Protein AF-A0A3D6B9F5-F1 (afdb_monomer)

pLDDT: mean 81.84, std 16.46, range [23.05, 98.62]

Solvent-accessible surface area (backbone atoms only — not comparable to full-atom values): 33502 Å² total; per-residue (Å²): 139,85,79,87,75,78,90,69,80,22,68,55,46,52,52,47,50,49,57,53,54,67,49,60,39,65,61,57,36,52,77,68,69,28,58,80,43,79,92,55,93,49,36,27,7,47,38,65,79,71,62,90,52,101,78,63,60,41,17,39,34,42,74,87,80,31,32,38,38,24,78,79,80,71,49,64,40,43,43,58,54,50,42,18,56,50,70,70,43,54,74,66,58,24,51,52,49,50,32,64,77,68,68,52,90,68,90,61,46,80,93,49,57,53,60,83,81,49,54,73,70,55,53,48,53,51,50,51,51,52,51,50,21,53,52,44,51,57,49,44,57,51,22,36,57,40,32,79,38,80,90,20,42,70,53,39,45,44,43,40,70,74,58,62,46,54,66,78,36,49,75,64,20,64,54,23,28,40,69,58,62,64,58,54,41,55,53,46,40,74,77,40,61,92,43,48,70,64,50,74,66,51,56,67,43,29,93,80,46,83,73,49,42,34,29,33,73,39,36,37,69,89,58,48,39,51,34,36,44,27,33,50,52,97,91,46,86,42,76,44,70,47,98,85,72,44,82,38,80,53,57,68,48,39,17,50,83,50,73,75,49,37,43,38,52,46,44,75,28,63,89,39,46,52,36,37,39,26,39,45,56,65,48,16,42,46,40,29,44,68,68,41,64,34,32,18,16,62,30,103,53,78,76,48,71,50,30,52,53,41,39,54,76,49,58,37,47,33,36,32,43,43,40,35,35,43,71,50,82,65,61,40,88,88,74,80,43,80,57,93,54,78,12,66,26,56,56,51,46,53,52,40,43,54,48,38,43,72,77,46,90,39,46,45,23,29,40,60,34,75,78,38,63,95,28,50,33,70,57,54,38,33,69,76,57,35,68,69,51,45,60,57,54,61,72,68,41,40,52,26,72,58,50,51,49,57,55,56,53,72,76,54,38,96,86,39,70,63,42,46,50,54,48,51,54,53,54,45,50,53,56,62,54,52,89,50,68,67,61,44,51,51,51,52,50,51,48,28,69,77,68,72,45,56,69,72,57,52,55,50,51,43,53,51,48,40,51,50,54,51,54,51,50,47,52,51,48,68,71,61,66,76,84,66,84,72,47,62,49,62,29,28,34,61,88,76,72,29,37,26,34,33,36,64,84,81,69,46,76,47,73,68,40,55,65,78,55,48,47,52,53,29,48,77,65,74,41,69,80,63,98,70,61,55,64,28,37,82,42,83,39,78,87,39,80,60,54,66,40,81,91,79,35,34,30,33,82,38,66,63,53,95,88,64,72,74,72,98,60,96,71,86,76,54,51,72,77,77,39,47,70,60,36,54,55,53,58,76,73,49,99,82,79,130

Nearest PDB structures (foldseek):
  5guj-assembly1_A  TM=7.384E-01  e=2.932E-14  Bacillus subtilis subsp. subtilis str. 168
  5vaz-assembly2_B  TM=7.118E-01  e=1.579E-12  Pseudomonas aeruginosa PAO1
  1dd9-assembly1_A  TM=7.222E-01  e=5.858E-12  Escherichia coli
  5w36-assembly1_A  TM=7.331E-01  e=1.356E-11  Mycobacterium tuberculosis H37Rv
  5w34-assembly1_A  TM=7.266E-01  e=2.544E-11  Mycobacterium tuberculosis H37Rv

Secondary structure (DSSP, 8-state):
-------PPPHHHHHHHHHHHHS-HHHHHHHTT-EEE-SSSS-EE--TT----TTS--EEEETTTTEEEETTT--EESHHHHHHHHHT--HHHHHHHHHHHTT------TTSTTGGGS-HHHHHHHHHHHHHHHHHHHHHHHHHHHTTSGGGHHHHHIIIIIS---HHHHTTS--EE---HHHHHHHHHHH-GGGHHHHHT----BTTBS---EEEEEE-TTS-EEEEEEE--TT---EEE-TTS-EEE--EEE-TT----SPBTGGG-TT-SEEEEES-HHHHHHHHHTT-TTEEE--SS---HHHHHHHHHTT--EEEEE---PBP--B-TTT--B--PBPHHHHHHHHHHHHHHHH-S-EEEE--GGGGTT-SSHHHHHHHHHHHHHHHHHTTPEEHHHHHHHHHHHT--TT-HHHHHHHHHHHHHHTTS---HHHHHHHHHHHHHHHT--HHHHHHHHHHHHHHHHHHHHHHHHHHT-----SEEEEEETTT--EEEEETTT--EEEEE-HHHHHHHHHHTT----SS--EEEEE--TT---SEETTTTEEES-PPPTT-----------HHHH-HHHHHHHHTT-S---

Radius of gyration: 30.17 Å; Cα contacts (8 Å, |Δi|>4): 891; chains: 1; bounding box: 75×77×67 Å

Foldseek 3Di:
DDDDDPDDFAPQLVVLVVVLLVPQLVVLCVVVVAFPADPDQKTFAHDLQRDDDPVRTQKIARRVNQKIARNPVRDIDHSQSSQCNNVVDDSLVSSVVSCVVVVPDGPADSLQRRPPPADPVRSVVSNLQVLLLVLVVQLQVVQLVCCPDPVVVLVVCQCCVVLVADPQLSNQFSKGFLPFLVVSLVSSCVVCVVCNVSSVVRQQAWPQGGQFTIWGFFADLCRGGQWIKTFDGPVGWDWDQDPVRDTDTDGITIRPRRDLLEWGCNNQLLVPLEAEEEQDPCCQRSLCSQPPSRRTYNYPDADDLSHQVNCVVSNHQEYEYFYWQDFDPDQPPVPSDPDRDGDPRVVSLLVNCVCPLPNHNHWYWYLPNCLQPPDGGLSRSCSVPNNVVSVVSSVPIGGSLVVVLVVLCVPADLVDPVSLVVNLVVLLLSLLSDPDPVSNVVSLVSCCVSSVDDSVVSVVSSVVSNVVVLVVLQVVLVVVVPPDDQQKQWAAAQVPRAIWIARPVVRDIGTRDDPVVVQVVQVVRSHGDDPDHQYAYEDADAPDQDQDDPVNSYGHPDRDDPVRPDDPDVDDDDCCPPVVPVVVVVVVVDPDDD

Mean predicted aligned error: 16.39 Å

Sequence (594 aa):
MYNEKKGKSSPNLDALRKKINEIPAEQIANKFGLLNTVNGKSPQGDCPTGHSSSGGKCFSINTTDNHWKCFQCEKGGNNIELIKIYKKVDYVEALKWAAKEFNIQHSVDFNNPYSNNISDEELEKIRLFNSRAELFETAYTWMHELLFTDEAKEVRDYLVNDRKYEVEILKKAEFCYFPPGRDIKDYLLKKHPVKEADINDLPLYGRTGDKYRLAIPYRNRKGKITGFIKRATPNTVIIETDKDGKPKEVRYDATKGLNKDDIFNLCKCKDQETLIIFEGYPDAGYFYAAGIENATAVGQGLLSDSHLKSLSISKVKNVIISFDNDKDKEEDKKTGKIGKQEGPGIVNTEAAVRLILNESDIIPFVLDPKLLDPHKDPDEYFRANGLDATKALYKKATKGILWLADRILINYDENDSLSKQNTKDQLLYLTTLTPDAEDIAQLTKLIMEKLKLDKSLVNKLIKEKQKESRIERYKKIKNANLAGQKRYFPFIERSTSSYSYLDTKEGEIYMSVQEGILENILLSGEETLPDILPVLKADFNVNSNERIDLEKEIINLFVPTEYMLLSKNQETFHPKKDFPHIYRLVMNLIPKYR

Structure (mmCIF, N/CA/C/O backbone):
data_AF-A0A3D6B9F5-F1
#
_entry.id   AF-A0A3D6B9F5-F1
#
loop_
_atom_site.group_PDB
_atom_site.id
_atom_site.type_symbol
_atom_site.label_atom_id
_atom_site.label_alt_id
_atom_site.label_comp_id
_atom_site.label_asym_id
_atom_site.label_entity_id
_atom_site.label_seq_id
_atom_site.pdbx_PDB_ins_code
_atom_site.Cartn_x
_atom_site.Cartn_y
_atom_site.Cartn_z
_atom_site.occupancy
_atom_site.B_iso_or_equiv
_atom_site.auth_seq_id
_atom_site.auth_comp_id
_atom_site.auth_asym_id
_atom_site.auth_atom_id
_atom_site.pdbx_PDB_model_num
ATOM 1 N N . MET A 1 1 ? 15.043 16.212 8.230 1.00 25.95 1 MET A N 1
ATOM 2 C CA . MET A 1 1 ? 14.590 17.618 8.285 1.00 25.95 1 MET A CA 1
ATOM 3 C C . MET A 1 1 ? 13.892 17.951 6.976 1.00 25.95 1 MET A C 1
ATOM 5 O O . MET A 1 1 ? 14.521 18.430 6.045 1.00 25.95 1 MET A O 1
ATOM 9 N N . TYR A 1 2 ? 12.612 17.598 6.885 1.00 23.05 2 TYR A N 1
ATOM 10 C CA . TYR A 1 2 ? 11.730 17.989 5.789 1.00 23.05 2 TYR A CA 1
ATOM 11 C C . TYR A 1 2 ? 10.963 19.216 6.279 1.00 23.05 2 TYR A C 1
ATOM 13 O O . TYR A 1 2 ? 10.108 19.087 7.148 1.00 23.05 2 TYR A O 1
ATOM 21 N N . ASN A 1 3 ? 11.320 20.401 5.789 1.00 25.02 3 ASN A N 1
ATOM 22 C CA . ASN A 1 3 ? 10.513 21.593 6.019 1.00 25.02 3 ASN A CA 1
ATOM 23 C C . ASN A 1 3 ? 9.421 21.641 4.953 1.00 25.02 3 ASN A C 1
ATOM 25 O O . ASN A 1 3 ? 9.702 21.813 3.767 1.00 25.02 3 ASN A O 1
ATOM 29 N N . GLU A 1 4 ? 8.177 21.504 5.397 1.00 31.02 4 GLU A N 1
ATOM 30 C CA . GLU A 1 4 ? 6.984 21.820 4.625 1.00 31.02 4 GLU A CA 1
ATOM 31 C C . GLU A 1 4 ? 6.997 23.305 4.242 1.00 31.02 4 GLU A C 1
ATOM 33 O O . GLU A 1 4 ? 6.655 24.185 5.033 1.00 31.02 4 GLU A O 1
ATOM 38 N N . LYS A 1 5 ? 7.375 23.614 3.001 1.00 28.52 5 LYS A N 1
ATOM 39 C CA . LYS A 1 5 ? 7.019 24.898 2.395 1.00 28.52 5 LYS A CA 1
ATOM 40 C C . LYS A 1 5 ? 5.667 24.743 1.708 1.00 28.52 5 LYS A C 1
ATOM 42 O O . LYS A 1 5 ? 5.546 24.114 0.661 1.00 28.52 5 LYS A O 1
ATOM 47 N N . LYS A 1 6 ? 4.650 25.323 2.351 1.00 35.88 6 LYS A N 1
ATOM 48 C CA . LYS A 1 6 ? 3.282 25.516 1.852 1.00 35.88 6 LYS A CA 1
ATOM 49 C C . LYS A 1 6 ? 3.289 25.973 0.387 1.00 35.88 6 LYS A C 1
ATOM 51 O O . LYS A 1 6 ? 4.005 26.908 0.028 1.00 35.88 6 LYS A O 1
ATOM 56 N N . GLY A 1 7 ? 2.472 25.316 -0.437 1.00 35.09 7 GLY A N 1
ATOM 57 C CA . GLY A 1 7 ? 2.344 25.576 -1.867 1.00 35.09 7 GLY A CA 1
ATOM 58 C C . GLY A 1 7 ? 1.890 27.003 -2.164 1.00 35.09 7 GLY A C 1
ATOM 59 O O . GLY A 1 7 ? 0.711 27.324 -2.061 1.00 35.09 7 GLY A O 1
ATOM 60 N N . LYS A 1 8 ? 2.833 27.850 -2.579 1.00 36.91 8 LYS A N 1
ATOM 61 C CA . LYS A 1 8 ? 2.543 29.038 -3.383 1.00 36.91 8 LYS A CA 1
ATOM 62 C C . LYS A 1 8 ? 2.637 28.625 -4.849 1.00 36.91 8 LYS A C 1
ATOM 64 O O . LYS A 1 8 ? 3.669 28.099 -5.269 1.00 36.91 8 LYS A O 1
ATOM 69 N N . SER A 1 9 ? 1.571 28.833 -5.615 1.00 44.97 9 SER A N 1
ATOM 70 C CA . SER A 1 9 ? 1.597 28.698 -7.072 1.00 44.97 9 SER A CA 1
ATOM 71 C C . SER A 1 9 ? 2.692 29.598 -7.663 1.00 44.97 9 SER A C 1
ATOM 73 O O . SER A 1 9 ? 2.981 30.679 -7.150 1.00 44.97 9 SER A O 1
ATOM 75 N N . SER A 1 10 ? 3.375 29.110 -8.704 1.00 55.56 10 SER A N 1
ATOM 76 C CA . SER A 1 10 ? 4.423 29.872 -9.395 1.00 55.56 10 SER A CA 1
ATOM 77 C C . SER A 1 10 ? 3.810 31.131 -10.031 1.00 55.56 10 SER A C 1
ATOM 79 O O . SER A 1 10 ? 2.807 30.993 -10.736 1.00 55.56 10 SER A O 1
ATOM 81 N N . PRO A 1 11 ? 4.401 32.333 -9.869 1.00 57.91 11 PRO A N 1
ATOM 82 C CA . PRO A 1 11 ? 3.908 33.572 -10.480 1.00 57.91 11 PRO A CA 1
ATOM 83 C C . PRO A 1 11 ? 3.668 33.462 -11.993 1.00 57.91 11 PRO A C 1
ATOM 85 O O . PRO A 1 11 ? 2.723 34.052 -12.513 1.00 57.91 11 PRO A O 1
ATOM 88 N N . ASN A 1 12 ? 4.473 32.655 -12.695 1.00 68.19 12 ASN A N 1
ATOM 89 C CA . ASN A 1 12 ? 4.322 32.421 -14.133 1.00 68.19 12 ASN A CA 1
ATOM 90 C C . ASN A 1 12 ? 3.124 31.508 -14.452 1.00 68.19 12 ASN A C 1
ATOM 92 O O . ASN A 1 12 ? 2.417 31.749 -15.431 1.00 68.19 12 ASN A O 1
ATOM 96 N N . LEU A 1 13 ? 2.854 30.496 -13.615 1.00 68.12 13 LEU A N 1
ATOM 97 C CA . LEU A 1 13 ? 1.650 29.668 -13.750 1.00 68.12 13 LEU A CA 1
ATOM 98 C C . LEU A 1 13 ? 0.395 30.453 -13.417 1.00 68.12 13 LEU A C 1
ATOM 100 O O . LEU A 1 13 ? -0.605 30.266 -14.093 1.00 68.12 13 LEU A O 1
ATOM 104 N N . ASP A 1 14 ? 0.435 31.329 -12.416 1.00 71.25 14 ASP A N 1
ATOM 105 C CA . ASP A 1 14 ? -0.709 32.173 -12.081 1.00 71.25 14 ASP A CA 1
ATOM 106 C C . ASP A 1 14 ? -0.983 33.213 -13.167 1.00 71.25 14 ASP A C 1
ATOM 108 O O . ASP A 1 14 ? -2.141 33.457 -13.502 1.00 71.25 14 ASP A O 1
ATOM 112 N N . ALA A 1 15 ? 0.064 33.777 -13.773 1.00 78.56 15 ALA A N 1
ATOM 113 C CA . ALA A 1 15 ? -0.075 34.649 -14.933 1.00 78.56 15 ALA A CA 1
ATOM 114 C C . ALA A 1 15 ? -0.695 33.905 -16.127 1.00 78.56 15 ALA A C 1
ATOM 116 O O . ALA A 1 15 ? -1.645 34.398 -16.732 1.00 78.56 15 ALA A O 1
ATOM 117 N N . LEU A 1 16 ? -0.214 32.696 -16.438 1.00 84.75 16 LEU A N 1
ATOM 118 C CA . LEU A 1 16 ? -0.786 31.874 -17.506 1.00 84.75 16 LEU A CA 1
ATOM 119 C C . LEU A 1 16 ? -2.226 31.439 -17.183 1.00 84.75 16 LEU A C 1
ATOM 121 O O . LEU A 1 16 ? -3.101 31.515 -18.040 1.00 84.75 16 LEU A O 1
ATOM 125 N N . ARG A 1 17 ? -2.496 31.040 -15.938 1.00 85.69 17 ARG A N 1
ATOM 126 C CA . ARG A 1 17 ? -3.828 30.688 -15.433 1.00 85.69 17 ARG A CA 1
ATOM 127 C C . ARG A 1 17 ? -4.815 31.836 -15.623 1.00 85.69 17 ARG A C 1
ATOM 129 O O . ARG A 1 17 ? -5.936 31.591 -16.059 1.00 85.69 17 ARG A O 1
ATOM 136 N N . LYS A 1 18 ? -4.414 33.069 -15.293 1.00 85.31 18 LYS A N 1
ATOM 137 C CA . LYS A 1 18 ? -5.236 34.270 -15.501 1.00 85.31 18 LYS A CA 1
ATOM 138 C C . LYS A 1 18 ? -5.554 34.459 -16.981 1.00 85.31 18 LYS A C 1
ATOM 140 O O . LYS A 1 18 ? -6.728 34.466 -17.321 1.00 85.31 18 LYS A O 1
ATOM 145 N N . LYS A 1 19 ? -4.537 34.442 -17.852 1.00 88.81 19 LYS A N 1
ATOM 146 C CA . LYS A 1 19 ? -4.728 34.539 -19.312 1.00 88.81 19 LYS A CA 1
ATOM 147 C C . LYS A 1 19 ? -5.663 33.459 -19.863 1.00 88.81 19 LYS A C 1
ATOM 149 O O . LYS A 1 19 ? -6.506 33.740 -20.703 1.00 88.81 19 LYS A O 1
ATOM 154 N N . ILE A 1 20 ? -5.551 32.219 -19.383 1.00 89.69 20 ILE A N 1
ATOM 155 C CA . ILE A 1 20 ? -6.439 31.125 -19.808 1.00 89.69 20 ILE A CA 1
ATOM 156 C C . ILE A 1 20 ? -7.876 31.356 -19.336 1.00 89.69 20 ILE A C 1
ATOM 158 O O . ILE A 1 20 ? -8.811 31.068 -20.076 1.00 89.69 20 ILE A O 1
ATOM 162 N N . ASN A 1 21 ? -8.073 31.881 -18.126 1.00 89.38 21 ASN A N 1
ATOM 163 C CA . ASN A 1 21 ? -9.401 32.206 -17.603 1.00 89.38 21 ASN A CA 1
ATOM 164 C C . ASN A 1 21 ? -9.975 33.525 -18.151 1.00 89.38 21 ASN A C 1
ATOM 166 O O . ASN A 1 21 ? -11.119 33.838 -17.847 1.00 89.38 21 ASN A O 1
ATOM 170 N N . GLU A 1 22 ? -9.227 34.276 -18.960 1.00 90.50 22 GLU A N 1
ATOM 171 C CA . GLU A 1 22 ? -9.730 35.422 -19.734 1.00 90.50 22 GLU A CA 1
ATOM 172 C C . GLU A 1 22 ? -10.292 34.992 -21.102 1.00 90.50 22 GLU A C 1
ATOM 174 O O . GLU A 1 22 ? -11.080 35.718 -21.703 1.00 90.50 22 GLU A O 1
ATOM 179 N N . ILE A 1 23 ? -9.933 33.800 -21.598 1.00 91.56 23 ILE A N 1
ATOM 180 C CA . ILE A 1 23 ? -10.496 33.246 -22.840 1.00 91.56 23 ILE A CA 1
ATOM 181 C C . ILE A 1 23 ? -11.983 32.958 -22.620 1.00 91.56 23 ILE A C 1
ATOM 183 O O . ILE A 1 23 ? -12.304 32.287 -21.642 1.00 91.56 23 ILE A O 1
ATOM 187 N N . PRO A 1 24 ? -12.901 33.361 -23.514 1.00 92.38 24 PRO A N 1
ATOM 188 C CA . PRO A 1 24 ? -14.304 32.991 -23.374 1.00 92.38 24 PRO A CA 1
ATOM 189 C C . PRO A 1 24 ? -14.470 31.464 -23.308 1.00 92.38 24 PRO A C 1
ATOM 191 O O . PRO A 1 24 ? -14.063 30.747 -24.223 1.00 92.38 24 PRO A O 1
ATOM 194 N N . ALA A 1 25 ? -15.081 30.958 -22.237 1.00 89.00 25 ALA A N 1
ATOM 195 C CA . ALA A 1 25 ? -15.277 29.536 -21.952 1.00 89.00 25 ALA A CA 1
ATOM 196 C C . ALA A 1 25 ? -16.005 28.819 -23.094 1.00 89.00 25 ALA A C 1
ATOM 198 O O . ALA A 1 25 ? -15.748 27.650 -23.381 1.00 89.00 25 ALA A O 1
ATOM 199 N N . GLU A 1 26 ? -16.863 29.556 -23.799 1.00 90.25 26 GLU A N 1
ATOM 200 C CA . GLU A 1 26 ? -17.529 29.130 -25.023 1.00 90.25 26 GLU A CA 1
ATOM 201 C C . GLU A 1 26 ? -16.543 28.670 -26.105 1.00 90.25 26 GLU A C 1
ATOM 203 O O . GLU A 1 26 ? -16.760 27.641 -26.738 1.00 90.25 26 GLU A O 1
ATOM 208 N N . GLN A 1 27 ? -15.420 29.369 -26.289 1.00 91.62 27 GLN A N 1
ATOM 209 C CA . GLN A 1 27 ? -14.410 28.985 -27.278 1.00 91.62 27 GLN A CA 1
ATOM 210 C C . GLN A 1 27 ? -13.741 27.658 -26.911 1.00 91.62 27 GLN A C 1
ATOM 212 O O . GLN A 1 27 ? -13.504 26.822 -27.781 1.00 91.62 27 GLN A O 1
ATOM 217 N N . ILE A 1 28 ? -13.477 27.434 -25.622 1.00 92.88 28 ILE A N 1
ATOM 218 C CA . ILE A 1 28 ? -12.898 26.178 -25.129 1.00 92.88 28 ILE A CA 1
ATOM 219 C C . ILE A 1 28 ? -13.897 25.033 -25.280 1.00 92.88 28 ILE A C 1
ATOM 221 O O . ILE A 1 28 ? -13.541 23.964 -25.770 1.00 92.88 28 ILE A O 1
ATOM 225 N N . ALA A 1 29 ? -15.159 25.256 -24.927 1.00 90.06 29 ALA A N 1
ATOM 226 C CA . ALA A 1 29 ? -16.200 24.251 -25.091 1.00 90.06 29 ALA A CA 1
ATOM 227 C C . ALA A 1 29 ? -16.479 23.918 -26.567 1.00 90.06 29 ALA A C 1
ATOM 229 O O . ALA A 1 29 ? -16.670 22.748 -26.900 1.00 90.06 29 ALA A O 1
ATOM 230 N N . ASN A 1 30 ? -16.419 24.907 -27.465 1.00 90.62 30 ASN A N 1
ATOM 231 C CA . ASN A 1 30 ? -16.513 24.697 -28.911 1.00 90.62 30 ASN A CA 1
ATOM 232 C C . ASN A 1 30 ? -15.363 23.831 -29.446 1.00 90.62 30 ASN A C 1
ATOM 234 O O . ASN A 1 30 ? -15.603 22.929 -30.245 1.00 90.62 30 ASN A O 1
ATOM 238 N N . LYS A 1 31 ? -14.125 24.021 -28.961 1.00 92.25 31 LYS A N 1
ATOM 239 C CA . LYS A 1 31 ? -12.981 23.150 -29.311 1.00 92.25 31 LYS A CA 1
ATOM 240 C C . LYS A 1 31 ? -13.191 21.690 -28.911 1.00 92.25 31 LYS A C 1
ATOM 242 O O . LYS A 1 31 ? -12.600 20.796 -29.512 1.00 92.25 31 LYS A O 1
ATOM 247 N N . PHE A 1 32 ? -14.020 21.452 -27.903 1.00 92.12 32 PHE A N 1
ATOM 248 C CA . PHE A 1 32 ? -14.380 20.123 -27.422 1.00 92.12 32 PHE A CA 1
ATOM 249 C C . PHE A 1 32 ? -15.671 19.573 -28.036 1.00 92.12 32 PHE A C 1
ATOM 251 O O . PHE A 1 32 ? -16.054 18.451 -27.712 1.00 92.12 32 PHE A O 1
ATOM 258 N N . GLY A 1 33 ? -16.335 20.333 -28.915 1.00 88.88 33 GLY A N 1
ATOM 259 C CA . GLY A 1 33 ? -17.616 19.940 -29.503 1.00 88.88 33 GLY A CA 1
ATOM 260 C C . GLY A 1 33 ? -18.726 19.788 -28.463 1.00 88.88 33 GLY A C 1
ATOM 261 O O . GLY A 1 33 ? -19.616 18.970 -28.646 1.00 88.88 33 GLY A O 1
ATOM 262 N N . LEU A 1 34 ? -18.647 20.526 -27.349 1.00 88.06 34 LEU A N 1
ATOM 263 C CA . LEU A 1 34 ? -19.591 20.401 -26.233 1.00 88.06 34 LEU A CA 1
ATOM 264 C C . LEU A 1 34 ? -20.844 21.260 -26.400 1.00 88.06 34 LEU A C 1
ATOM 266 O O . LEU A 1 34 ? -21.772 21.118 -25.612 1.00 88.06 34 LEU A O 1
ATOM 270 N N . LEU A 1 35 ? -20.870 22.192 -27.352 1.00 86.81 35 LEU A N 1
ATOM 271 C CA . LEU A 1 35 ? -21.966 23.146 -27.505 1.00 86.81 35 LEU A CA 1
ATOM 272 C C . LEU A 1 35 ? -22.856 22.777 -28.686 1.00 86.81 35 LEU A C 1
ATOM 274 O O . LEU A 1 35 ? -22.410 22.727 -29.828 1.00 86.81 35 LEU A O 1
ATOM 278 N N . ASN A 1 36 ? -24.143 22.605 -28.390 1.00 78.31 36 ASN A N 1
ATOM 279 C CA . ASN A 1 36 ? -25.181 22.260 -29.361 1.00 78.31 36 ASN A CA 1
ATOM 280 C C . ASN A 1 36 ? -26.138 23.441 -29.602 1.00 78.31 36 ASN A C 1
ATOM 282 O O . ASN A 1 36 ? -26.994 23.396 -30.481 1.00 78.31 36 ASN A O 1
ATOM 286 N N . THR A 1 37 ? -26.062 24.506 -28.794 1.00 71.38 37 THR A N 1
ATOM 287 C CA . THR A 1 37 ? -26.849 25.738 -28.962 1.00 71.38 37 THR A CA 1
ATOM 288 C C . THR A 1 37 ? -25.978 26.959 -28.664 1.00 71.38 37 THR A C 1
ATOM 290 O O . THR A 1 37 ? -25.513 27.113 -27.537 1.00 71.38 37 THR A O 1
ATOM 293 N N . VAL A 1 38 ? -25.785 27.823 -29.668 1.00 60.91 38 VAL A N 1
ATOM 294 C CA . VAL A 1 38 ? -24.827 28.952 -29.625 1.00 60.91 38 VAL A CA 1
ATOM 295 C C . VAL A 1 38 ? -25.526 30.332 -29.604 1.00 60.91 38 VAL A C 1
ATOM 297 O O . VAL A 1 38 ? -24.921 31.334 -29.256 1.00 60.91 38 VAL A O 1
ATOM 300 N N . ASN A 1 39 ? -26.834 30.404 -29.891 1.00 53.09 39 ASN A N 1
ATOM 301 C CA . ASN A 1 39 ? -27.566 31.673 -30.089 1.00 53.09 39 ASN A CA 1
ATOM 302 C C . ASN A 1 39 ? -28.423 32.123 -28.880 1.00 53.09 39 ASN A C 1
ATOM 304 O O . ASN A 1 39 ? -29.539 32.609 -29.057 1.00 53.09 39 ASN A O 1
ATOM 308 N N . GLY A 1 40 ? -27.940 31.952 -27.645 1.00 54.91 40 GLY A N 1
ATOM 309 C CA . GLY A 1 40 ? -28.656 32.352 -26.421 1.00 54.91 40 GLY A CA 1
ATOM 310 C C . GLY A 1 40 ? -27.762 33.072 -25.408 1.00 54.91 40 GLY A C 1
ATOM 311 O O . GLY A 1 40 ? -26.543 33.036 -25.526 1.00 54.91 40 GLY A O 1
ATOM 312 N N . LYS A 1 41 ? -28.356 33.696 -24.376 1.00 59.34 41 LYS A N 1
ATOM 313 C CA . LYS A 1 41 ? -27.612 34.377 -23.287 1.00 59.34 41 LYS A CA 1
ATOM 314 C C . LYS A 1 41 ? -26.651 33.450 -22.514 1.00 59.34 41 LYS A C 1
ATOM 316 O O . LYS A 1 41 ? -25.775 33.942 -21.812 1.00 59.34 41 LYS A O 1
ATOM 321 N N . SER A 1 42 ? -26.802 32.132 -22.645 1.00 74.69 42 SER A N 1
ATOM 322 C CA . SER A 1 42 ? -25.908 31.121 -22.074 1.00 74.69 42 SER A CA 1
ATOM 323 C C . SER A 1 42 ? -25.789 29.942 -23.049 1.00 74.69 42 SER A C 1
ATOM 325 O O . SER A 1 42 ? -26.790 29.252 -23.262 1.00 74.69 42 SER A O 1
ATOM 327 N N . PRO A 1 43 ? -24.621 29.711 -23.676 1.00 84.94 43 PRO A N 1
ATOM 328 C CA . PRO A 1 43 ? -24.391 28.561 -24.547 1.00 84.94 43 PRO A CA 1
ATOM 329 C C . PRO A 1 43 ? -24.602 27.238 -23.806 1.00 84.94 43 PRO A C 1
ATOM 331 O O . PRO A 1 43 ? -24.210 27.105 -22.644 1.00 84.94 43 PRO A O 1
ATOM 334 N N . GLN A 1 44 ? -25.212 26.257 -24.477 1.00 85.62 44 GLN A N 1
ATOM 335 C CA . GLN A 1 44 ? -25.583 24.966 -23.883 1.00 85.62 44 GLN A CA 1
ATOM 336 C C . GLN A 1 44 ? -25.158 23.774 -24.741 1.00 85.62 44 GLN A C 1
ATOM 338 O O . GLN A 1 44 ? -25.128 23.859 -25.972 1.00 85.62 44 GLN A O 1
ATOM 343 N N . GLY A 1 45 ? -24.938 22.631 -24.091 1.00 86.00 45 GLY A N 1
ATOM 344 C CA . GLY A 1 45 ? -24.810 21.349 -24.776 1.00 86.00 45 GLY A CA 1
ATOM 345 C C . GLY A 1 45 ? -24.472 20.175 -23.860 1.00 86.00 45 GLY A C 1
ATOM 346 O O . GLY A 1 45 ? -25.079 20.004 -22.794 1.00 86.00 45 GLY A O 1
ATOM 347 N N . ASP A 1 46 ? -23.538 19.348 -24.312 1.00 87.19 46 ASP A N 1
ATOM 348 C CA . ASP A 1 46 ? -23.237 18.044 -23.738 1.00 87.19 46 ASP A CA 1
ATOM 349 C C . ASP A 1 46 ? -22.256 18.127 -22.576 1.00 87.19 46 ASP A C 1
ATOM 351 O O . ASP A 1 46 ? -21.404 19.014 -22.484 1.00 87.19 46 ASP A O 1
ATOM 355 N N . CYS A 1 47 ? -22.375 17.182 -21.646 1.00 86.06 47 CYS A N 1
ATOM 356 C CA . CYS A 1 47 ? -21.505 17.186 -20.487 1.00 86.06 47 CYS A CA 1
ATOM 357 C C . CYS A 1 47 ? -20.055 16.865 -20.858 1.00 86.06 47 CYS A C 1
ATOM 359 O O . CYS A 1 47 ? -19.810 15.843 -21.504 1.00 86.06 47 CYS A O 1
ATOM 361 N N . PRO A 1 48 ? -19.070 17.613 -20.322 1.00 82.88 48 PRO A N 1
ATOM 362 C CA . PRO A 1 48 ? -17.659 17.311 -20.526 1.00 82.88 48 PRO A CA 1
ATOM 363 C C . PRO A 1 48 ? -17.215 15.932 -20.012 1.00 82.88 48 PRO A C 1
ATOM 365 O O . PRO A 1 48 ? -16.146 15.467 -20.387 1.00 82.88 48 PRO A O 1
ATOM 368 N N . THR A 1 49 ? -18.003 15.257 -19.167 1.00 82.31 49 THR A N 1
ATOM 369 C CA . THR A 1 49 ? -17.709 13.886 -18.708 1.00 82.31 49 THR A CA 1
ATOM 370 C C . THR A 1 49 ? -18.413 12.797 -19.515 1.00 82.31 49 THR A C 1
ATOM 372 O O . THR A 1 49 ? -18.287 11.628 -19.159 1.00 82.31 49 THR A O 1
ATOM 375 N N . GLY A 1 50 ? -19.185 13.154 -20.547 1.00 74.69 50 GLY A N 1
ATOM 376 C CA . GLY A 1 50 ? -19.870 12.200 -21.423 1.00 74.69 50 GLY A CA 1
ATOM 377 C C . GLY A 1 50 ? -21.062 11.471 -20.798 1.00 74.69 50 GLY A C 1
ATOM 378 O O . GLY A 1 50 ? -21.437 10.411 -21.287 1.00 74.69 50 GLY A O 1
ATOM 379 N N . HIS A 1 51 ? -21.656 11.989 -19.715 1.00 72.69 51 HIS A N 1
ATOM 380 C CA . HIS A 1 51 ? -22.894 11.396 -19.200 1.00 72.69 51 HIS A CA 1
ATOM 381 C C . HIS A 1 51 ? -24.094 11.810 -20.059 1.00 72.69 51 HIS A C 1
ATOM 383 O O . HIS A 1 51 ? -24.185 12.948 -20.527 1.00 72.69 51 HIS A O 1
ATOM 389 N N . SER A 1 52 ? -25.054 10.901 -20.197 1.00 59.72 52 SER A N 1
ATOM 390 C CA . SER A 1 52 ? -26.308 11.149 -20.904 1.00 59.72 52 SER A CA 1
ATOM 391 C C . SER A 1 52 ? -27.222 12.066 -20.084 1.00 59.72 52 SER A C 1
ATOM 393 O O . SER A 1 52 ? -27.248 11.994 -18.852 1.00 59.72 52 SER A O 1
ATOM 395 N N . SER A 1 53 ? -27.989 12.928 -20.749 1.00 63.28 53 SER A N 1
ATOM 396 C CA . SER A 1 53 ? -29.084 13.681 -20.130 1.00 63.28 53 SER A CA 1
ATOM 397 C C . SER A 1 53 ? -30.341 13.535 -20.978 1.00 63.28 53 SER A C 1
ATOM 399 O O . SER A 1 53 ? -30.256 13.510 -22.205 1.00 63.28 53 SER A O 1
ATOM 401 N N . SER A 1 54 ? -31.509 13.448 -20.338 1.00 56.03 54 SER A N 1
ATOM 402 C CA . SER A 1 54 ? -32.788 13.167 -21.010 1.00 56.03 54 SER A CA 1
ATOM 403 C C . SER A 1 54 ? -33.213 14.229 -22.039 1.00 56.03 54 SER A C 1
ATOM 405 O O . SER A 1 54 ? -34.139 13.985 -22.803 1.00 56.03 54 SER A O 1
ATOM 407 N N . GLY A 1 55 ? -32.548 15.392 -22.074 1.00 60.00 55 GLY A N 1
ATOM 408 C CA . GLY A 1 55 ? -32.818 16.488 -23.014 1.00 60.00 55 GLY A CA 1
ATOM 409 C C . GLY A 1 55 ? -31.612 16.977 -23.831 1.00 60.00 55 GLY A C 1
ATOM 410 O O . GLY A 1 55 ? -31.739 17.994 -24.507 1.00 60.00 55 GLY A O 1
ATOM 411 N N . GLY A 1 56 ? -30.444 16.319 -23.757 1.00 58.97 56 GLY A N 1
ATOM 412 C CA . GLY A 1 56 ? -29.249 16.675 -24.552 1.00 58.97 56 GLY A CA 1
ATOM 413 C C . GLY A 1 56 ? -28.623 18.052 -24.262 1.00 58.97 56 GLY A C 1
ATOM 414 O O . GLY A 1 56 ? -27.865 18.567 -25.080 1.00 58.97 56 GLY A O 1
ATOM 415 N N . LYS A 1 57 ? -28.976 18.688 -23.132 1.00 67.25 57 LYS A N 1
ATOM 416 C CA . LYS A 1 57 ? -28.505 20.029 -22.723 1.00 67.25 57 LYS A CA 1
ATOM 417 C C . LYS A 1 57 ? -28.330 20.120 -21.206 1.00 67.25 57 LYS A C 1
ATOM 419 O O . LYS A 1 57 ? -29.108 20.771 -20.514 1.00 67.25 57 LYS A O 1
ATOM 424 N N . CYS A 1 58 ? -27.339 19.420 -20.664 1.00 78.81 58 CYS A N 1
ATOM 425 C CA . CYS A 1 58 ? -27.034 19.444 -19.227 1.00 78.81 58 CYS A CA 1
ATOM 426 C C . CYS A 1 58 ? -25.872 20.376 -18.872 1.00 78.81 58 CYS A C 1
ATOM 428 O O . CYS A 1 58 ? -25.736 20.753 -17.710 1.00 78.81 58 CYS A O 1
ATOM 430 N N . PHE A 1 59 ? -25.046 20.736 -19.854 1.00 86.69 59 PHE A N 1
ATOM 431 C CA . PHE A 1 59 ? -23.916 21.644 -19.717 1.00 86.69 59 PHE A CA 1
ATOM 432 C C . PHE A 1 59 ? -24.305 23.048 -20.177 1.00 86.69 59 PHE A C 1
ATOM 434 O O . PHE A 1 59 ? -24.929 23.208 -21.226 1.00 86.69 59 PHE A O 1
ATOM 441 N N . SER A 1 60 ? -23.936 24.058 -19.392 1.00 86.38 60 SER A N 1
ATOM 442 C CA . SER A 1 60 ? -24.194 25.466 -19.686 1.00 86.38 60 SER A CA 1
ATOM 443 C C . SER A 1 60 ? -22.979 26.317 -19.353 1.00 86.38 60 SER A C 1
ATOM 445 O O . SER A 1 60 ? -22.273 26.056 -18.374 1.00 86.38 60 SER A O 1
ATOM 447 N N . ILE A 1 61 ? -22.785 27.373 -20.138 1.00 86.25 61 ILE A N 1
ATOM 448 C CA . ILE A 1 61 ? -21.731 28.366 -19.949 1.00 86.25 61 ILE A CA 1
ATOM 449 C C . ILE A 1 61 ? -22.360 29.708 -19.608 1.00 86.25 61 ILE A C 1
ATOM 451 O O . ILE A 1 61 ? -23.233 30.197 -20.326 1.00 86.25 61 ILE A O 1
ATOM 455 N N . ASN A 1 62 ? -21.891 30.314 -18.524 1.00 83.69 62 ASN A N 1
ATOM 456 C CA . ASN A 1 62 ? -22.151 31.709 -18.221 1.00 83.69 62 ASN A CA 1
ATOM 457 C C . ASN A 1 62 ? -21.056 32.547 -18.895 1.00 83.69 62 ASN A C 1
ATOM 459 O O . ASN A 1 62 ? -19.884 32.481 -18.523 1.00 83.69 62 ASN A O 1
ATOM 463 N N . THR A 1 63 ? -21.442 33.310 -19.916 1.00 80.00 63 THR A N 1
ATOM 464 C CA . THR A 1 63 ? -20.530 34.150 -20.705 1.00 80.00 63 THR A CA 1
ATOM 465 C C . THR A 1 63 ? -20.130 35.438 -19.989 1.00 80.00 63 THR A C 1
ATOM 467 O O . THR A 1 63 ? -19.129 36.038 -20.364 1.00 80.00 63 THR A O 1
ATOM 470 N N . THR A 1 64 ? -20.872 35.858 -18.959 1.00 77.88 64 THR A N 1
ATOM 471 C CA . THR A 1 64 ? -20.563 37.042 -18.144 1.00 77.88 64 THR A CA 1
ATOM 472 C C . THR A 1 64 ? -19.444 36.749 -17.150 1.00 77.88 64 THR A C 1
ATOM 474 O O . THR A 1 64 ? -18.457 37.475 -17.104 1.00 77.88 64 THR A O 1
ATOM 477 N N . ASP A 1 65 ? -19.559 35.646 -16.416 1.00 76.69 65 ASP A N 1
ATOM 478 C CA . ASP A 1 65 ? -18.616 35.273 -15.350 1.00 76.69 65 ASP A CA 1
ATOM 479 C C . ASP A 1 65 ? -17.558 34.259 -15.809 1.00 76.69 65 ASP A C 1
ATOM 481 O O . ASP A 1 65 ? -16.735 33.790 -15.022 1.00 76.69 65 ASP A O 1
ATOM 485 N N . ASN A 1 66 ? -17.606 33.889 -17.088 1.00 80.94 66 ASN A N 1
ATOM 486 C CA . ASN A 1 66 ? -16.677 32.985 -17.748 1.00 80.94 66 ASN A CA 1
ATOM 487 C C . ASN A 1 66 ? -16.483 31.633 -17.032 1.00 80.94 66 ASN A C 1
ATOM 489 O O . ASN A 1 66 ? -15.371 31.111 -16.904 1.00 80.94 66 ASN A O 1
ATOM 493 N N . HIS A 1 67 ? -17.589 31.063 -16.553 1.00 85.44 67 HIS A N 1
ATOM 494 C CA . HIS A 1 67 ? -17.626 29.768 -15.883 1.00 85.44 67 HIS A CA 1
ATOM 495 C C . HIS A 1 67 ? -18.621 28.828 -16.560 1.00 85.44 67 HIS A C 1
ATOM 497 O O . HIS A 1 67 ? -19.506 29.240 -17.313 1.00 85.44 67 HIS A O 1
ATOM 503 N N . TRP A 1 68 ? -18.496 27.541 -16.261 1.00 87.44 68 TRP A N 1
ATOM 504 C CA . TRP A 1 68 ? -19.402 26.515 -16.754 1.00 87.44 68 TRP A CA 1
ATOM 505 C C . TRP A 1 68 ? -19.937 25.664 -15.611 1.00 87.44 68 TRP A C 1
ATOM 507 O O . TRP A 1 68 ? -19.301 25.512 -14.564 1.00 87.44 68 TRP A O 1
ATOM 517 N N . LYS A 1 69 ? -21.102 25.063 -15.840 1.00 85.38 69 LYS A N 1
ATOM 518 C CA . LYS A 1 69 ? -21.693 24.084 -14.935 1.00 85.38 69 LYS A CA 1
ATOM 519 C C . LYS A 1 69 ? -22.427 23.017 -15.727 1.00 85.38 69 LYS A C 1
ATOM 521 O O . LYS A 1 69 ? -23.104 23.309 -16.710 1.00 85.38 69 LYS A O 1
ATOM 526 N N . CYS A 1 70 ? -22.303 21.777 -15.277 1.00 81.81 70 CYS A N 1
ATOM 527 C CA . CYS A 1 70 ? -23.222 20.719 -15.638 1.00 81.81 70 CYS A CA 1
ATOM 528 C C . CYS A 1 70 ? -24.247 20.533 -14.517 1.00 81.81 70 CYS A C 1
ATOM 530 O O . CYS A 1 70 ? -23.893 20.199 -13.388 1.00 81.81 70 CYS A O 1
ATOM 532 N N . PHE A 1 71 ? -25.525 20.723 -14.828 1.00 80.56 71 PHE A N 1
ATOM 533 C CA . PHE A 1 71 ? -26.612 20.672 -13.846 1.00 80.56 71 PHE A CA 1
ATOM 534 C C . PHE A 1 71 ? -27.028 19.254 -13.444 1.00 80.56 71 PHE A C 1
ATOM 536 O O . PHE A 1 71 ? -27.802 19.096 -12.511 1.00 80.56 71 PHE A O 1
ATOM 543 N N . GLN A 1 72 ? -26.503 18.230 -14.118 1.00 75.12 72 GLN A N 1
ATOM 544 C CA . GLN A 1 72 ? -26.834 16.832 -13.834 1.00 75.12 72 GLN A CA 1
ATOM 545 C C . GLN A 1 72 ? -25.768 16.128 -12.988 1.00 75.12 72 GLN A C 1
ATOM 547 O O . GLN A 1 72 ? -26.106 15.328 -12.126 1.00 75.12 72 GLN A O 1
ATOM 552 N N . CYS A 1 73 ? -24.481 16.385 -13.246 1.00 72.94 73 CYS A N 1
ATOM 553 C CA . CYS A 1 73 ? -23.387 15.816 -12.451 1.00 72.94 73 CYS A CA 1
ATOM 554 C C . CYS A 1 73 ? -22.824 16.799 -11.417 1.00 72.94 73 CYS A C 1
ATOM 556 O O . CYS A 1 73 ? -21.822 16.495 -10.776 1.00 72.94 73 CYS A O 1
ATOM 558 N N . GLU A 1 74 ? -23.431 17.986 -11.317 1.00 76.94 74 GLU A N 1
ATOM 559 C CA . GLU A 1 74 ? -23.105 19.085 -10.397 1.00 76.94 74 GLU A CA 1
ATOM 560 C C . GLU A 1 74 ? -21.672 19.634 -10.498 1.00 76.94 74 GLU A C 1
ATOM 562 O O . GLU A 1 74 ? -21.285 20.531 -9.751 1.00 76.94 74 GLU A O 1
ATOM 567 N N . LYS A 1 75 ? -20.884 19.161 -11.468 1.00 73.94 75 LYS A N 1
ATOM 568 C CA . LYS A 1 75 ? -19.534 19.660 -11.737 1.00 73.94 75 LYS A CA 1
ATOM 569 C C . LYS A 1 75 ? -19.603 21.022 -12.413 1.00 73.94 75 LYS A C 1
ATOM 571 O O . LYS A 1 75 ? -20.396 21.233 -13.328 1.00 73.94 75 LYS A O 1
ATOM 576 N N . GLY A 1 76 ? -18.720 21.922 -12.011 1.00 81.06 76 GLY A N 1
ATOM 577 C CA . GLY A 1 76 ? -18.563 23.231 -12.624 1.00 81.06 76 GLY A CA 1
ATOM 578 C C . GLY A 1 76 ? -17.217 23.837 -12.269 1.00 81.06 76 GLY A C 1
ATOM 579 O O . GLY A 1 76 ? -16.485 23.309 -11.429 1.00 81.06 76 GLY A O 1
ATOM 580 N N . GLY A 1 77 ? -16.880 24.938 -12.923 1.00 82.00 77 GLY A N 1
ATOM 581 C CA . GLY A 1 77 ? -15.640 25.647 -12.657 1.00 82.00 77 GLY A CA 1
ATOM 582 C C . GLY A 1 77 ? -15.268 26.617 -13.764 1.00 82.00 77 GLY A C 1
ATOM 583 O O . GLY A 1 77 ? -16.081 26.988 -14.607 1.00 82.00 77 GLY A O 1
ATOM 584 N N . ASN A 1 78 ? -14.007 27.027 -13.749 1.00 86.06 78 ASN A N 1
ATOM 585 C CA . ASN A 1 78 ? -13.428 27.863 -14.792 1.00 86.06 78 ASN A CA 1
ATOM 586 C C . ASN A 1 78 ? -12.925 27.010 -15.972 1.00 86.06 78 ASN A C 1
ATOM 588 O O . ASN A 1 78 ? -13.028 25.778 -15.982 1.00 86.06 78 ASN A O 1
ATOM 592 N N . ASN A 1 79 ? -12.334 27.681 -16.954 1.00 90.38 79 ASN A N 1
ATOM 593 C CA . ASN A 1 79 ? -11.763 27.080 -18.156 1.00 90.38 79 ASN A CA 1
ATOM 594 C C . ASN A 1 79 ? -10.789 25.935 -17.878 1.00 90.38 79 ASN A C 1
ATOM 596 O O . ASN A 1 79 ? -10.790 24.925 -18.578 1.00 90.38 79 ASN A O 1
ATOM 600 N N . ILE A 1 80 ? -9.974 26.062 -16.836 1.00 87.06 80 ILE A N 1
ATOM 601 C CA . ILE A 1 80 ? -8.973 25.048 -16.502 1.00 87.06 80 ILE A CA 1
ATOM 602 C C . ILE A 1 80 ? -9.651 23.790 -15.969 1.00 87.06 80 ILE A C 1
ATOM 604 O O . ILE A 1 80 ? -9.286 22.684 -16.364 1.00 87.06 80 ILE A O 1
ATOM 608 N N . GLU A 1 81 ? -10.674 23.942 -15.128 1.00 85.44 81 GLU A N 1
ATOM 609 C CA . GLU A 1 81 ? -11.467 22.803 -14.662 1.00 85.44 81 GLU A CA 1
ATOM 610 C C . GLU A 1 81 ? -12.223 22.120 -15.811 1.00 85.44 81 GLU A C 1
ATOM 612 O O . GLU A 1 81 ? -12.306 20.891 -15.824 1.00 85.44 81 GLU A O 1
ATOM 617 N N . LEU A 1 82 ? -12.683 22.877 -16.819 1.00 88.50 82 LEU A N 1
ATOM 618 C CA . LEU A 1 82 ? -13.302 22.302 -18.023 1.00 88.50 82 LEU A CA 1
ATOM 619 C C . LEU A 1 82 ? -12.328 21.376 -18.754 1.00 88.50 82 LEU A C 1
ATOM 621 O O . LEU A 1 82 ? -12.657 20.231 -19.061 1.00 88.50 82 LEU A O 1
ATOM 625 N N . ILE A 1 83 ? -11.111 21.868 -18.997 1.00 90.19 83 ILE A N 1
ATOM 626 C CA . ILE A 1 83 ? -10.064 21.140 -19.718 1.00 90.19 83 ILE A CA 1
ATOM 627 C C . ILE A 1 83 ? -9.633 19.901 -18.935 1.00 90.19 83 ILE A C 1
ATOM 629 O O . ILE A 1 83 ? -9.569 18.817 -19.512 1.00 90.19 83 ILE A O 1
ATOM 633 N N . LYS A 1 84 ? -9.379 20.034 -17.625 1.00 87.38 84 LYS A N 1
ATOM 634 C CA . LYS A 1 84 ? -8.990 18.913 -16.752 1.00 87.38 84 LYS A CA 1
ATOM 635 C C . LYS A 1 84 ? -10.014 17.788 -16.804 1.00 87.38 84 LYS A C 1
ATOM 637 O O . LYS A 1 84 ? -9.646 16.630 -16.980 1.00 87.38 84 LYS A O 1
ATOM 642 N N . ILE A 1 85 ? -11.293 18.133 -16.666 1.00 81.81 85 ILE A N 1
ATOM 643 C CA . ILE A 1 85 ? -12.379 17.155 -16.609 1.00 81.81 85 ILE A CA 1
ATOM 644 C C . ILE A 1 85 ? -12.619 16.512 -17.979 1.00 81.81 85 ILE A C 1
ATOM 646 O O . ILE A 1 85 ? -12.751 15.291 -18.042 1.00 81.81 85 ILE A O 1
ATOM 650 N N . TYR A 1 86 ? -12.620 17.294 -19.062 1.00 88.56 86 TYR A N 1
ATOM 651 C CA . TYR A 1 86 ? -12.848 16.774 -20.413 1.00 88.56 86 TYR A CA 1
ATOM 652 C C . TYR A 1 86 ? -11.677 15.917 -20.918 1.00 88.56 86 TYR A C 1
ATOM 654 O O . TYR A 1 86 ? -11.870 14.807 -21.409 1.00 88.56 86 TYR A O 1
ATOM 662 N N . LYS A 1 87 ? -10.435 16.399 -20.767 1.00 83.38 87 LYS A N 1
ATOM 663 C CA . LYS A 1 87 ? -9.226 15.693 -21.227 1.00 83.38 87 LYS A CA 1
ATOM 664 C C . LYS A 1 87 ? -8.717 14.641 -20.237 1.00 83.38 87 LYS A C 1
ATOM 666 O O . LYS A 1 87 ? -7.827 13.879 -20.597 1.00 83.38 87 LYS A O 1
ATOM 671 N N . LYS A 1 88 ? -9.267 14.590 -19.017 1.00 80.38 88 LYS A N 1
ATOM 672 C CA . LYS A 1 88 ? -8.806 13.733 -17.908 1.00 80.38 88 LYS A CA 1
ATOM 673 C C . LYS A 1 88 ? -7.321 13.942 -17.581 1.00 80.38 88 LYS A C 1
ATOM 675 O O . LYS A 1 88 ? -6.578 12.990 -17.354 1.00 80.38 88 LYS A O 1
ATOM 680 N N . VAL A 1 89 ? -6.896 15.203 -17.570 1.00 71.44 89 VAL A N 1
ATOM 681 C CA . VAL A 1 89 ? -5.510 15.619 -17.309 1.00 71.44 89 VAL A CA 1
ATOM 682 C C . VAL A 1 89 ? -5.405 16.417 -16.011 1.00 71.44 89 VAL A C 1
ATOM 684 O O . VAL A 1 89 ? -6.404 16.914 -15.486 1.00 71.44 89 VAL A O 1
ATOM 687 N N . ASP A 1 90 ? -4.192 16.539 -15.474 1.00 66.50 90 ASP A N 1
ATOM 688 C CA . ASP A 1 90 ? -3.934 17.372 -14.301 1.00 66.50 90 ASP A CA 1
ATOM 689 C C . ASP A 1 90 ? -3.849 18.873 -14.648 1.00 66.50 90 ASP A C 1
ATOM 691 O O . ASP A 1 90 ? -4.011 19.291 -15.793 1.00 66.50 90 ASP A O 1
ATOM 695 N N . TYR A 1 91 ? -3.643 19.710 -13.629 1.00 70.88 91 TYR A N 1
ATOM 696 C CA . TYR A 1 91 ? -3.629 21.167 -13.776 1.00 70.88 91 TYR A CA 1
ATOM 697 C C . TYR A 1 91 ? -2.549 21.674 -14.744 1.00 70.88 91 TYR A C 1
ATOM 699 O O . TYR A 1 91 ? -2.826 22.559 -15.548 1.00 70.88 91 TYR A O 1
ATOM 707 N N . VAL A 1 92 ? -1.333 21.122 -14.696 1.00 78.00 92 VAL A N 1
ATOM 708 C CA . VAL A 1 92 ? -0.223 21.584 -15.545 1.00 78.00 92 VAL A CA 1
ATOM 709 C C . VAL A 1 92 ? -0.476 21.187 -16.991 1.00 78.00 92 VAL A C 1
ATOM 711 O O . VAL A 1 92 ? -0.330 22.015 -17.888 1.00 78.00 92 VAL A O 1
ATOM 714 N N . GLU A 1 93 ? -0.906 19.948 -17.218 1.00 75.00 93 GLU A N 1
ATOM 715 C CA . GLU A 1 93 ? -1.236 19.468 -18.557 1.00 75.00 93 GLU A CA 1
ATOM 716 C C . GLU A 1 93 ? -2.441 20.219 -19.151 1.00 75.00 93 GLU A C 1
ATOM 718 O O . GLU A 1 93 ? -2.457 20.512 -20.347 1.00 75.00 93 GLU A O 1
ATOM 723 N N . ALA A 1 94 ? -3.405 20.639 -18.324 1.00 81.00 94 ALA A N 1
ATOM 724 C CA . ALA A 1 94 ? -4.494 21.512 -18.759 1.00 81.00 94 ALA A CA 1
ATOM 725 C C . ALA A 1 94 ? -4.005 22.910 -19.180 1.00 81.00 94 ALA A C 1
ATOM 727 O O . ALA A 1 94 ? -4.418 23.410 -20.228 1.00 81.00 94 ALA A O 1
ATOM 728 N N . LEU A 1 95 ? -3.096 23.526 -18.410 1.00 85.00 95 LEU A N 1
ATOM 729 C CA . LEU A 1 95 ? -2.476 24.807 -18.776 1.00 85.00 95 LEU A CA 1
ATOM 730 C C . LEU A 1 95 ? -1.656 24.688 -20.070 1.00 85.00 95 LEU A C 1
ATOM 732 O O . LEU A 1 95 ? -1.742 25.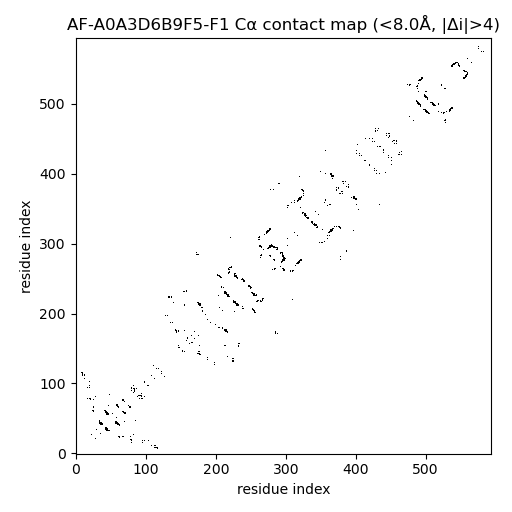561 -20.932 1.00 85.00 95 LEU A O 1
ATOM 736 N N . LYS A 1 96 ? -0.895 23.597 -20.219 1.00 88.12 96 LYS A N 1
ATOM 737 C CA . LYS A 1 96 ? -0.087 23.287 -21.407 1.00 88.12 96 LYS A CA 1
ATOM 738 C C . LYS A 1 96 ? -0.943 23.125 -22.650 1.00 88.12 96 LYS A C 1
ATOM 740 O O . LYS A 1 96 ? -0.620 23.678 -23.701 1.00 88.12 96 LYS A O 1
ATOM 745 N N . TRP A 1 97 ? -2.047 22.393 -22.525 1.00 92.44 97 TRP A N 1
ATOM 746 C CA . TRP A 1 97 ? -2.999 22.228 -23.611 1.00 92.44 97 TRP A CA 1
ATOM 747 C C . TRP A 1 97 ? -3.613 23.571 -24.017 1.00 92.44 97 TRP A C 1
ATOM 749 O O . TRP A 1 97 ? -3.561 23.916 -25.193 1.00 92.44 97 TRP A O 1
ATOM 759 N N . ALA A 1 98 ? -4.116 24.359 -23.059 1.00 90.56 98 ALA A N 1
ATOM 760 C CA . ALA A 1 98 ? -4.736 25.654 -23.349 1.00 90.56 98 ALA A CA 1
ATOM 761 C C . ALA A 1 98 ? -3.755 26.643 -23.990 1.00 90.56 98 ALA A C 1
ATOM 763 O O . ALA A 1 98 ? -4.085 27.300 -24.973 1.00 90.56 98 ALA A O 1
ATOM 764 N N . ALA A 1 99 ? -2.533 26.722 -23.463 1.00 90.88 99 ALA A N 1
ATOM 765 C CA . ALA A 1 99 ? -1.496 27.588 -24.003 1.00 90.88 99 ALA A CA 1
ATOM 766 C C . ALA A 1 99 ? -1.168 27.265 -25.464 1.00 90.88 99 ALA A C 1
ATOM 768 O O . ALA A 1 99 ? -1.075 28.175 -26.287 1.00 90.88 99 ALA A O 1
ATOM 769 N N . LYS A 1 100 ? -1.042 25.971 -25.786 1.00 92.12 100 LYS A N 1
ATOM 770 C CA . LYS A 1 100 ? -0.780 25.496 -27.147 1.00 92.12 100 LYS A CA 1
ATOM 771 C C . LYS A 1 100 ? -1.979 25.710 -28.071 1.00 92.12 100 LYS A C 1
ATOM 773 O O . LYS A 1 100 ? -1.803 26.185 -29.184 1.00 92.12 100 LYS A O 1
ATOM 778 N N . GLU A 1 101 ? -3.182 25.359 -27.627 1.00 94.00 101 GLU A N 1
ATOM 779 C CA . GLU A 1 101 ? -4.393 25.410 -28.455 1.00 94.00 101 GLU A CA 1
ATOM 780 C C . GLU A 1 101 ? -4.795 26.848 -28.813 1.00 94.00 101 GLU A C 1
ATOM 782 O O . GLU A 1 101 ? -5.261 27.107 -29.922 1.00 94.00 101 GLU A O 1
ATOM 787 N N . PHE A 1 102 ? -4.590 27.786 -27.885 1.00 91.69 102 PHE A N 1
ATOM 788 C CA . PHE A 1 102 ? -4.956 29.195 -28.046 1.00 91.69 102 PHE A CA 1
ATOM 789 C C . PHE A 1 102 ? -3.755 30.110 -28.330 1.00 91.69 102 PHE A C 1
ATOM 791 O O . PHE A 1 102 ? -3.905 31.328 -28.303 1.00 91.69 102 PHE A O 1
ATOM 798 N N . ASN A 1 103 ? -2.573 29.544 -28.612 1.00 91.75 103 ASN A N 1
ATOM 799 C CA . ASN A 1 103 ? -1.330 30.282 -28.886 1.00 91.75 103 ASN A CA 1
ATOM 800 C C . ASN A 1 103 ? -1.038 31.396 -27.858 1.00 91.75 103 ASN A C 1
ATOM 802 O O . ASN A 1 103 ? -0.640 32.510 -28.207 1.00 91.75 103 ASN A O 1
ATOM 806 N N . ILE A 1 104 ? -1.257 31.110 -26.572 1.00 89.50 104 ILE A N 1
ATOM 807 C CA . ILE A 1 104 ? -1.086 32.090 -25.496 1.00 89.50 104 ILE A CA 1
ATOM 808 C C . ILE A 1 104 ? 0.407 32.308 -25.274 1.00 89.50 104 ILE A C 1
ATOM 810 O O . ILE A 1 104 ? 1.125 31.380 -24.918 1.00 89.50 104 ILE A O 1
ATOM 814 N N . GLN A 1 105 ? 0.888 33.543 -25.406 1.00 87.38 105 GLN A N 1
ATOM 815 C CA . GLN A 1 105 ? 2.270 33.854 -25.041 1.00 87.38 105 GLN A CA 1
ATOM 816 C C . GLN A 1 105 ? 2.477 33.729 -23.525 1.00 87.38 105 GLN A C 1
ATOM 818 O O . GLN A 1 105 ? 1.838 34.428 -22.724 1.00 87.38 105 GLN A O 1
ATOM 823 N N . HIS A 1 106 ? 3.414 32.871 -23.129 1.00 85.44 106 HIS A N 1
ATOM 824 C CA . HIS A 1 106 ? 3.809 32.663 -21.741 1.00 85.44 106 HIS A CA 1
ATOM 825 C C . HIS A 1 106 ? 5.305 32.379 -21.621 1.00 85.44 106 HIS A C 1
ATOM 827 O O . HIS A 1 106 ? 5.939 31.875 -22.541 1.00 85.44 106 HIS A O 1
ATOM 833 N N . SER A 1 107 ? 5.847 32.654 -20.438 1.00 77.75 107 SER A N 1
ATOM 834 C CA . SER A 1 107 ? 7.209 32.295 -20.029 1.00 77.75 107 SER A CA 1
ATOM 835 C C . SER A 1 107 ? 7.266 30.981 -19.237 1.00 77.75 107 SER A C 1
ATOM 837 O O . SER A 1 107 ? 8.309 30.634 -18.694 1.00 77.75 107 SER A O 1
ATOM 839 N N . VAL A 1 108 ? 6.141 30.262 -19.121 1.00 73.75 108 VAL A N 1
ATOM 840 C CA . VAL A 1 108 ? 6.080 28.967 -18.427 1.00 73.75 108 VAL A CA 1
ATOM 841 C C . VAL A 1 108 ? 6.854 27.918 -19.221 1.00 73.75 108 VAL A C 1
ATOM 843 O O . VAL A 1 108 ? 6.476 27.600 -20.347 1.00 73.75 108 VAL A O 1
ATOM 846 N N . ASP A 1 109 ? 7.888 27.345 -18.611 1.00 74.94 109 ASP A N 1
ATOM 847 C CA . ASP A 1 109 ? 8.459 26.080 -19.062 1.00 74.94 109 ASP A CA 1
ATOM 848 C C . ASP A 1 109 ? 7.587 24.937 -18.529 1.00 74.94 109 ASP A C 1
ATOM 850 O O . ASP A 1 109 ? 7.553 24.669 -17.331 1.00 74.94 109 ASP A O 1
ATOM 854 N N . PHE A 1 110 ? 6.846 24.255 -19.402 1.00 70.81 110 PHE A N 1
ATOM 855 C CA . PHE A 1 110 ? 5.994 23.136 -18.983 1.00 70.81 110 PHE A CA 1
ATOM 856 C C . PHE A 1 110 ? 6.769 21.876 -18.608 1.00 70.81 110 PHE A C 1
ATOM 858 O O . PHE A 1 110 ? 6.190 20.981 -17.994 1.00 70.81 110 PHE A O 1
ATOM 865 N N . ASN A 1 111 ? 8.059 21.797 -18.936 1.00 62.91 111 ASN A N 1
ATOM 866 C CA . ASN A 1 111 ? 8.924 20.763 -18.379 1.00 62.91 111 ASN A CA 1
ATOM 867 C C . ASN A 1 111 ? 9.272 21.072 -16.915 1.00 62.91 111 ASN A C 1
ATOM 869 O O . ASN A 1 111 ? 9.696 20.175 -16.186 1.00 62.91 111 ASN A O 1
ATOM 873 N N . ASN A 1 112 ? 9.054 22.322 -16.481 1.00 56.44 112 ASN A N 1
ATOM 874 C CA . ASN A 1 112 ? 9.366 22.799 -15.144 1.00 56.44 112 ASN A CA 1
ATOM 875 C C . ASN A 1 112 ? 8.432 23.933 -14.646 1.00 56.44 112 ASN A C 1
ATOM 877 O O . ASN A 1 112 ? 8.854 25.066 -14.397 1.00 56.44 112 ASN A O 1
ATOM 881 N N . PRO A 1 113 ? 7.130 23.648 -14.477 1.00 53.44 113 PRO A N 1
ATOM 882 C CA . PRO A 1 113 ? 6.091 24.668 -14.307 1.00 53.44 113 PRO A CA 1
ATOM 883 C C . PRO A 1 113 ? 6.206 25.469 -12.992 1.00 53.44 113 PRO A C 1
ATOM 885 O O . PRO A 1 113 ? 5.655 26.562 -12.876 1.00 53.44 113 PRO A O 1
ATOM 888 N N . TYR A 1 114 ? 6.943 24.975 -11.993 1.00 56.75 114 TYR A N 1
ATOM 889 C CA . TYR A 1 114 ? 7.029 25.568 -10.651 1.00 56.75 114 TYR A CA 1
ATOM 890 C C . TYR A 1 114 ? 8.336 26.347 -10.384 1.00 56.75 114 TYR A C 1
ATOM 892 O O . TYR A 1 114 ? 8.630 26.670 -9.234 1.00 56.75 114 TYR A O 1
ATOM 900 N N . SER A 1 115 ? 9.083 26.688 -11.442 1.00 51.66 115 SER A N 1
ATOM 901 C CA . SER A 1 115 ? 10.462 27.212 -11.423 1.00 51.66 115 SER A CA 1
ATOM 902 C C . SER A 1 115 ? 10.769 28.377 -10.475 1.00 51.66 115 SER A C 1
ATOM 904 O O . SER A 1 115 ? 11.899 28.516 -10.033 1.00 51.66 115 SER A O 1
ATOM 906 N N . ASN A 1 116 ? 9.800 29.227 -10.135 1.00 48.09 116 ASN A N 1
ATOM 907 C CA . ASN A 1 116 ? 10.098 30.491 -9.450 1.00 48.09 116 ASN A CA 1
ATOM 908 C C . ASN A 1 116 ? 10.195 30.392 -7.912 1.00 48.09 116 ASN A C 1
ATOM 910 O O . ASN A 1 116 ? 10.448 31.409 -7.275 1.00 48.09 116 ASN A O 1
ATOM 914 N N . ASN A 1 117 ? 9.986 29.216 -7.304 1.00 49.03 117 ASN A N 1
ATOM 915 C CA . ASN A 1 117 ? 10.094 29.006 -5.844 1.00 49.03 117 ASN A CA 1
ATOM 916 C C . ASN A 1 117 ? 10.938 27.777 -5.451 1.00 49.03 117 ASN A C 1
ATOM 918 O O . ASN A 1 117 ? 10.936 27.377 -4.286 1.00 49.03 117 ASN A O 1
ATOM 922 N N . ILE A 1 118 ? 11.614 27.166 -6.417 1.00 50.94 118 ILE A N 1
ATOM 923 C CA . ILE A 1 118 ? 12.311 25.887 -6.290 1.00 50.94 118 ILE A CA 1
ATOM 924 C C . ILE A 1 118 ? 13.782 26.160 -6.607 1.00 50.94 118 ILE A C 1
ATOM 926 O O . ILE A 1 118 ? 14.068 26.879 -7.563 1.00 50.94 118 ILE A O 1
ATOM 930 N N . SER A 1 119 ? 14.710 25.671 -5.782 1.00 63.28 119 SER A N 1
ATOM 931 C CA . SER A 1 119 ? 16.138 25.924 -6.024 1.00 63.28 119 SER A CA 1
ATOM 932 C C . SER A 1 119 ? 16.599 25.258 -7.325 1.00 63.28 119 SER A C 1
ATOM 934 O O . SER A 1 119 ? 16.036 24.238 -7.720 1.00 63.28 119 SER A O 1
ATOM 936 N N . ASP A 1 120 ? 17.655 25.769 -7.966 1.00 64.31 120 ASP A N 1
ATOM 937 C CA . ASP A 1 120 ? 18.238 25.137 -9.165 1.00 64.31 120 ASP A CA 1
ATOM 938 C C . ASP A 1 120 ? 18.552 23.646 -8.937 1.00 64.31 120 ASP A C 1
ATOM 940 O O . ASP A 1 120 ? 18.356 22.809 -9.816 1.00 64.31 120 ASP A O 1
ATOM 944 N N . GLU A 1 121 ? 18.949 23.294 -7.712 1.00 67.69 121 GLU A N 1
ATOM 945 C CA . GLU A 1 121 ? 19.183 21.913 -7.292 1.00 67.69 121 GLU A CA 1
ATOM 946 C C . GLU A 1 121 ? 17.900 21.060 -7.309 1.00 67.69 121 GLU A C 1
ATOM 948 O O . GLU A 1 121 ? 17.912 19.904 -7.730 1.00 67.69 121 GLU A O 1
ATOM 953 N N . GLU A 1 122 ? 16.773 21.601 -6.847 1.00 58.84 122 GLU A N 1
ATOM 954 C CA . GLU A 1 122 ? 15.482 20.912 -6.885 1.00 58.84 122 GLU A CA 1
ATOM 955 C C . GLU A 1 122 ? 14.917 20.825 -8.314 1.00 58.84 122 GLU A C 1
ATOM 957 O O . GLU A 1 122 ? 14.328 19.802 -8.674 1.00 58.84 122 GLU A O 1
ATOM 962 N N . LEU A 1 123 ? 15.138 21.847 -9.149 1.00 60.28 123 LEU A N 1
ATOM 963 C CA . LEU A 1 123 ? 14.775 21.825 -10.570 1.00 60.28 123 LEU A CA 1
ATOM 964 C C . LEU A 1 123 ? 15.532 20.720 -11.311 1.00 60.28 123 LEU A C 1
ATOM 966 O O . LEU A 1 123 ? 14.921 19.938 -12.044 1.00 60.28 123 LEU A O 1
ATOM 970 N N . GLU A 1 124 ? 16.836 20.605 -11.068 1.00 74.56 124 GLU A N 1
ATOM 971 C CA . GLU A 1 124 ? 17.654 19.555 -11.666 1.00 74.56 124 GLU A CA 1
ATOM 972 C C . GLU A 1 124 ? 17.231 18.164 -11.177 1.00 74.56 124 GLU A C 1
ATOM 974 O O . GLU A 1 124 ? 17.113 17.235 -11.976 1.00 74.56 124 GLU A O 1
ATOM 979 N N . LYS A 1 125 ? 16.871 18.013 -9.893 1.00 72.88 125 LYS A N 1
ATOM 980 C CA . LYS A 1 125 ? 16.295 16.758 -9.373 1.00 72.88 125 LYS A CA 1
ATOM 981 C C . LYS A 1 125 ? 15.007 16.365 -10.099 1.00 72.88 125 LYS A C 1
ATOM 983 O O . LYS A 1 125 ? 14.830 15.187 -10.413 1.00 72.88 125 LYS A O 1
ATOM 988 N N . ILE A 1 126 ? 14.115 17.317 -10.381 1.00 74.06 126 ILE A N 1
ATOM 989 C CA . ILE A 1 126 ? 12.870 17.063 -11.126 1.00 74.06 126 ILE A CA 1
ATOM 990 C C . ILE A 1 126 ? 13.177 16.678 -12.579 1.00 74.06 126 ILE A C 1
ATOM 992 O O . ILE A 1 126 ? 12.611 15.699 -13.077 1.00 74.06 126 ILE A O 1
ATOM 996 N N . ARG A 1 127 ? 14.086 17.402 -13.250 1.00 84.81 127 ARG A N 1
ATOM 997 C CA . ARG A 1 127 ? 14.526 17.096 -14.622 1.00 84.81 127 ARG A CA 1
ATOM 998 C C . ARG A 1 127 ? 15.089 15.678 -14.709 1.00 84.81 127 ARG A C 1
ATOM 1000 O O . ARG A 1 127 ? 14.622 14.888 -15.531 1.00 84.81 127 ARG A O 1
ATOM 1007 N N . LEU A 1 128 ? 16.032 15.342 -13.827 1.00 84.88 128 LEU A N 1
ATOM 1008 C CA . LEU A 1 128 ? 16.655 14.021 -13.745 1.00 84.88 128 LEU A CA 1
ATOM 1009 C C . LEU A 1 128 ? 15.628 12.930 -13.451 1.00 84.88 128 LEU A C 1
ATOM 1011 O O . LEU A 1 128 ? 15.647 11.885 -14.097 1.00 84.88 128 LEU A O 1
ATOM 1015 N N . PHE A 1 129 ? 14.698 13.170 -12.522 1.00 86.00 129 PHE A N 1
ATOM 1016 C CA . PHE A 1 129 ? 13.624 12.224 -12.223 1.00 86.00 129 PHE A CA 1
ATOM 1017 C C . PHE A 1 129 ? 12.762 11.934 -13.459 1.00 86.00 129 PHE A C 1
ATOM 1019 O O . PHE A 1 129 ? 12.516 10.770 -13.775 1.00 86.00 129 PHE A O 1
ATOM 1026 N N . ASN A 1 130 ? 12.325 12.975 -14.173 1.00 84.19 130 ASN A N 1
ATOM 1027 C CA . ASN A 1 130 ? 11.486 12.828 -15.361 1.00 84.19 130 ASN A CA 1
ATOM 1028 C C . ASN A 1 130 ? 12.234 12.140 -16.510 1.00 84.19 130 ASN A C 1
ATOM 1030 O O . ASN A 1 130 ? 11.682 11.228 -17.125 1.00 84.19 130 ASN A O 1
ATOM 1034 N N . SER A 1 131 ? 13.490 12.530 -16.758 1.00 89.56 131 SER A N 1
ATOM 1035 C CA . SER A 1 131 ? 14.337 11.904 -17.779 1.00 89.56 131 SER A CA 1
ATOM 1036 C C . SER A 1 131 ? 14.556 10.419 -17.475 1.00 89.56 131 SER A C 1
ATOM 1038 O O . SER A 1 131 ? 14.285 9.561 -18.315 1.00 89.56 131 SER A O 1
ATOM 1040 N N . ARG A 1 132 ? 14.922 10.092 -16.228 1.00 94.12 132 ARG A N 1
ATOM 1041 C CA . ARG A 1 132 ? 15.081 8.713 -15.750 1.00 94.12 132 ARG A CA 1
ATOM 1042 C C . ARG A 1 132 ? 13.798 7.899 -15.895 1.00 94.12 132 ARG A C 1
ATOM 1044 O O . ARG A 1 132 ? 13.863 6.764 -16.358 1.00 94.12 132 ARG A O 1
ATOM 1051 N N . ALA A 1 133 ? 12.651 8.455 -15.509 1.00 92.81 133 ALA A N 1
ATOM 1052 C CA . ALA A 1 133 ? 11.370 7.770 -15.637 1.00 92.81 133 ALA A CA 1
ATOM 1053 C C . ALA A 1 133 ? 11.059 7.438 -17.105 1.00 92.81 133 ALA A C 1
ATOM 1055 O O . ALA A 1 133 ? 10.672 6.316 -17.404 1.00 92.81 133 ALA A O 1
ATOM 1056 N N . GLU A 1 134 ? 11.279 8.372 -18.033 1.00 93.81 134 GLU A N 1
ATOM 1057 C CA . GLU A 1 134 ? 11.074 8.147 -19.471 1.00 93.81 134 GLU A CA 1
ATOM 1058 C C . GLU A 1 134 ? 12.018 7.077 -20.049 1.00 93.81 134 GLU A C 1
ATOM 1060 O O . GLU A 1 134 ? 11.592 6.209 -20.818 1.00 93.81 134 GLU A O 1
ATOM 1065 N N . LEU A 1 135 ? 13.293 7.101 -19.648 1.00 98.00 135 LEU A N 1
ATOM 1066 C CA . LEU A 1 135 ? 14.271 6.082 -20.035 1.00 98.00 135 LEU A CA 1
ATOM 1067 C C . LEU A 1 135 ? 13.881 4.704 -19.490 1.00 98.00 135 LEU A C 1
ATOM 1069 O O . LEU A 1 135 ? 13.958 3.714 -20.216 1.00 98.00 135 LEU A O 1
ATOM 1073 N N . PHE A 1 136 ? 13.400 4.629 -18.248 1.00 98.19 136 PHE A N 1
ATOM 1074 C CA . PHE A 1 136 ? 12.890 3.385 -17.679 1.00 98.19 136 PHE A CA 1
ATOM 1075 C C . PHE A 1 136 ? 11.639 2.862 -18.384 1.00 98.19 136 PHE A C 1
ATOM 1077 O O . PHE A 1 136 ? 11.562 1.655 -18.581 1.00 98.19 136 PHE A O 1
ATOM 1084 N N . GLU A 1 137 ? 10.698 3.710 -18.810 1.00 97.81 137 GLU A N 1
ATOM 1085 C CA . GLU A 1 137 ? 9.551 3.260 -19.625 1.00 97.81 137 GLU A CA 1
ATOM 1086 C C . GLU A 1 137 ? 10.001 2.703 -20.981 1.00 97.81 137 GLU A C 1
ATOM 1088 O O . GLU A 1 137 ? 9.510 1.667 -21.437 1.00 97.81 137 GLU A O 1
ATOM 1093 N N . THR A 1 138 ? 10.970 3.370 -21.618 1.00 98.19 138 THR A N 1
ATOM 1094 C CA . THR A 1 138 ? 11.531 2.912 -22.897 1.00 98.19 138 THR A CA 1
ATOM 1095 C C . THR A 1 138 ? 12.220 1.557 -22.732 1.00 98.19 138 THR A C 1
ATOM 1097 O O . THR A 1 138 ? 11.994 0.647 -23.530 1.00 98.19 138 THR A O 1
ATOM 1100 N N . ALA A 1 139 ? 13.034 1.406 -21.683 1.00 98.50 139 ALA A N 1
ATOM 1101 C CA . ALA A 1 139 ? 13.700 0.149 -21.366 1.00 98.50 139 ALA A CA 1
ATOM 1102 C C . ALA A 1 139 ? 12.687 -0.945 -21.012 1.00 98.50 139 ALA A C 1
ATOM 1104 O O . ALA A 1 139 ? 12.801 -2.057 -21.511 1.00 98.50 139 ALA A O 1
ATOM 1105 N N . TYR A 1 140 ? 11.685 -0.632 -20.185 1.00 98.62 140 TYR A N 1
ATOM 1106 C CA . TYR A 1 140 ? 10.652 -1.575 -19.765 1.00 98.62 140 TYR A CA 1
ATOM 1107 C C . TYR A 1 140 ? 9.915 -2.183 -20.958 1.00 98.62 140 TYR A C 1
ATOM 1109 O O . TYR A 1 140 ? 9.810 -3.402 -21.019 1.00 98.62 140 TYR A O 1
ATOM 1117 N N . THR A 1 141 ? 9.461 -1.361 -21.910 1.00 98.12 141 THR A N 1
ATOM 1118 C CA . THR A 1 141 ? 8.740 -1.848 -23.100 1.00 98.12 141 THR A CA 1
ATOM 1119 C C . THR A 1 141 ? 9.554 -2.915 -23.839 1.00 98.12 141 THR A C 1
ATOM 1121 O O . THR A 1 141 ? 9.062 -4.009 -24.091 1.00 98.12 141 THR A O 1
ATOM 1124 N N . TRP A 1 142 ? 10.836 -2.638 -24.091 1.00 98.38 142 TRP A N 1
ATOM 1125 C CA . TRP A 1 142 ? 11.741 -3.584 -24.746 1.00 98.38 142 TRP A CA 1
ATOM 1126 C C . TRP A 1 142 ? 12.023 -4.830 -23.897 1.00 98.38 142 TRP A C 1
ATOM 1128 O O . TRP A 1 142 ? 11.923 -5.952 -24.380 1.00 98.38 142 TRP A O 1
ATOM 1138 N N . MET A 1 143 ? 12.321 -4.654 -22.610 1.00 98.50 143 MET A N 1
ATOM 1139 C CA . MET A 1 143 ? 12.572 -5.750 -21.668 1.00 98.50 143 MET A CA 1
ATOM 1140 C C . MET A 1 143 ? 11.356 -6.675 -21.490 1.00 98.50 143 MET A C 1
ATOM 1142 O O . MET A 1 143 ? 11.505 -7.874 -21.244 1.00 98.50 143 MET A O 1
ATOM 1146 N N . HIS A 1 144 ? 10.144 -6.127 -21.583 1.00 98.50 144 HIS A N 1
ATOM 1147 C CA . HIS A 1 144 ? 8.907 -6.898 -21.545 1.00 98.50 144 HIS A CA 1
ATOM 1148 C C . HIS A 1 144 ? 8.733 -7.724 -22.825 1.00 98.50 144 HIS A C 1
ATOM 1150 O O . HIS A 1 144 ? 8.433 -8.910 -22.739 1.00 98.50 144 HIS A O 1
ATOM 1156 N N . GLU A 1 145 ? 9.011 -7.153 -24.000 1.00 97.81 145 GLU A N 1
ATOM 1157 C CA . GLU A 1 145 ? 9.025 -7.898 -25.268 1.00 97.81 145 GLU A CA 1
ATOM 1158 C C . GLU A 1 145 ? 10.069 -9.029 -25.257 1.00 97.81 145 GLU A C 1
ATOM 1160 O O . GLU A 1 145 ? 9.767 -10.153 -25.666 1.00 97.81 145 GLU A O 1
ATOM 1165 N N . LEU A 1 146 ? 11.268 -8.767 -24.718 1.00 97.81 146 LEU A N 1
ATOM 1166 C CA . LEU A 1 146 ? 12.333 -9.768 -24.590 1.00 97.81 146 LEU A CA 1
ATOM 1167 C C . LEU A 1 146 ? 11.919 -10.993 -23.772 1.00 97.81 146 LEU A C 1
ATOM 1169 O O . LEU A 1 146 ? 12.406 -12.085 -24.048 1.00 97.81 146 LEU A O 1
ATOM 1173 N N . LEU A 1 147 ? 11.002 -10.860 -22.806 1.00 97.81 147 LEU A N 1
ATOM 1174 C CA . LEU A 1 147 ? 10.525 -11.991 -21.997 1.00 97.81 147 LEU A CA 1
ATOM 1175 C C . LEU A 1 147 ? 9.984 -13.151 -22.859 1.00 97.81 147 LEU A C 1
ATOM 1177 O O . LEU A 1 147 ? 10.036 -14.325 -22.472 1.00 97.81 147 LEU A O 1
ATOM 1181 N N . PHE A 1 148 ? 9.484 -12.826 -24.049 1.00 96.88 148 PHE A N 1
ATOM 1182 C CA . PHE A 1 148 ? 8.864 -13.770 -24.971 1.00 96.88 148 PHE A CA 1
ATOM 1183 C C . PHE A 1 148 ? 9.802 -14.234 -26.097 1.00 96.88 148 PHE A C 1
ATOM 1185 O O . PHE A 1 148 ? 9.350 -14.924 -27.007 1.00 96.88 148 PHE A O 1
ATOM 1192 N N . THR A 1 149 ? 11.098 -13.910 -26.033 1.00 97.12 149 THR A N 1
ATOM 1193 C CA . THR A 1 149 ? 12.121 -14.364 -26.991 1.00 97.12 149 THR A CA 1
ATOM 1194 C C . THR A 1 149 ? 12.993 -15.475 -26.401 1.00 97.12 149 THR A C 1
ATOM 1196 O O . THR A 1 149 ? 12.965 -15.742 -25.197 1.00 97.12 149 THR A O 1
ATOM 1199 N N . ASP A 1 150 ? 13.795 -16.149 -27.225 1.00 96.00 150 ASP A N 1
ATOM 1200 C CA . ASP A 1 150 ? 14.686 -17.221 -26.755 1.00 96.00 150 ASP A CA 1
ATOM 1201 C C . ASP A 1 150 ? 15.737 -16.750 -25.740 1.00 96.00 150 ASP A C 1
ATOM 1203 O O . ASP A 1 150 ? 16.162 -17.533 -24.892 1.00 96.00 150 ASP A O 1
ATOM 1207 N N . GLU A 1 151 ? 16.098 -15.466 -25.760 1.00 93.44 151 GLU A N 1
ATOM 1208 C CA . GLU A 1 151 ? 17.053 -14.873 -24.820 1.00 93.44 151 GLU A CA 1
ATOM 1209 C C . GLU A 1 151 ? 16.565 -14.961 -23.365 1.00 93.44 151 GLU A C 1
ATOM 1211 O O . GLU A 1 151 ? 17.340 -15.237 -22.452 1.00 93.44 151 GLU A O 1
ATOM 1216 N N . ALA A 1 152 ? 15.256 -14.816 -23.149 1.00 96.31 152 ALA A N 1
ATOM 1217 C CA . ALA A 1 152 ? 14.641 -14.877 -21.829 1.00 96.31 152 ALA A CA 1
ATOM 1218 C C . ALA A 1 152 ? 14.153 -16.278 -21.436 1.00 96.31 152 ALA A C 1
ATOM 1220 O O . ALA A 1 152 ? 13.349 -16.400 -20.507 1.00 96.31 152 ALA A O 1
ATOM 1221 N N . LYS A 1 153 ? 14.599 -17.340 -22.128 1.00 94.81 153 LYS A N 1
ATOM 1222 C CA . LYS A 1 153 ? 14.107 -18.711 -21.913 1.00 94.81 153 LYS A CA 1
ATOM 1223 C C . LYS A 1 153 ? 14.123 -19.117 -20.439 1.00 94.81 153 LYS A C 1
ATOM 1225 O O . LYS A 1 153 ? 13.119 -19.615 -19.955 1.00 94.81 153 LYS A O 1
ATOM 1230 N N . GLU A 1 154 ? 15.206 -18.845 -19.715 1.00 94.12 154 GLU A N 1
ATOM 1231 C CA . GLU A 1 154 ? 15.320 -19.180 -18.288 1.00 94.12 154 GLU A CA 1
ATOM 1232 C C . GLU A 1 154 ? 14.213 -18.530 -17.439 1.00 94.12 154 GLU A C 1
ATOM 1234 O O . GLU A 1 154 ? 13.572 -19.182 -16.615 1.00 94.12 154 GLU A O 1
ATOM 1239 N N . VAL A 1 155 ? 13.965 -17.237 -17.656 1.00 96.50 155 VAL A N 1
ATOM 1240 C CA . VAL A 1 155 ? 12.958 -16.478 -16.908 1.00 96.50 155 VAL A CA 1
ATOM 1241 C C . VAL A 1 155 ? 11.550 -16.914 -17.300 1.00 96.50 155 VAL A C 1
ATOM 1243 O O . VAL A 1 155 ? 10.690 -17.071 -16.432 1.00 96.50 155 VAL A O 1
ATOM 1246 N N . ARG A 1 156 ? 11.310 -17.142 -18.594 1.00 95.81 156 ARG A N 1
ATOM 1247 C CA . ARG A 1 156 ? 10.023 -17.633 -19.088 1.00 95.81 156 ARG A CA 1
ATOM 1248 C C . ARG A 1 156 ? 9.728 -19.039 -18.576 1.00 95.81 156 ARG A C 1
ATOM 1250 O O . ARG A 1 156 ? 8.612 -19.272 -18.126 1.00 95.81 156 ARG A O 1
ATOM 1257 N N . ASP A 1 157 ? 10.707 -19.939 -18.591 1.00 95.38 157 ASP A N 1
ATOM 1258 C CA . ASP A 1 157 ? 10.563 -21.297 -18.066 1.00 95.38 157 ASP A CA 1
ATOM 1259 C C . ASP A 1 157 ? 10.242 -21.257 -16.568 1.00 95.38 157 ASP A C 1
ATOM 1261 O O . ASP A 1 157 ? 9.341 -21.962 -16.125 1.00 95.38 157 ASP A O 1
ATOM 1265 N N . TYR A 1 158 ? 10.864 -20.361 -15.799 1.00 95.56 158 TYR A N 1
ATOM 1266 C CA . TYR A 1 158 ? 10.495 -20.170 -14.396 1.00 95.56 158 TYR A CA 1
ATOM 1267 C C . TYR A 1 158 ? 9.036 -19.716 -14.216 1.00 95.56 158 TYR A C 1
ATOM 1269 O O . TYR A 1 158 ? 8.293 -20.276 -13.408 1.00 95.56 158 TYR A O 1
ATOM 1277 N N . LEU A 1 159 ? 8.589 -18.708 -14.970 1.00 96.38 159 LEU A N 1
ATOM 1278 C CA . LEU A 1 159 ? 7.223 -18.190 -14.845 1.00 96.38 159 LEU A CA 1
ATOM 1279 C C . LEU A 1 159 ? 6.167 -19.195 -15.347 1.00 96.38 159 LEU A C 1
ATOM 1281 O O . LEU A 1 159 ? 5.122 -19.367 -14.726 1.00 96.38 159 LEU A O 1
ATOM 1285 N N . VAL A 1 160 ? 6.428 -19.896 -16.447 1.00 96.19 160 VAL A N 1
ATOM 1286 C CA . VAL A 1 160 ? 5.449 -20.795 -17.078 1.00 96.19 160 VAL A CA 1
ATOM 1287 C C . VAL A 1 160 ? 5.516 -22.205 -16.495 1.00 96.19 160 VAL A C 1
ATOM 1289 O O . VAL A 1 160 ? 4.483 -22.802 -16.201 1.00 96.19 160 VAL A O 1
ATOM 1292 N N . ASN A 1 161 ? 6.709 -22.758 -16.284 1.00 94.31 161 ASN A N 1
ATOM 1293 C CA . ASN A 1 161 ? 6.865 -24.156 -15.884 1.00 94.31 161 ASN A CA 1
ATOM 1294 C C . ASN A 1 161 ? 6.900 -24.326 -14.365 1.00 94.31 161 ASN A C 1
ATOM 1296 O O . ASN A 1 161 ? 6.256 -25.252 -13.872 1.00 94.31 161 ASN A O 1
ATOM 1300 N N . ASP A 1 162 ? 7.579 -23.448 -13.623 1.00 91.44 162 ASP A N 1
ATOM 1301 C CA . ASP A 1 162 ? 7.650 -23.560 -12.158 1.00 91.44 162 ASP A CA 1
ATOM 1302 C C . ASP A 1 162 ? 6.461 -22.860 -11.490 1.00 91.44 162 ASP A C 1
ATOM 1304 O O . ASP A 1 162 ? 5.758 -23.443 -10.658 1.00 91.44 162 ASP A O 1
ATOM 1308 N N . ARG A 1 163 ? 6.188 -21.613 -11.895 1.00 92.44 163 ARG A N 1
ATOM 1309 C CA . ARG A 1 163 ? 5.053 -20.821 -11.396 1.00 92.44 163 ARG A CA 1
ATOM 1310 C C . ARG A 1 163 ? 3.736 -21.122 -12.105 1.00 92.44 163 ARG A C 1
ATOM 1312 O O . ARG A 1 163 ? 2.713 -20.639 -11.652 1.00 92.44 163 ARG A O 1
ATOM 1319 N N . LYS A 1 164 ? 3.702 -21.943 -13.160 1.00 94.88 164 LYS A N 1
ATOM 1320 C CA . LYS A 1 164 ? 2.443 -22.325 -13.838 1.00 94.88 164 LYS A CA 1
ATOM 1321 C C . LYS A 1 164 ? 1.595 -21.123 -14.282 1.00 94.88 164 LYS A C 1
ATOM 1323 O O . LYS A 1 164 ? 0.373 -21.219 -14.340 1.00 94.88 164 LYS A O 1
ATOM 1328 N N . TYR A 1 165 ? 2.231 -19.992 -14.578 1.00 96.31 165 TYR A N 1
ATOM 1329 C CA . TYR A 1 165 ? 1.532 -18.806 -15.049 1.00 96.31 165 TYR A CA 1
ATOM 1330 C C . TYR A 1 165 ? 1.155 -18.947 -16.520 1.00 96.31 165 TYR A C 1
ATOM 1332 O O . TYR A 1 165 ? 1.944 -19.403 -17.351 1.00 96.31 165 TYR A O 1
ATOM 1340 N N . GLU A 1 166 ? -0.060 -18.521 -16.847 1.00 95.81 166 GLU A N 1
ATOM 1341 C CA . GLU A 1 166 ? -0.566 -18.537 -18.209 1.00 95.81 166 GLU A CA 1
ATOM 1342 C C . GLU A 1 166 ? 0.113 -17.447 -19.037 1.00 95.81 166 GLU A C 1
ATOM 1344 O O . GLU A 1 166 ? 0.174 -16.280 -18.642 1.00 95.81 166 GLU A O 1
ATOM 1349 N N . VAL A 1 167 ? 0.582 -17.814 -20.231 1.00 96.12 167 VAL A N 1
ATOM 1350 C CA . VAL A 1 167 ? 1.299 -16.897 -21.131 1.00 96.12 167 VAL A CA 1
ATOM 1351 C C . VAL A 1 167 ? 0.445 -15.679 -21.502 1.00 96.12 167 VAL A C 1
ATOM 1353 O O . VAL A 1 167 ? 0.956 -14.563 -21.551 1.00 96.12 167 VAL A O 1
ATOM 1356 N N . GLU A 1 168 ? -0.862 -15.857 -21.705 1.00 96.62 168 GLU A N 1
ATOM 1357 C CA . GLU A 1 168 ? -1.773 -14.754 -22.046 1.00 96.62 168 GLU A CA 1
ATOM 1358 C C . GLU A 1 168 ? -1.990 -13.770 -20.887 1.00 96.62 168 GLU A C 1
ATOM 1360 O O . GLU A 1 168 ? -2.218 -12.582 -21.123 1.00 96.62 168 GLU A O 1
ATOM 1365 N N . ILE A 1 169 ? -1.876 -14.231 -19.637 1.00 96.81 169 ILE A N 1
ATOM 1366 C CA . ILE A 1 169 ? -1.888 -13.358 -18.457 1.00 96.81 169 ILE A CA 1
ATOM 1367 C C . ILE A 1 169 ? -0.523 -12.679 -18.309 1.00 96.81 169 ILE A C 1
ATOM 1369 O O . ILE A 1 169 ? -0.465 -11.474 -18.068 1.00 96.81 169 ILE A O 1
ATOM 1373 N N . LEU A 1 170 ? 0.578 -13.403 -18.533 1.00 96.81 170 LEU A N 1
ATOM 1374 C CA . LEU A 1 170 ? 1.934 -12.844 -18.500 1.00 96.81 170 LEU A CA 1
ATOM 1375 C C . LEU A 1 170 ? 2.138 -11.700 -19.499 1.00 96.81 170 LEU A C 1
ATOM 1377 O O . LEU A 1 170 ? 2.802 -10.731 -19.153 1.00 96.81 170 LEU A O 1
ATOM 1381 N N . LYS A 1 171 ? 1.533 -11.770 -20.692 1.00 96.38 171 LYS A N 1
ATOM 1382 C CA . LYS A 1 171 ? 1.534 -10.675 -21.686 1.00 96.38 171 LYS A CA 1
ATOM 1383 C C . LYS A 1 171 ? 0.835 -9.397 -21.202 1.00 96.38 171 LYS A C 1
ATOM 1385 O O . LYS A 1 171 ? 1.072 -8.328 -21.750 1.00 96.38 171 LYS A O 1
ATOM 1390 N N . LYS A 1 172 ? -0.070 -9.504 -20.225 1.00 96.31 172 LYS A N 1
ATOM 1391 C CA . LYS A 1 172 ? -0.773 -8.364 -19.604 1.00 96.31 172 LYS A CA 1
ATOM 1392 C C . LYS A 1 172 ? -0.099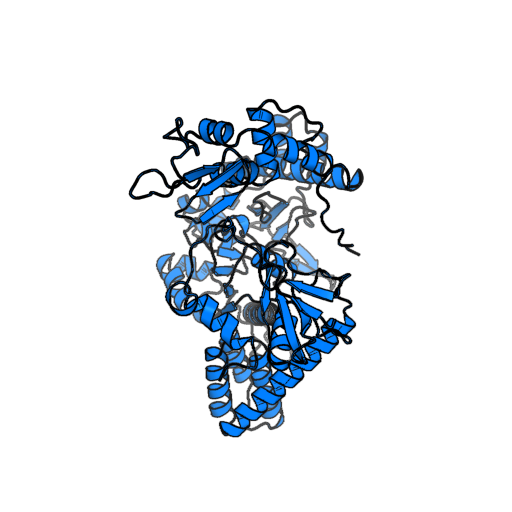 -7.916 -18.307 1.00 96.31 172 LYS A C 1
ATOM 1394 O O . LYS A 1 172 ? -0.257 -6.770 -17.890 1.00 96.31 172 LYS A O 1
ATOM 1399 N N . ALA A 1 173 ? 0.600 -8.830 -17.642 1.00 96.19 173 ALA A N 1
ATOM 1400 C CA . ALA A 1 173 ? 1.387 -8.553 -16.455 1.00 96.19 173 ALA A CA 1
ATOM 1401 C C . ALA A 1 173 ? 2.664 -7.782 -16.815 1.00 96.19 173 ALA A C 1
ATOM 1403 O O . ALA A 1 173 ? 3.149 -7.839 -17.935 1.00 96.19 173 ALA A O 1
ATOM 1404 N N . GLU A 1 174 ? 3.249 -7.077 -15.846 1.00 96.25 174 GLU A N 1
ATOM 1405 C CA . GLU A 1 174 ? 4.436 -6.243 -16.094 1.00 96.25 174 GLU A CA 1
ATOM 1406 C C . GLU A 1 174 ? 5.767 -6.969 -15.830 1.00 96.25 174 GLU A C 1
ATOM 1408 O O . GLU A 1 174 ? 6.790 -6.331 -15.590 1.00 96.25 174 GLU A O 1
ATOM 1413 N N . PHE A 1 175 ? 5.787 -8.304 -15.834 1.00 98.12 175 PHE A N 1
ATOM 1414 C CA . PHE A 1 175 ? 7.051 -9.037 -15.719 1.00 98.12 175 PHE A CA 1
ATOM 1415 C C . PHE A 1 175 ? 7.923 -8.766 -16.944 1.00 98.12 175 PHE A C 1
ATOM 1417 O O . PHE A 1 175 ? 7.426 -8.726 -18.067 1.00 98.12 175 PHE A O 1
ATOM 1424 N N . CYS A 1 176 ? 9.227 -8.614 -16.752 1.00 98.12 176 CYS A N 1
ATOM 1425 C CA . CYS A 1 176 ? 10.163 -8.421 -17.850 1.00 98.12 176 CYS A CA 1
ATOM 1426 C C . CYS A 1 176 ? 11.461 -9.207 -17.648 1.00 98.12 176 CYS A C 1
ATOM 1428 O O . CYS A 1 176 ? 11.850 -9.536 -16.520 1.00 98.12 176 CYS A O 1
ATOM 1430 N N . TYR A 1 177 ? 12.125 -9.505 -18.766 1.00 98.12 177 TYR A N 1
ATOM 1431 C CA . TYR A 1 177 ? 13.502 -9.976 -18.756 1.00 98.12 177 TYR A CA 1
ATOM 1432 C C . TYR A 1 177 ? 14.427 -8.770 -18.609 1.00 98.12 177 TYR A C 1
ATOM 1434 O O . TYR A 1 177 ? 14.323 -7.813 -19.368 1.00 98.12 177 TYR A O 1
ATOM 1442 N N . PHE A 1 178 ? 15.309 -8.804 -17.618 1.00 97.38 178 PHE A N 1
ATOM 1443 C CA . PHE A 1 178 ? 16.266 -7.751 -17.307 1.00 97.38 178 PHE A CA 1
ATOM 1444 C C . PHE A 1 178 ? 17.643 -8.158 -17.859 1.00 97.38 178 PHE A C 1
ATOM 1446 O O . PHE A 1 178 ? 18.388 -8.850 -17.154 1.00 97.38 178 PHE A O 1
ATOM 1453 N N . PRO A 1 179 ? 17.978 -7.802 -19.115 1.00 96.44 179 PRO A N 1
ATOM 1454 C CA . PRO A 1 179 ? 19.271 -8.128 -19.705 1.00 96.44 179 PRO A CA 1
ATOM 1455 C C . PRO A 1 179 ? 20.405 -7.410 -18.958 1.00 96.44 179 PRO A C 1
ATOM 1457 O O . PRO A 1 179 ? 20.145 -6.529 -18.128 1.00 96.44 179 PRO A O 1
ATOM 1460 N N . PRO A 1 180 ? 21.671 -7.765 -19.240 1.00 96.19 180 PRO A N 1
ATOM 1461 C CA . PRO A 1 180 ? 22.816 -7.039 -18.713 1.00 96.19 180 PRO A CA 1
ATOM 1462 C C . PRO A 1 180 ? 22.663 -5.520 -18.860 1.00 96.19 180 PRO A C 1
ATOM 1464 O O . PRO A 1 180 ? 22.219 -5.006 -19.887 1.00 96.19 180 PRO A O 1
ATOM 1467 N N . GLY A 1 181 ? 23.067 -4.770 -17.834 1.00 96.31 181 GLY A N 1
ATOM 1468 C CA . GLY A 1 181 ? 22.868 -3.320 -17.777 1.00 96.31 181 GLY A CA 1
ATOM 1469 C C . GLY A 1 181 ? 23.534 -2.563 -18.931 1.00 96.31 181 GLY A C 1
ATOM 1470 O O . GLY A 1 181 ? 23.047 -1.505 -19.328 1.00 96.31 181 GLY A O 1
ATOM 1471 N N . ARG A 1 182 ? 24.614 -3.116 -19.502 1.00 97.19 182 ARG A N 1
ATOM 1472 C CA . ARG A 1 182 ? 25.235 -2.608 -20.735 1.00 97.19 182 ARG A CA 1
ATOM 1473 C C . ARG A 1 182 ? 24.261 -2.668 -21.913 1.00 97.19 182 ARG A C 1
ATOM 1475 O O . ARG A 1 182 ? 24.093 -1.658 -22.583 1.00 97.19 182 ARG A O 1
ATOM 1482 N N . ASP A 1 183 ? 23.583 -3.791 -22.111 1.00 98.00 183 ASP A N 1
ATOM 1483 C CA . ASP A 1 183 ? 22.688 -4.000 -23.253 1.00 98.00 183 ASP A CA 1
ATOM 1484 C C . ASP A 1 183 ? 21.466 -3.074 -23.166 1.00 98.00 183 ASP A C 1
ATOM 1486 O O . ASP A 1 183 ? 21.032 -2.509 -24.171 1.00 98.00 183 ASP A O 1
ATOM 1490 N N . ILE A 1 184 ? 20.972 -2.822 -21.945 1.00 98.31 184 ILE A N 1
ATOM 1491 C CA . ILE A 1 184 ? 19.938 -1.807 -21.687 1.00 98.31 184 ILE A CA 1
ATOM 1492 C C . ILE A 1 184 ? 20.426 -0.415 -22.102 1.00 98.31 184 ILE A C 1
ATOM 1494 O O . ILE A 1 184 ? 19.703 0.309 -22.788 1.00 98.31 184 ILE A O 1
ATOM 1498 N N . LYS A 1 185 ? 21.644 -0.020 -21.709 1.00 98.19 185 LYS A N 1
ATOM 1499 C CA . LYS A 1 185 ? 22.205 1.287 -22.086 1.00 98.19 185 LYS A CA 1
ATOM 1500 C C . LYS A 1 185 ? 22.420 1.397 -23.591 1.00 98.19 185 LYS A C 1
ATOM 1502 O O . LYS A 1 185 ? 22.030 2.407 -24.166 1.00 98.19 185 LYS A O 1
ATOM 1507 N N . ASP A 1 186 ? 22.946 0.362 -24.236 1.00 98.25 186 ASP A N 1
ATOM 1508 C CA . ASP A 1 186 ? 23.164 0.336 -25.685 1.00 98.25 186 ASP A CA 1
ATOM 1509 C C . ASP A 1 186 ? 21.842 0.455 -26.457 1.00 98.25 186 ASP A C 1
ATOM 1511 O O . ASP A 1 186 ? 21.751 1.189 -27.445 1.00 98.25 186 ASP A O 1
ATOM 1515 N N . TYR A 1 187 ? 20.787 -0.222 -25.992 1.00 98.44 187 TYR A N 1
ATOM 1516 C CA . TYR A 1 187 ? 19.440 -0.071 -26.541 1.00 98.44 187 TYR A CA 1
ATOM 1517 C C . TYR A 1 187 ? 18.912 1.362 -26.371 1.00 98.44 187 TYR A C 1
ATOM 1519 O O . TYR A 1 187 ? 18.410 1.961 -27.327 1.00 98.44 187 TYR A O 1
ATOM 1527 N N . LEU A 1 188 ? 19.061 1.941 -25.176 1.00 98.38 188 LEU A N 1
ATOM 1528 C CA . LEU A 1 188 ? 18.614 3.303 -24.891 1.00 98.38 188 LEU A CA 1
ATOM 1529 C C . LEU A 1 188 ? 19.392 4.355 -25.686 1.00 98.38 188 LEU A C 1
ATOM 1531 O O . LEU A 1 188 ? 18.764 5.273 -26.201 1.00 98.38 188 LEU A O 1
ATOM 1535 N N . LEU A 1 189 ? 20.710 4.217 -25.851 1.00 98.25 189 LEU A N 1
ATOM 1536 C CA . LEU A 1 189 ? 21.538 5.135 -26.646 1.00 98.25 189 LEU A CA 1
ATOM 1537 C C . LEU A 1 189 ? 21.124 5.132 -28.121 1.00 98.25 189 LEU A C 1
ATOM 1539 O O . LEU A 1 189 ? 21.077 6.186 -28.751 1.00 98.25 189 LEU A O 1
ATOM 1543 N N . LYS A 1 190 ? 20.742 3.968 -28.664 1.00 97.62 190 LYS A N 1
ATOM 1544 C CA . LYS A 1 190 ? 20.195 3.865 -30.027 1.00 97.62 190 LYS A CA 1
ATOM 1545 C C . LYS A 1 190 ? 18.841 4.567 -30.171 1.00 97.62 190 LYS A C 1
ATOM 1547 O O . LYS A 1 190 ? 18.553 5.108 -31.235 1.00 97.62 190 LYS A O 1
ATOM 1552 N N . LYS A 1 191 ? 17.994 4.538 -29.136 1.00 97.00 191 LYS A N 1
ATOM 1553 C CA . LYS A 1 191 ? 16.649 5.145 -29.157 1.00 97.00 191 LYS A CA 1
ATOM 1554 C C . LYS A 1 191 ? 16.643 6.631 -28.795 1.00 97.00 191 LYS A C 1
ATOM 1556 O O . LYS A 1 191 ? 15.840 7.377 -29.345 1.00 97.00 191 LYS A O 1
ATOM 1561 N N . HIS A 1 192 ? 17.535 7.051 -27.903 1.00 94.75 192 HIS A N 1
ATOM 1562 C CA . HIS A 1 192 ? 17.598 8.388 -27.311 1.00 94.75 192 HIS A CA 1
ATOM 1563 C C . HIS A 1 192 ? 19.039 8.931 -27.313 1.00 94.75 192 HIS A C 1
ATOM 1565 O O . HIS A 1 192 ? 19.585 9.218 -26.246 1.00 94.75 192 HIS A O 1
ATOM 1571 N N . PRO A 1 193 ? 19.675 9.112 -28.487 1.00 93.12 193 PRO A N 1
ATOM 1572 C CA . PRO A 1 193 ? 21.092 9.489 -28.573 1.00 93.12 193 PRO A CA 1
ATOM 1573 C C . PRO A 1 193 ? 21.407 10.833 -27.899 1.00 93.12 193 PRO A C 1
ATOM 1575 O O . PRO A 1 193 ? 22.494 11.031 -27.373 1.00 93.12 193 PRO A O 1
ATOM 1578 N N . VAL A 1 194 ? 20.435 11.749 -27.841 1.00 93.81 194 VAL A N 1
ATOM 1579 C CA . VAL A 1 194 ? 20.585 13.066 -27.193 1.00 93.81 194 VAL A CA 1
ATOM 1580 C C . VAL A 1 194 ? 20.581 13.013 -25.658 1.00 93.81 194 VAL A C 1
ATOM 1582 O O . VAL A 1 194 ? 20.806 14.035 -25.018 1.00 93.81 194 VAL A O 1
ATOM 1585 N N . LYS A 1 195 ? 20.311 11.847 -25.054 1.00 92.94 195 LYS A N 1
ATOM 1586 C CA . LYS A 1 195 ? 20.249 11.640 -23.596 1.00 92.94 195 LYS A CA 1
ATOM 1587 C C . LYS A 1 195 ? 21.434 10.834 -23.060 1.00 92.94 195 LYS A C 1
ATOM 1589 O O . LYS A 1 195 ? 21.320 10.211 -22.010 1.00 92.94 195 LYS A O 1
ATOM 1594 N N . GLU A 1 196 ? 22.565 10.831 -23.766 1.00 95.06 196 GLU A N 1
ATOM 1595 C CA . GLU A 1 196 ? 23.738 10.016 -23.427 1.00 95.06 196 GLU A CA 1
ATOM 1596 C C . GLU A 1 196 ? 24.178 10.156 -21.960 1.00 95.06 196 GLU A C 1
ATOM 1598 O O . GLU A 1 196 ? 24.357 9.145 -21.285 1.00 95.06 196 GLU A O 1
ATOM 1603 N N . ALA A 1 197 ? 24.282 11.385 -21.442 1.00 93.94 197 ALA A N 1
ATOM 1604 C CA . ALA A 1 197 ? 24.653 11.625 -20.046 1.00 93.94 197 ALA A CA 1
ATOM 1605 C C . ALA A 1 197 ? 23.661 10.973 -19.062 1.00 93.94 197 ALA A C 1
ATOM 1607 O O . ALA A 1 197 ? 24.061 10.178 -18.212 1.00 93.94 197 ALA A O 1
ATOM 1608 N N . ASP A 1 198 ? 22.359 11.220 -19.242 1.00 92.69 198 ASP A N 1
ATOM 1609 C CA . ASP A 1 198 ? 21.305 10.659 -18.388 1.00 92.69 198 ASP A CA 1
ATOM 1610 C C . ASP A 1 198 ? 21.244 9.112 -18.484 1.00 92.69 198 ASP A C 1
ATOM 1612 O O . ASP A 1 198 ? 20.948 8.433 -17.498 1.00 92.69 198 ASP A O 1
ATOM 1616 N N . ILE A 1 199 ? 21.542 8.528 -19.655 1.00 97.31 199 ILE A N 1
ATOM 1617 C CA . ILE A 1 199 ? 21.603 7.068 -19.865 1.00 97.31 199 ILE A CA 1
ATOM 1618 C C . ILE A 1 199 ? 22.833 6.463 -19.181 1.00 97.31 199 ILE A C 1
ATOM 1620 O O . ILE A 1 199 ? 22.746 5.403 -18.548 1.00 97.31 199 ILE A O 1
ATOM 1624 N N . ASN A 1 200 ? 23.981 7.130 -19.281 1.00 95.44 200 ASN A N 1
ATOM 1625 C CA . ASN A 1 200 ? 25.215 6.690 -18.642 1.00 95.44 200 ASN A CA 1
ATOM 1626 C C . ASN A 1 200 ? 25.084 6.687 -17.114 1.00 95.44 200 ASN A C 1
ATOM 1628 O O . ASN A 1 200 ? 25.553 5.734 -16.481 1.00 95.44 200 ASN A O 1
ATOM 1632 N N . ASP A 1 201 ? 24.343 7.639 -16.550 1.00 93.69 201 ASP A N 1
ATOM 1633 C CA . ASP A 1 201 ? 24.060 7.734 -15.113 1.00 93.69 201 ASP A CA 1
ATOM 1634 C C . ASP A 1 201 ? 22.853 6.900 -14.650 1.00 93.69 201 ASP A C 1
ATOM 1636 O O . ASP A 1 201 ? 22.539 6.848 -13.455 1.00 93.69 201 ASP A O 1
ATOM 1640 N N . LEU A 1 202 ? 22.182 6.189 -15.564 1.00 94.75 202 LEU A N 1
ATOM 1641 C CA . LEU A 1 202 ? 20.989 5.416 -15.240 1.00 94.75 202 LEU A CA 1
ATOM 1642 C C . LEU A 1 202 ? 21.313 4.286 -14.235 1.00 94.75 202 LEU A C 1
ATOM 1644 O O . LEU A 1 202 ? 22.117 3.390 -14.530 1.00 94.75 202 LEU A O 1
ATOM 1648 N N . PRO A 1 203 ? 20.678 4.265 -13.046 1.00 94.06 203 PRO A N 1
ATOM 1649 C CA . PRO A 1 203 ? 21.031 3.332 -11.980 1.00 94.06 203 PRO A CA 1
ATOM 1650 C C . PRO A 1 203 ? 20.332 1.979 -12.166 1.00 94.06 203 PRO A C 1
ATOM 1652 O O . PRO A 1 203 ? 19.333 1.673 -11.518 1.00 94.06 203 PRO A O 1
ATOM 1655 N N . LEU A 1 204 ? 20.870 1.154 -13.063 1.00 94.69 204 LEU A N 1
ATOM 1656 C CA . LEU A 1 204 ? 20.343 -0.184 -13.375 1.00 94.69 204 LEU A CA 1
ATOM 1657 C C . LEU A 1 204 ? 20.775 -1.256 -12.360 1.00 94.69 204 LEU A C 1
ATOM 1659 O O . LEU A 1 204 ? 20.081 -2.249 -12.133 1.00 94.69 204 LEU A O 1
ATOM 1663 N N . TYR A 1 205 ? 21.913 -1.044 -11.706 1.00 93.12 205 TYR A N 1
ATOM 1664 C CA . TYR A 1 205 ? 22.473 -1.992 -10.749 1.00 93.12 205 TYR A CA 1
ATOM 1665 C C . TYR A 1 205 ? 21.867 -1.810 -9.355 1.00 93.12 205 TYR A C 1
ATOM 1667 O O . TYR A 1 205 ? 21.477 -0.705 -8.966 1.00 93.12 205 TYR A O 1
ATOM 1675 N N . GLY A 1 206 ? 21.784 -2.909 -8.608 1.00 88.62 206 GLY A N 1
ATOM 1676 C CA . GLY A 1 206 ? 21.415 -2.894 -7.192 1.00 88.62 206 GLY A CA 1
ATOM 1677 C C . GLY A 1 206 ? 22.595 -3.274 -6.306 1.00 88.62 206 GLY A C 1
ATOM 1678 O O . GLY A 1 206 ? 23.747 -3.135 -6.719 1.00 88.62 206 GLY A O 1
ATOM 1679 N N . ARG A 1 207 ? 22.326 -3.756 -5.089 1.00 88.38 207 ARG A N 1
ATOM 1680 C CA . ARG A 1 207 ? 23.386 -4.063 -4.101 1.00 88.38 207 ARG A CA 1
ATOM 1681 C C . ARG A 1 207 ? 24.278 -5.217 -4.556 1.00 88.38 207 ARG A C 1
ATOM 1683 O O . ARG A 1 207 ? 25.484 -5.210 -4.351 1.00 88.38 207 ARG A O 1
ATOM 1690 N N . THR A 1 208 ? 23.670 -6.158 -5.258 1.00 89.38 208 THR A N 1
ATOM 1691 C CA . THR A 1 208 ? 24.279 -7.394 -5.755 1.00 89.38 208 THR A CA 1
ATOM 1692 C C . THR A 1 208 ? 24.802 -7.294 -7.192 1.00 89.38 208 THR A C 1
ATOM 1694 O O . THR A 1 208 ? 25.176 -8.308 -7.783 1.00 89.38 208 THR A O 1
ATOM 1697 N N . GLY A 1 209 ? 24.822 -6.090 -7.774 1.00 89.44 209 GLY A N 1
ATOM 1698 C CA . GLY A 1 209 ? 25.264 -5.855 -9.149 1.00 89.44 209 GLY A CA 1
ATOM 1699 C C . GLY A 1 209 ? 24.239 -6.298 -10.201 1.00 89.44 209 GLY A C 1
ATOM 1700 O O . GLY A 1 209 ? 23.050 -5.976 -10.099 1.00 89.44 209 GLY A O 1
ATOM 1701 N N . ASP A 1 210 ? 24.719 -7.012 -11.223 1.00 90.62 210 ASP A N 1
ATOM 1702 C CA . ASP A 1 210 ? 23.989 -7.366 -12.451 1.00 90.62 210 ASP A CA 1
ATOM 1703 C C . ASP A 1 210 ? 23.723 -8.878 -12.585 1.00 90.62 210 ASP A C 1
ATOM 1705 O O . ASP A 1 210 ? 24.063 -9.522 -13.578 1.00 90.62 210 ASP A O 1
ATOM 1709 N N . LYS A 1 211 ? 23.183 -9.473 -11.519 1.00 90.81 211 LYS A N 1
ATOM 1710 C CA . LYS A 1 211 ? 22.990 -10.930 -11.408 1.00 90.81 211 LYS A CA 1
ATOM 1711 C C . LYS A 1 211 ? 21.553 -11.400 -11.643 1.00 90.81 211 LYS A C 1
ATOM 1713 O O . LYS A 1 211 ? 21.312 -12.596 -11.682 1.00 90.81 211 LYS A O 1
ATOM 1718 N N . TYR A 1 212 ? 20.596 -10.482 -11.751 1.00 93.81 212 TYR A N 1
ATOM 1719 C CA . TYR A 1 212 ? 19.170 -10.806 -11.767 1.00 93.81 212 TYR A CA 1
ATOM 1720 C C . TYR A 1 212 ? 18.600 -10.600 -13.162 1.00 93.81 212 TYR A C 1
ATOM 1722 O O . TYR A 1 212 ? 18.844 -9.557 -13.767 1.00 93.81 212 TYR A O 1
ATOM 1730 N N . ARG A 1 213 ? 17.816 -11.572 -13.635 1.00 95.06 213 ARG A N 1
ATOM 1731 C CA . ARG A 1 213 ? 17.223 -11.562 -14.980 1.00 95.06 213 ARG A CA 1
ATOM 1732 C C . ARG A 1 213 ? 15.704 -11.450 -14.996 1.00 95.06 213 ARG A C 1
ATOM 1734 O O . ARG A 1 213 ? 15.156 -11.038 -16.006 1.00 95.06 213 ARG A O 1
ATOM 1741 N N . LEU A 1 214 ? 15.012 -11.754 -13.900 1.00 97.19 214 LEU A N 1
ATOM 1742 C CA . LEU A 1 214 ? 13.582 -11.473 -13.765 1.00 97.19 214 LEU A CA 1
ATOM 1743 C C . LEU A 1 214 ? 13.389 -10.129 -13.064 1.00 97.19 214 LEU A C 1
ATOM 1745 O O . LEU A 1 214 ? 13.935 -9.921 -11.977 1.00 97.19 214 LEU A O 1
ATOM 1749 N N . ALA A 1 215 ? 12.576 -9.248 -13.641 1.00 97.38 215 ALA A N 1
ATOM 1750 C CA . ALA A 1 215 ? 12.218 -7.983 -13.020 1.00 97.38 215 ALA A CA 1
ATOM 1751 C C . ALA A 1 215 ? 10.737 -7.619 -13.192 1.00 97.38 215 ALA A C 1
ATOM 1753 O O . ALA A 1 215 ? 10.028 -8.169 -14.030 1.00 97.38 215 ALA A O 1
ATOM 1754 N N . ILE A 1 216 ? 10.281 -6.686 -12.356 1.00 97.69 216 ILE A N 1
ATOM 1755 C CA . ILE A 1 216 ? 8.974 -6.031 -12.441 1.00 97.69 216 ILE A CA 1
ATOM 1756 C C . ILE A 1 216 ? 9.210 -4.528 -12.219 1.00 97.69 216 ILE A C 1
ATOM 1758 O O . ILE A 1 216 ? 9.918 -4.166 -11.265 1.00 97.69 216 ILE A O 1
ATOM 1762 N N . PRO A 1 217 ? 8.675 -3.632 -13.068 1.00 97.50 217 PRO A N 1
ATOM 1763 C CA . PRO A 1 217 ? 8.808 -2.200 -12.863 1.00 97.50 217 PRO A CA 1
ATOM 1764 C C . PRO A 1 217 ? 8.052 -1.776 -11.606 1.00 97.50 217 PRO A C 1
ATOM 1766 O O . PRO A 1 217 ? 6.932 -2.206 -11.349 1.00 97.50 217 PRO A O 1
ATOM 1769 N N . TYR A 1 218 ? 8.654 -0.887 -10.829 1.00 97.31 218 TYR A N 1
ATOM 1770 C CA . TYR A 1 218 ? 8.010 -0.267 -9.685 1.00 97.31 218 TYR A CA 1
ATOM 1771 C C . TYR A 1 218 ? 7.568 1.139 -10.071 1.00 97.31 218 TYR A C 1
ATOM 1773 O O . TYR A 1 218 ? 8.387 1.965 -10.479 1.00 97.31 218 TYR A O 1
ATOM 1781 N N . ARG A 1 219 ? 6.269 1.412 -9.954 1.00 95.69 219 ARG A N 1
ATOM 1782 C CA . ARG A 1 219 ? 5.664 2.682 -10.361 1.00 95.69 219 ARG A CA 1
ATOM 1783 C C . ARG A 1 219 ? 5.228 3.476 -9.141 1.00 95.69 219 ARG A C 1
ATOM 1785 O O . ARG A 1 219 ? 4.608 2.924 -8.238 1.00 95.69 219 ARG A O 1
ATOM 1792 N N . ASN A 1 220 ? 5.487 4.779 -9.149 1.00 90.56 220 ASN A N 1
ATOM 1793 C CA . ASN A 1 220 ? 4.865 5.678 -8.179 1.00 90.56 220 ASN A CA 1
ATOM 1794 C C . ASN A 1 220 ? 3.356 5.819 -8.453 1.00 90.56 220 ASN A C 1
ATOM 1796 O O . ASN A 1 220 ? 2.852 5.404 -9.497 1.00 90.56 220 ASN A O 1
ATOM 1800 N N . ARG A 1 221 ? 2.621 6.492 -7.566 1.00 84.62 221 ARG A N 1
ATOM 1801 C CA . ARG A 1 221 ? 1.171 6.745 -7.676 1.00 84.62 221 ARG A CA 1
ATOM 1802 C C . ARG A 1 221 ? 0.754 7.477 -8.959 1.00 84.62 221 ARG A C 1
ATOM 1804 O O . ARG A 1 221 ? -0.386 7.358 -9.409 1.00 84.62 221 ARG A O 1
ATOM 1811 N N . LYS A 1 222 ? 1.675 8.229 -9.578 1.00 83.94 222 LYS A N 1
ATOM 1812 C CA . LYS A 1 222 ? 1.461 8.906 -10.870 1.00 83.94 222 LYS A CA 1
ATOM 1813 C C . LYS A 1 222 ? 1.669 7.973 -12.071 1.00 83.94 222 LYS A C 1
ATOM 1815 O O . LYS A 1 222 ? 1.402 8.387 -13.192 1.00 83.94 222 LYS A O 1
ATOM 1820 N N . GLY A 1 223 ? 2.097 6.732 -11.849 1.00 90.69 223 GLY A N 1
ATOM 1821 C CA . GLY A 1 223 ? 2.327 5.719 -12.878 1.00 90.69 223 GLY A CA 1
ATOM 1822 C C . GLY A 1 223 ? 3.735 5.727 -13.470 1.00 90.69 223 GLY A C 1
ATOM 1823 O O . GLY A 1 223 ? 3.998 4.940 -14.372 1.00 90.69 223 GLY A O 1
ATOM 1824 N N . LYS A 1 224 ? 4.645 6.578 -12.980 1.00 93.25 224 LYS A N 1
ATOM 1825 C CA . LYS A 1 224 ? 6.023 6.670 -13.487 1.00 93.25 224 LYS A CA 1
ATOM 1826 C C . LYS A 1 224 ? 6.903 5.601 -12.852 1.00 93.25 224 LYS A C 1
ATOM 1828 O O . LYS A 1 224 ? 6.904 5.483 -11.624 1.00 93.25 224 LYS A O 1
ATOM 1833 N N . ILE A 1 225 ? 7.673 4.876 -13.665 1.00 97.06 225 ILE A N 1
ATOM 1834 C CA . ILE A 1 225 ? 8.654 3.905 -13.166 1.00 97.06 225 ILE A CA 1
ATOM 1835 C C . ILE A 1 225 ? 9.756 4.630 -12.381 1.00 97.06 225 ILE A C 1
ATOM 1837 O O . ILE A 1 225 ? 10.448 5.497 -12.913 1.00 97.06 225 ILE A O 1
ATOM 1841 N N . THR A 1 226 ? 9.935 4.266 -11.110 1.00 95.12 226 THR A N 1
ATOM 1842 C CA . THR A 1 226 ? 11.015 4.764 -10.237 1.00 95.12 226 THR A CA 1
ATOM 1843 C C . THR A 1 226 ? 12.216 3.817 -10.210 1.00 95.12 226 THR A C 1
ATOM 1845 O O . THR A 1 226 ? 13.306 4.190 -9.769 1.00 95.12 226 THR A O 1
ATOM 1848 N N . GLY A 1 227 ? 12.040 2.598 -10.713 1.00 96.88 227 GLY A N 1
ATOM 1849 C CA . GLY A 1 227 ? 13.063 1.570 -10.797 1.00 96.88 227 GLY A CA 1
ATOM 1850 C C . GLY A 1 227 ? 12.458 0.189 -11.019 1.00 96.88 227 GLY A C 1
ATOM 1851 O O . GLY A 1 227 ? 11.270 0.064 -11.302 1.00 96.88 227 GLY A O 1
ATOM 1852 N N . PHE A 1 228 ? 13.269 -0.850 -10.853 1.00 97.56 228 PHE A N 1
ATOM 1853 C CA . PHE A 1 228 ? 12.844 -2.237 -11.026 1.00 97.56 228 PHE A CA 1
ATOM 1854 C C . PHE A 1 228 ? 13.116 -3.039 -9.760 1.00 97.56 228 PHE A C 1
ATOM 1856 O O . PHE A 1 228 ? 14.203 -2.952 -9.177 1.00 97.56 228 PHE A O 1
ATOM 1863 N N . ILE A 1 229 ? 12.130 -3.837 -9.358 1.00 96.81 229 ILE A N 1
ATOM 1864 C CA . ILE A 1 229 ? 12.341 -4.941 -8.428 1.00 96.81 229 ILE A CA 1
ATOM 1865 C C . ILE A 1 229 ? 12.835 -6.124 -9.240 1.00 96.81 229 ILE A C 1
ATOM 1867 O O . ILE A 1 229 ? 12.222 -6.479 -10.242 1.00 96.81 229 ILE A O 1
ATOM 1871 N N . LYS A 1 230 ? 13.921 -6.744 -8.795 1.00 95.56 230 LYS A N 1
ATOM 1872 C CA . LYS A 1 230 ? 14.564 -7.862 -9.473 1.00 95.56 230 LYS A CA 1
ATOM 1873 C C . LYS A 1 230 ? 14.500 -9.096 -8.584 1.00 95.56 230 LYS A C 1
ATOM 1875 O O . LYS A 1 230 ? 14.683 -8.988 -7.371 1.00 95.56 230 LYS A O 1
ATOM 1880 N N . ARG A 1 231 ? 14.240 -10.259 -9.174 1.00 93.25 231 ARG A N 1
ATOM 1881 C CA . ARG A 1 231 ? 14.064 -11.526 -8.459 1.00 93.25 231 ARG A CA 1
ATOM 1882 C C . ARG A 1 231 ? 14.985 -12.604 -9.022 1.00 93.25 231 ARG A C 1
ATOM 1884 O O . ARG A 1 231 ? 15.156 -12.708 -10.233 1.00 93.25 231 ARG A O 1
ATOM 1891 N N . ALA A 1 232 ? 15.596 -13.375 -8.130 1.00 91.81 232 ALA A N 1
ATOM 1892 C CA . ALA A 1 232 ? 16.372 -14.546 -8.499 1.00 91.81 232 ALA A CA 1
ATOM 1893 C C . ALA A 1 232 ? 15.435 -15.654 -9.012 1.00 91.81 232 ALA A C 1
ATOM 1895 O O . ALA A 1 232 ? 14.397 -15.947 -8.409 1.00 91.81 232 ALA A O 1
ATOM 1896 N N . THR A 1 233 ? 15.796 -16.248 -10.142 1.00 88.19 233 THR A N 1
ATOM 1897 C CA . THR A 1 233 ? 15.227 -17.504 -10.647 1.00 88.19 233 THR A CA 1
ATOM 1898 C C . THR A 1 233 ? 15.854 -18.691 -9.899 1.00 88.19 233 THR A C 1
ATOM 1900 O O . THR A 1 233 ? 16.888 -18.519 -9.254 1.00 88.19 233 THR A O 1
ATOM 1903 N N . PRO A 1 234 ? 15.287 -19.908 -9.980 1.00 81.31 234 PRO A N 1
ATOM 1904 C CA . PRO A 1 234 ? 15.854 -21.094 -9.328 1.00 81.31 234 PRO A CA 1
ATOM 1905 C C . PRO A 1 234 ? 17.310 -21.398 -9.718 1.00 81.31 234 PRO A C 1
ATOM 1907 O O . PRO A 1 234 ? 18.059 -21.935 -8.909 1.00 81.31 234 PRO A O 1
ATOM 1910 N N . ASN A 1 235 ? 17.729 -21.009 -10.926 1.00 80.25 235 ASN A N 1
ATOM 1911 C CA . ASN A 1 235 ? 19.103 -21.187 -11.410 1.00 80.25 235 ASN A CA 1
ATOM 1912 C C . ASN A 1 235 ? 20.061 -20.071 -10.950 1.00 80.25 235 ASN A C 1
ATOM 1914 O O . ASN A 1 235 ? 21.262 -20.136 -11.208 1.00 80.25 235 ASN A O 1
ATOM 1918 N N . THR A 1 236 ? 19.548 -19.052 -10.258 1.00 83.25 236 THR A N 1
ATOM 1919 C CA . THR A 1 236 ? 20.310 -17.898 -9.785 1.00 83.25 236 THR A CA 1
ATOM 1920 C C . THR A 1 236 ? 20.480 -17.979 -8.268 1.00 83.25 236 THR A C 1
ATOM 1922 O O . THR A 1 236 ? 19.613 -17.551 -7.511 1.00 83.25 236 THR A O 1
ATOM 1925 N N . VAL A 1 237 ? 21.623 -18.492 -7.802 1.00 85.25 237 VAL A N 1
ATOM 1926 C CA . VAL A 1 237 ? 21.971 -18.498 -6.369 1.00 85.25 237 VAL A CA 1
ATOM 1927 C C . VAL A 1 237 ? 22.841 -17.289 -6.049 1.00 85.25 237 VAL A C 1
ATOM 1929 O O . VAL A 1 237 ? 23.935 -17.125 -6.593 1.00 85.25 237 VAL A O 1
ATOM 1932 N N . ILE A 1 238 ? 22.363 -16.427 -5.152 1.00 85.56 238 ILE A N 1
ATOM 1933 C CA . ILE A 1 238 ? 23.063 -15.202 -4.757 1.00 85.56 238 ILE A CA 1
ATOM 1934 C C . ILE A 1 238 ? 23.198 -15.178 -3.245 1.00 85.56 238 ILE A C 1
ATOM 1936 O O . ILE A 1 238 ? 22.203 -15.175 -2.529 1.00 85.56 238 ILE A O 1
ATOM 1940 N N . ILE A 1 239 ? 24.441 -15.133 -2.774 1.00 87.19 239 ILE A N 1
ATOM 1941 C CA . ILE A 1 239 ? 24.780 -15.102 -1.353 1.00 87.19 239 ILE A CA 1
ATOM 1942 C C . ILE A 1 239 ? 25.293 -13.702 -1.005 1.00 87.19 239 ILE A C 1
ATOM 1944 O O . ILE A 1 239 ? 26.216 -13.201 -1.650 1.00 87.19 239 ILE A O 1
ATOM 1948 N N . GLU A 1 240 ? 24.696 -13.082 0.010 1.00 85.62 240 GLU A N 1
ATOM 1949 C CA . GLU A 1 240 ? 25.211 -11.884 0.679 1.00 85.62 240 GLU A CA 1
ATOM 1950 C C . GLU A 1 240 ? 25.585 -12.215 2.127 1.00 85.62 240 GLU A C 1
ATOM 1952 O O . GLU A 1 240 ? 25.127 -13.208 2.688 1.00 85.62 240 GLU A O 1
ATOM 1957 N N . THR A 1 241 ? 26.397 -11.366 2.748 1.00 84.00 241 THR A N 1
ATOM 1958 C CA . THR A 1 241 ? 26.660 -11.432 4.187 1.00 84.00 241 THR A CA 1
ATOM 1959 C C . THR A 1 241 ? 25.607 -10.607 4.924 1.00 84.00 241 THR A C 1
ATOM 1961 O O . THR A 1 241 ? 25.390 -9.442 4.587 1.00 84.00 241 THR A O 1
ATOM 1964 N N . ASP A 1 242 ? 24.936 -11.199 5.910 1.00 80.31 242 ASP A N 1
ATOM 1965 C CA . ASP A 1 242 ? 23.994 -10.482 6.766 1.00 80.31 242 ASP A CA 1
ATOM 1966 C C . ASP A 1 242 ? 24.703 -9.591 7.806 1.00 80.31 242 ASP A C 1
ATOM 1968 O O . ASP A 1 242 ? 25.930 -9.469 7.838 1.00 80.31 242 ASP A O 1
ATOM 1972 N N . LYS A 1 243 ? 23.915 -8.925 8.661 1.00 76.81 243 LYS A N 1
ATOM 1973 C CA . LYS A 1 243 ? 24.438 -8.015 9.694 1.00 76.81 243 LYS A CA 1
ATOM 1974 C C . LYS A 1 243 ? 25.300 -8.724 10.746 1.00 76.81 243 LYS A C 1
ATOM 1976 O O . LYS A 1 243 ? 26.120 -8.062 11.373 1.00 76.81 243 LYS A O 1
ATOM 1981 N N . ASP A 1 244 ? 25.139 -10.036 10.900 1.00 81.62 244 ASP A N 1
ATOM 1982 C CA . ASP A 1 244 ? 25.849 -10.866 11.874 1.00 81.62 244 ASP A CA 1
ATOM 1983 C C . ASP A 1 244 ? 27.054 -11.587 11.245 1.00 81.62 244 ASP A C 1
ATOM 1985 O O . ASP A 1 244 ? 27.659 -12.466 11.864 1.00 81.62 244 ASP A O 1
ATOM 1989 N N . GLY A 1 245 ? 27.416 -11.236 10.006 1.00 82.25 245 GLY A N 1
ATOM 1990 C CA . GLY A 1 245 ? 28.550 -11.831 9.306 1.00 82.25 245 GLY A CA 1
ATOM 1991 C C . GLY A 1 245 ? 28.255 -13.197 8.681 1.00 82.25 245 GLY A C 1
ATOM 1992 O O . GLY A 1 245 ? 29.189 -13.861 8.230 1.00 82.25 245 GLY A O 1
ATOM 1993 N N . LYS A 1 246 ? 26.993 -13.646 8.642 1.00 84.19 246 LYS A N 1
ATOM 1994 C CA . LYS A 1 246 ? 26.623 -14.971 8.128 1.00 84.19 246 LYS A CA 1
ATOM 1995 C C . LYS A 1 246 ? 26.202 -14.912 6.657 1.00 84.19 246 LYS A C 1
ATOM 1997 O O . LYS A 1 246 ? 25.540 -13.959 6.244 1.00 84.19 246 LYS A O 1
ATOM 2002 N N . PRO A 1 247 ? 26.551 -15.931 5.849 1.00 86.06 247 PRO A N 1
ATOM 2003 C CA . PRO A 1 247 ? 26.084 -16.020 4.474 1.00 86.06 247 PRO A CA 1
ATOM 2004 C C . PRO A 1 247 ? 24.573 -16.270 4.447 1.00 86.06 247 PRO A C 1
ATOM 2006 O O . PRO A 1 247 ? 24.071 -17.193 5.089 1.00 86.06 247 PRO A O 1
ATOM 2009 N N . LYS A 1 248 ? 23.856 -15.465 3.668 1.00 85.56 248 LYS A N 1
ATOM 2010 C CA . LYS A 1 248 ? 22.413 -15.550 3.465 1.00 85.56 248 LYS A CA 1
ATOM 2011 C C . LYS A 1 248 ? 22.100 -15.507 1.977 1.00 85.56 248 LYS A C 1
ATOM 2013 O O . LYS A 1 248 ? 22.558 -14.618 1.262 1.00 85.56 248 LYS A O 1
ATOM 2018 N N . GLU A 1 249 ? 21.292 -16.457 1.518 1.00 87.81 249 GLU A N 1
ATOM 2019 C CA . GLU A 1 249 ? 20.756 -16.420 0.161 1.00 87.81 249 GLU A CA 1
ATOM 2020 C C . GLU A 1 249 ? 19.741 -15.278 0.030 1.00 87.81 249 GLU A C 1
ATOM 2022 O O . GLU A 1 249 ? 18.818 -15.138 0.841 1.00 87.81 249 GLU A O 1
ATOM 2027 N N . VAL A 1 250 ? 19.912 -14.451 -0.997 1.00 88.81 250 VAL A N 1
ATOM 2028 C CA . VAL A 1 250 ? 19.077 -13.281 -1.251 1.00 88.81 250 VAL A CA 1
ATOM 2029 C C . VAL A 1 250 ? 18.290 -13.491 -2.531 1.00 88.81 250 VAL A C 1
ATOM 2031 O O . VAL A 1 250 ? 18.845 -13.683 -3.608 1.00 88.81 250 VAL A O 1
ATOM 2034 N N . ARG A 1 251 ? 16.963 -13.434 -2.402 1.00 89.31 251 ARG A N 1
ATOM 2035 C CA . ARG A 1 251 ? 16.031 -13.683 -3.511 1.00 89.31 251 ARG A CA 1
ATOM 2036 C C . ARG A 1 251 ? 15.661 -12.430 -4.295 1.00 89.31 251 ARG A C 1
ATOM 2038 O O . ARG A 1 251 ? 15.137 -12.552 -5.401 1.00 89.31 251 ARG A O 1
ATOM 2045 N N . TYR A 1 252 ? 15.890 -11.248 -3.729 1.00 92.06 252 TYR A N 1
ATOM 2046 C CA . TYR A 1 252 ? 15.470 -9.979 -4.309 1.00 92.06 252 TYR A CA 1
ATOM 2047 C C . TYR A 1 252 ? 16.562 -8.914 -4.242 1.00 92.06 252 TYR A C 1
ATOM 2049 O O . TYR A 1 252 ? 17.258 -8.760 -3.241 1.00 92.06 252 TYR A O 1
ATOM 2057 N N . ASP A 1 253 ? 16.611 -8.100 -5.287 1.00 93.50 253 ASP A N 1
ATOM 2058 C CA . ASP A 1 253 ? 17.383 -6.865 -5.354 1.00 93.50 253 ASP A CA 1
ATOM 2059 C C . ASP A 1 253 ? 16.521 -5.781 -6.016 1.00 93.50 253 ASP A C 1
ATOM 2061 O O . ASP A 1 253 ? 15.430 -6.041 -6.526 1.00 93.50 253 ASP A O 1
ATOM 2065 N N . ALA A 1 254 ? 16.981 -4.539 -6.002 1.00 94.88 254 ALA A N 1
ATOM 2066 C CA . ALA A 1 254 ? 16.302 -3.442 -6.674 1.00 94.88 254 ALA A CA 1
ATOM 2067 C C . ALA A 1 254 ? 17.317 -2.508 -7.319 1.00 94.88 254 ALA A C 1
ATOM 2069 O O . ALA A 1 254 ? 18.442 -2.376 -6.843 1.00 94.88 254 ALA A O 1
ATOM 2070 N N . THR A 1 255 ? 16.919 -1.826 -8.389 1.00 95.69 255 THR A N 1
ATOM 2071 C CA . THR A 1 255 ? 17.712 -0.712 -8.931 1.00 95.69 255 THR A CA 1
ATOM 2072 C C . THR A 1 255 ? 18.036 0.305 -7.838 1.00 95.69 255 THR A C 1
ATOM 2074 O O . THR A 1 255 ? 17.160 0.663 -7.042 1.00 95.69 255 THR A O 1
ATOM 2077 N N . LYS A 1 256 ? 19.272 0.810 -7.809 1.00 93.38 256 LYS A N 1
ATOM 2078 C CA . LYS A 1 256 ? 19.704 1.797 -6.813 1.00 93.38 256 LYS A CA 1
ATOM 2079 C C . LYS A 1 256 ? 18.808 3.045 -6.835 1.00 93.38 256 LYS A C 1
ATOM 2081 O O . LYS A 1 256 ? 18.418 3.560 -7.886 1.00 93.38 256 LYS A O 1
ATOM 2086 N N . GLY A 1 257 ? 18.478 3.537 -5.641 1.00 87.69 257 GLY A N 1
ATOM 2087 C CA . GLY A 1 257 ? 17.624 4.713 -5.470 1.00 87.69 257 GLY A CA 1
ATOM 2088 C C . GLY A 1 257 ? 16.166 4.485 -5.871 1.00 87.69 257 GLY A C 1
ATOM 2089 O O . GLY A 1 257 ? 15.481 5.452 -6.193 1.00 87.69 257 GLY A O 1
ATOM 2090 N N . LEU A 1 258 ? 15.702 3.230 -5.899 1.00 92.00 258 LEU A N 1
ATOM 2091 C CA . LEU A 1 258 ? 14.284 2.925 -6.044 1.00 92.00 258 LEU A CA 1
ATOM 2092 C C . LEU A 1 258 ? 13.499 3.541 -4.873 1.00 92.00 258 LEU A C 1
ATOM 2094 O O . LEU A 1 258 ? 13.754 3.209 -3.716 1.00 92.00 258 LEU A O 1
ATOM 2098 N N . ASN A 1 259 ? 12.534 4.405 -5.186 1.00 86.25 259 ASN A N 1
ATOM 2099 C CA . ASN A 1 259 ? 11.584 4.932 -4.210 1.00 86.25 259 ASN A CA 1
ATOM 2100 C C . ASN A 1 259 ? 10.413 3.946 -4.054 1.00 86.25 259 ASN A C 1
ATOM 2102 O O . ASN A 1 259 ? 9.778 3.600 -5.055 1.00 86.25 259 ASN A O 1
ATOM 2106 N N . LYS A 1 260 ? 10.159 3.523 -2.808 1.00 91.12 260 LYS A N 1
ATOM 2107 C CA . LYS A 1 260 ? 9.090 2.599 -2.402 1.00 91.12 260 LYS A CA 1
ATOM 2108 C C . LYS A 1 260 ? 8.100 3.243 -1.419 1.00 91.12 260 LYS A C 1
ATOM 2110 O O . LYS A 1 260 ? 7.588 2.570 -0.539 1.00 91.12 260 LYS A O 1
ATOM 2115 N N . ASP A 1 261 ? 7.897 4.557 -1.502 1.00 87.69 261 ASP A N 1
ATOM 2116 C CA . ASP A 1 261 ? 6.985 5.268 -0.595 1.00 87.69 261 ASP A CA 1
ATOM 2117 C C . ASP A 1 261 ? 5.511 4.984 -0.916 1.00 87.69 261 ASP A C 1
ATOM 2119 O O . ASP A 1 261 ? 4.650 5.083 -0.045 1.00 87.69 261 ASP A O 1
ATOM 2123 N N . ASP A 1 262 ? 5.217 4.653 -2.173 1.00 91.94 262 ASP A N 1
ATOM 2124 C CA . ASP A 1 262 ? 3.884 4.280 -2.641 1.00 91.94 262 ASP A CA 1
ATOM 2125 C C . ASP A 1 262 ? 3.728 2.767 -2.630 1.00 91.94 262 ASP A C 1
ATOM 2127 O O . ASP A 1 262 ? 4.638 2.077 -3.062 1.00 91.94 262 ASP A O 1
ATOM 2131 N N . ILE A 1 263 ? 2.572 2.236 -2.225 1.00 94.88 263 ILE A N 1
ATOM 2132 C CA . ILE A 1 263 ? 2.359 0.784 -2.292 1.00 94.88 263 ILE A CA 1
ATOM 2133 C C . ILE A 1 263 ? 2.453 0.279 -3.746 1.00 94.88 263 ILE A C 1
ATOM 2135 O O . ILE A 1 263 ? 2.029 0.956 -4.692 1.00 94.88 263 ILE A O 1
ATOM 2139 N N . PHE A 1 264 ? 3.019 -0.913 -3.952 1.00 96.69 264 PHE A N 1
ATOM 2140 C CA . PHE A 1 264 ? 3.187 -1.461 -5.299 1.00 96.69 264 PHE A CA 1
ATOM 2141 C C . PHE A 1 264 ? 1.824 -1.640 -5.988 1.00 96.69 264 PHE A C 1
ATOM 2143 O O . PHE A 1 264 ? 0.854 -2.026 -5.342 1.00 96.69 264 PHE A O 1
ATOM 2150 N N . ASN A 1 265 ? 1.754 -1.382 -7.300 1.00 96.12 265 ASN A N 1
ATOM 2151 C CA . ASN A 1 265 ? 0.530 -1.385 -8.124 1.00 96.12 265 ASN A CA 1
ATOM 2152 C C . ASN A 1 265 ? -0.544 -0.329 -7.780 1.00 96.12 265 ASN A C 1
ATOM 2154 O O . ASN A 1 265 ? -1.566 -0.282 -8.467 1.00 96.12 265 ASN A O 1
ATOM 2158 N N . LEU A 1 266 ? -0.318 0.586 -6.828 1.00 95.56 266 LEU A N 1
ATOM 2159 C CA . LEU A 1 266 ? -1.315 1.606 -6.457 1.00 95.56 266 LEU A CA 1
ATOM 2160 C C . LEU A 1 266 ? -1.826 2.424 -7.648 1.00 95.56 266 LEU A C 1
ATOM 2162 O O . LEU A 1 266 ? -3.017 2.692 -7.772 1.00 95.56 266 LEU A O 1
ATOM 2166 N N . CYS A 1 267 ? -0.927 2.799 -8.561 1.00 93.88 267 CYS A N 1
ATOM 2167 C CA . CYS A 1 267 ? -1.276 3.601 -9.733 1.00 93.88 267 CYS A CA 1
ATOM 2168 C C . CYS A 1 267 ? -2.259 2.922 -10.698 1.00 93.88 267 CYS A C 1
ATOM 2170 O O . CYS A 1 267 ? -2.870 3.627 -11.503 1.00 93.88 267 CYS A O 1
ATOM 2172 N N . LYS A 1 268 ? -2.409 1.595 -10.614 1.00 93.12 268 LYS A N 1
ATOM 2173 C CA . LYS A 1 268 ? -3.348 0.804 -11.414 1.00 93.12 268 LYS A CA 1
ATOM 2174 C C . LYS A 1 268 ? -4.710 0.638 -10.737 1.00 93.12 268 LYS A C 1
ATOM 2176 O O . LYS A 1 268 ? -5.686 0.350 -11.412 1.00 93.12 268 LYS A O 1
ATOM 2181 N N . CYS A 1 269 ? -4.794 0.889 -9.431 1.00 93.06 269 CYS A N 1
ATOM 2182 C CA . CYS A 1 269 ? -5.992 0.660 -8.622 1.00 93.06 269 CYS A CA 1
ATOM 2183 C C . CYS A 1 269 ? -6.715 1.970 -8.241 1.00 93.06 269 CYS A C 1
ATOM 2185 O O . CYS A 1 269 ? -7.360 2.038 -7.201 1.00 93.06 269 CYS A O 1
ATOM 2187 N N . LYS A 1 270 ? -6.582 3.041 -9.040 1.00 78.69 270 LYS A N 1
ATOM 2188 C CA . LYS A 1 270 ? -7.010 4.411 -8.667 1.00 78.69 270 LYS A CA 1
ATOM 2189 C C . LYS A 1 270 ? -8.509 4.579 -8.403 1.00 78.69 270 LYS A C 1
ATOM 2191 O O . LYS A 1 270 ? -8.878 5.488 -7.668 1.00 78.69 270 LYS A O 1
ATOM 2196 N N . ASP A 1 271 ? -9.340 3.727 -8.994 1.00 80.69 271 ASP A N 1
ATOM 2197 C CA . ASP A 1 271 ? -10.800 3.779 -8.851 1.00 80.69 271 ASP A CA 1
ATOM 2198 C C . ASP A 1 271 ? -11.328 2.767 -7.815 1.00 80.69 271 ASP A C 1
ATOM 2200 O O . ASP A 1 271 ? -12.536 2.613 -7.649 1.00 80.69 271 ASP A O 1
ATOM 2204 N N . GLN A 1 272 ? -10.432 2.067 -7.111 1.00 90.06 272 GLN A N 1
ATOM 2205 C CA . GLN A 1 272 ? -10.787 1.034 -6.143 1.00 90.06 272 GLN A CA 1
ATOM 2206 C C . GLN A 1 272 ? -10.805 1.609 -4.724 1.00 90.06 272 GLN A C 1
ATOM 2208 O O . GLN A 1 272 ? -9.785 2.054 -4.201 1.00 90.06 272 GLN A O 1
ATOM 2213 N N . GLU A 1 273 ? -11.959 1.543 -4.059 1.00 92.19 273 GLU A N 1
ATOM 2214 C CA . GLU A 1 273 ? -12.069 1.946 -2.649 1.00 92.19 273 GLU A CA 1
ATOM 2215 C C . GLU A 1 273 ? -11.529 0.876 -1.685 1.00 92.19 273 GLU A C 1
ATOM 2217 O O . GLU A 1 273 ? -11.256 1.176 -0.523 1.00 92.19 273 GLU A O 1
ATOM 2222 N N . THR A 1 274 ? -11.389 -0.369 -2.156 1.00 96.69 274 THR A N 1
ATOM 2223 C CA . THR A 1 274 ? -10.886 -1.509 -1.377 1.00 96.69 274 THR A CA 1
ATOM 2224 C C . THR A 1 274 ? -9.719 -2.166 -2.097 1.00 96.69 274 THR A C 1
ATOM 2226 O O . THR A 1 274 ? -9.907 -2.654 -3.209 1.00 96.69 274 THR A O 1
ATOM 2229 N N . LEU A 1 275 ? -8.547 -2.230 -1.462 1.00 98.12 275 LEU A N 1
ATOM 2230 C CA . LEU A 1 275 ? -7.348 -2.870 -2.021 1.00 98.12 275 LEU A CA 1
ATOM 2231 C C . LEU A 1 275 ? -6.987 -4.155 -1.280 1.00 98.12 275 LEU A C 1
ATOM 2233 O O . LEU A 1 275 ? -7.203 -4.253 -0.080 1.00 98.12 275 LEU A O 1
ATOM 2237 N N . ILE A 1 276 ? -6.394 -5.122 -1.973 1.00 98.31 276 ILE A N 1
ATOM 2238 C CA . ILE A 1 276 ? -5.762 -6.290 -1.351 1.00 98.31 276 ILE A CA 1
ATOM 2239 C C . ILE A 1 276 ? -4.259 -6.027 -1.296 1.00 98.31 276 ILE A C 1
ATOM 2241 O O . ILE A 1 276 ? -3.666 -5.656 -2.310 1.00 98.31 276 ILE A O 1
ATOM 2245 N N . ILE A 1 277 ? -3.651 -6.203 -0.124 1.00 97.88 277 ILE A N 1
ATOM 2246 C CA . ILE A 1 277 ? -2.219 -6.008 0.099 1.00 97.88 277 ILE A CA 1
ATOM 2247 C C . ILE A 1 277 ? -1.556 -7.369 0.312 1.00 97.88 277 ILE A C 1
ATOM 2249 O O . ILE A 1 277 ? -1.741 -8.010 1.347 1.00 97.88 277 ILE A O 1
ATOM 2253 N N . PHE A 1 278 ? -0.763 -7.768 -0.677 1.00 96.75 278 PHE A N 1
ATOM 2254 C CA . PHE A 1 278 ? 0.065 -8.969 -0.692 1.00 96.75 278 PHE A CA 1
ATOM 2255 C C . PHE A 1 278 ? 1.471 -8.703 -0.141 1.00 96.75 278 PHE A C 1
ATOM 2257 O O . PHE A 1 278 ? 1.970 -7.572 -0.177 1.00 96.75 278 PHE A O 1
ATOM 2264 N N . GLU A 1 279 ? 2.149 -9.759 0.309 1.00 92.31 279 GLU A N 1
ATOM 2265 C CA . GLU A 1 279 ? 3.579 -9.695 0.626 1.00 92.31 279 GLU A CA 1
ATOM 2266 C C . GLU A 1 279 ? 4.427 -9.723 -0.661 1.00 92.31 279 GLU A C 1
ATOM 2268 O O . GLU A 1 279 ? 5.351 -8.925 -0.825 1.00 92.31 279 GLU A O 1
ATOM 2273 N N . GLY A 1 280 ? 4.092 -10.577 -1.632 1.00 91.38 280 GLY A N 1
ATOM 2274 C CA . GLY A 1 280 ? 4.846 -10.726 -2.873 1.00 91.38 280 GLY A CA 1
ATOM 2275 C C . GLY A 1 280 ? 4.492 -9.707 -3.961 1.00 91.38 280 GLY A C 1
ATOM 2276 O O . GLY A 1 280 ? 3.342 -9.562 -4.371 1.00 91.38 280 GLY A O 1
ATOM 2277 N N . TYR A 1 281 ? 5.512 -9.056 -4.538 1.00 94.69 281 TYR A N 1
ATOM 2278 C CA . TYR A 1 281 ? 5.343 -8.301 -5.791 1.00 94.69 281 TYR A CA 1
ATOM 2279 C C . TYR A 1 281 ? 4.837 -9.166 -6.962 1.00 94.69 281 TYR A C 1
ATOM 2281 O O . TYR A 1 281 ? 4.010 -8.664 -7.726 1.00 94.69 281 TYR A O 1
ATOM 2289 N N . PRO A 1 282 ? 5.295 -10.430 -7.138 1.00 92.50 282 PRO A N 1
ATOM 2290 C CA . PRO A 1 282 ? 4.750 -11.307 -8.171 1.00 92.50 282 PRO A CA 1
ATOM 2291 C C . PRO A 1 282 ? 3.245 -11.536 -8.017 1.00 92.50 282 PRO A C 1
ATOM 2293 O O . PRO A 1 282 ? 2.537 -11.433 -9.012 1.00 92.50 282 PRO A O 1
ATOM 2296 N N . ASP A 1 283 ? 2.766 -11.745 -6.789 1.00 93.62 283 ASP A N 1
ATOM 2297 C CA . ASP A 1 283 ? 1.356 -12.003 -6.484 1.00 93.62 283 ASP A CA 1
ATOM 2298 C C . ASP A 1 283 ? 0.504 -10.818 -6.940 1.00 93.62 283 ASP A C 1
ATOM 2300 O O . ASP A 1 283 ? -0.381 -10.965 -7.779 1.00 93.62 283 ASP A O 1
ATOM 2304 N N . ALA A 1 284 ? 0.846 -9.602 -6.500 1.00 95.88 284 ALA A N 1
ATOM 2305 C CA . ALA A 1 284 ? 0.128 -8.403 -6.921 1.00 95.88 284 ALA A CA 1
ATOM 2306 C C . ALA A 1 284 ? 0.222 -8.154 -8.434 1.00 95.88 284 ALA A C 1
ATOM 2308 O O . ALA A 1 284 ? -0.762 -7.766 -9.063 1.00 95.88 284 ALA A O 1
ATOM 2309 N N . GLY A 1 285 ? 1.398 -8.365 -9.033 1.00 95.62 285 GLY A N 1
ATOM 2310 C CA . GLY A 1 285 ? 1.626 -8.166 -10.464 1.00 95.62 285 GLY A CA 1
ATOM 2311 C C . GLY A 1 285 ? 0.807 -9.119 -11.334 1.00 95.62 285 GLY A C 1
ATOM 2312 O O . GLY A 1 285 ? 0.145 -8.677 -12.276 1.00 95.62 285 GLY A O 1
ATOM 2313 N N . TYR A 1 286 ? 0.835 -10.409 -11.005 1.00 96.94 286 TYR A N 1
ATOM 2314 C CA . TYR A 1 286 ? 0.142 -11.454 -11.748 1.00 96.94 286 TYR A CA 1
ATOM 2315 C C . TYR A 1 286 ? -1.366 -11.435 -11.486 1.00 96.94 286 TYR A C 1
ATOM 2317 O O . TYR A 1 286 ? -2.146 -11.480 -12.433 1.00 96.94 286 TYR A O 1
ATOM 2325 N N . PHE A 1 287 ? -1.801 -11.292 -10.232 1.00 97.00 287 PHE A N 1
ATOM 2326 C CA . PHE A 1 287 ? -3.226 -11.329 -9.884 1.00 97.00 287 PHE A CA 1
ATOM 2327 C C . PHE A 1 287 ? -3.986 -10.142 -10.457 1.00 97.00 287 PHE A C 1
ATOM 2329 O O . PHE A 1 287 ? -5.109 -10.313 -10.931 1.00 97.00 287 PHE A O 1
ATOM 2336 N N . TYR A 1 288 ? -3.358 -8.962 -10.492 1.00 96.75 288 TYR A N 1
ATOM 2337 C CA . TYR A 1 288 ? -3.918 -7.815 -11.199 1.00 96.75 288 TYR A CA 1
ATOM 2338 C C . TYR A 1 288 ? -4.177 -8.153 -12.672 1.00 96.75 288 TYR A C 1
ATOM 2340 O O . TYR A 1 288 ? -5.292 -7.982 -13.163 1.00 96.75 288 TYR A O 1
ATOM 2348 N N . ALA A 1 289 ? -3.177 -8.708 -13.364 1.00 96.38 289 ALA A N 1
ATOM 2349 C CA . ALA A 1 289 ? -3.300 -9.105 -14.767 1.00 96.38 289 ALA A CA 1
ATOM 2350 C C . ALA A 1 289 ? -4.311 -10.246 -14.989 1.00 96.38 289 ALA A C 1
ATOM 2352 O O . ALA A 1 289 ? -4.932 -10.319 -16.051 1.00 96.38 289 ALA A O 1
ATOM 2353 N N . ALA A 1 290 ? -4.500 -11.107 -13.987 1.00 96.06 290 ALA A N 1
ATOM 2354 C CA . ALA A 1 290 ? -5.490 -12.178 -13.983 1.00 96.06 290 ALA A CA 1
ATOM 2355 C C . ALA A 1 290 ? -6.924 -11.688 -13.687 1.00 96.06 290 ALA A C 1
ATOM 2357 O O . ALA A 1 290 ? -7.861 -12.474 -13.781 1.00 96.06 290 ALA A O 1
ATOM 2358 N N . GLY A 1 291 ? -7.127 -10.409 -13.347 1.00 95.00 291 GLY A N 1
ATOM 2359 C CA . GLY A 1 291 ? -8.453 -9.821 -13.122 1.00 95.00 291 GLY A CA 1
ATOM 2360 C C . GLY A 1 291 ? -8.853 -9.649 -11.652 1.00 95.00 291 GLY A C 1
ATOM 2361 O O . GLY A 1 291 ? -10.048 -9.560 -11.351 1.00 95.00 291 GLY A O 1
ATOM 2362 N N . ILE A 1 292 ? -7.885 -9.623 -10.731 1.00 96.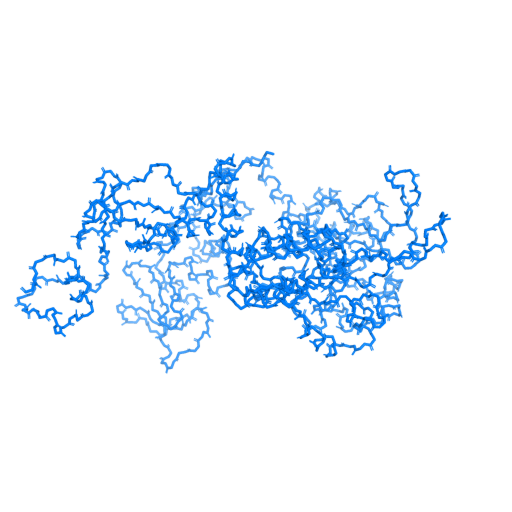12 292 ILE A N 1
ATOM 2363 C CA . ILE A 1 292 ? -8.035 -9.090 -9.368 1.00 96.12 292 ILE A CA 1
ATOM 2364 C C . ILE A 1 292 ? -7.554 -7.630 -9.390 1.00 96.12 292 ILE A C 1
ATOM 2366 O O . ILE A 1 292 ? -6.432 -7.307 -9.009 1.00 96.12 292 ILE A O 1
ATOM 2370 N N . GLU A 1 293 ? -8.405 -6.740 -9.899 1.00 94.31 293 GLU A N 1
ATOM 2371 C CA . GLU A 1 293 ? -8.073 -5.349 -10.271 1.00 94.31 293 GLU A CA 1
ATOM 2372 C C . GLU A 1 293 ? -7.689 -4.431 -9.096 1.00 94.31 293 GLU A C 1
ATOM 2374 O O . GLU A 1 293 ? -7.331 -3.272 -9.291 1.00 94.31 293 GLU A O 1
ATOM 2379 N N . ASN A 1 294 ? -7.748 -4.939 -7.868 1.00 96.56 294 ASN A N 1
ATOM 2380 C CA . ASN A 1 294 ? -7.383 -4.238 -6.646 1.00 96.56 294 ASN A CA 1
ATOM 2381 C C . ASN A 1 294 ? -6.165 -4.860 -5.931 1.00 96.56 294 ASN A C 1
ATOM 2383 O O . ASN A 1 294 ? -5.970 -4.637 -4.737 1.00 96.56 294 ASN A O 1
ATOM 2387 N N . ALA A 1 295 ? -5.352 -5.647 -6.645 1.00 97.50 295 ALA A N 1
ATOM 2388 C CA . ALA A 1 295 ? -4.167 -6.315 -6.109 1.00 97.50 295 ALA A CA 1
ATOM 2389 C C . ALA A 1 295 ? -2.932 -5.391 -6.018 1.00 97.50 295 ALA A C 1
ATOM 2391 O O . ALA A 1 295 ? -2.386 -4.929 -7.026 1.00 97.50 295 ALA A O 1
ATOM 2392 N N . THR A 1 296 ? -2.445 -5.182 -4.794 1.00 97.81 296 THR A N 1
ATOM 2393 C CA . THR A 1 296 ? -1.267 -4.366 -4.444 1.00 97.81 296 THR A CA 1
ATOM 2394 C C . THR A 1 296 ? -0.307 -5.133 -3.543 1.00 97.81 296 THR A C 1
ATOM 2396 O O . THR A 1 296 ? -0.685 -6.153 -2.983 1.00 97.81 296 THR A O 1
ATOM 2399 N N . ALA A 1 297 ? 0.940 -4.686 -3.387 1.00 97.00 297 ALA A N 1
ATOM 2400 C CA . ALA A 1 297 ? 1.893 -5.377 -2.512 1.00 97.00 297 ALA A CA 1
ATOM 2401 C C . ALA A 1 297 ? 2.778 -4.430 -1.706 1.00 97.00 297 ALA A C 1
ATOM 2403 O O . ALA A 1 297 ? 3.151 -3.349 -2.170 1.00 97.00 297 ALA A O 1
ATOM 2404 N N . VAL A 1 298 ? 3.176 -4.887 -0.519 1.00 94.81 298 VAL A N 1
ATOM 2405 C CA . VAL A 1 298 ? 4.190 -4.215 0.303 1.00 94.81 298 VAL A CA 1
ATOM 2406 C C . VAL A 1 298 ? 5.612 -4.681 -0.050 1.00 94.81 298 VAL A C 1
ATOM 2408 O O . VAL A 1 298 ? 6.551 -3.879 -0.079 1.00 94.81 298 VAL A O 1
ATOM 2411 N N . GLY A 1 299 ? 5.781 -5.948 -0.444 1.00 88.62 299 GLY A N 1
ATOM 2412 C CA . GLY A 1 299 ? 7.086 -6.539 -0.740 1.00 88.62 299 GLY A CA 1
ATOM 2413 C C . GLY A 1 299 ? 7.767 -7.147 0.485 1.00 88.62 299 GLY A C 1
ATOM 2414 O O . GLY A 1 299 ? 7.144 -7.422 1.498 1.00 88.62 299 GLY A O 1
ATOM 2415 N N . GLN A 1 300 ? 9.097 -7.287 0.420 1.00 72.88 300 GLN A N 1
ATOM 2416 C CA . GLN A 1 300 ? 9.932 -7.846 1.502 1.00 72.88 300 GLN A CA 1
ATOM 2417 C C . GLN A 1 300 ? 10.075 -6.943 2.752 1.00 72.88 300 GLN A C 1
ATOM 2419 O O . GLN A 1 300 ? 11.064 -7.046 3.477 1.00 72.88 300 GLN A O 1
ATOM 2424 N N . GLY A 1 301 ? 9.158 -6.001 2.968 1.00 74.19 301 GLY A N 1
ATOM 2425 C CA . GLY A 1 301 ? 9.185 -5.054 4.080 1.00 74.19 301 GLY A CA 1
ATOM 2426 C C . GLY A 1 301 ? 7.831 -4.968 4.773 1.00 74.19 301 GLY A C 1
ATOM 2427 O O . GLY A 1 301 ? 6.823 -5.424 4.243 1.00 74.19 301 GLY A O 1
ATOM 2428 N N . LEU A 1 302 ? 7.816 -4.357 5.955 1.00 86.88 302 LEU A N 1
ATOM 2429 C CA . LEU A 1 302 ? 6.574 -4.054 6.660 1.00 86.88 302 LEU A CA 1
ATOM 2430 C C . LEU A 1 302 ? 5.854 -2.873 6.006 1.00 86.88 302 LEU A C 1
ATOM 2432 O O . LEU A 1 302 ? 6.471 -2.011 5.371 1.00 86.88 302 LEU A O 1
ATOM 2436 N N . LEU A 1 303 ? 4.538 -2.823 6.203 1.00 91.88 303 LEU A N 1
ATOM 2437 C CA . LEU A 1 303 ? 3.753 -1.636 5.888 1.00 91.88 303 LEU A CA 1
ATOM 2438 C C . LEU A 1 303 ? 4.310 -0.443 6.688 1.00 91.88 303 LEU A C 1
ATOM 2440 O O . LEU A 1 303 ? 4.804 -0.615 7.801 1.00 91.88 303 LEU A O 1
ATOM 2444 N N . SER A 1 304 ? 4.273 0.755 6.109 1.00 90.50 304 SER A N 1
ATOM 2445 C CA . SER A 1 304 ? 4.897 1.961 6.671 1.00 90.50 304 SER A CA 1
ATOM 2446 C C . SER A 1 304 ? 3.948 3.154 6.582 1.00 90.50 304 SER A C 1
ATOM 2448 O O . SER A 1 304 ? 3.000 3.141 5.794 1.00 90.50 304 SER A O 1
ATOM 2450 N N . ASP A 1 305 ? 4.246 4.225 7.319 1.00 86.50 305 ASP A N 1
ATOM 2451 C CA . ASP A 1 305 ? 3.461 5.469 7.289 1.00 86.50 305 ASP A CA 1
ATOM 2452 C C . ASP A 1 305 ? 3.416 6.103 5.891 1.00 86.50 305 ASP A C 1
ATOM 2454 O O . ASP A 1 305 ? 2.405 6.675 5.481 1.00 86.50 305 ASP A O 1
ATOM 2458 N N . SER A 1 306 ? 4.499 5.974 5.114 1.00 85.06 306 SER A N 1
ATOM 2459 C CA . SER A 1 306 ? 4.532 6.428 3.719 1.00 85.06 306 SER A CA 1
ATOM 2460 C C . SER A 1 306 ? 3.517 5.676 2.855 1.00 85.06 306 SER A C 1
ATOM 2462 O O . SER A 1 306 ? 2.767 6.315 2.108 1.00 85.06 306 SER A O 1
ATOM 2464 N N . HIS A 1 307 ? 3.411 4.353 3.034 1.00 93.75 307 HIS A N 1
ATOM 2465 C CA . HIS A 1 307 ? 2.397 3.546 2.365 1.00 93.75 307 HIS A CA 1
ATOM 2466 C C . HIS A 1 307 ? 0.987 3.990 2.769 1.00 93.75 307 HIS A C 1
ATOM 2468 O O . HIS A 1 307 ? 0.174 4.244 1.879 1.00 93.75 307 HIS A O 1
ATOM 2474 N N . LEU A 1 308 ? 0.704 4.175 4.065 1.00 87.88 308 LEU A N 1
ATOM 2475 C CA . LEU A 1 308 ? -0.603 4.666 4.531 1.00 87.88 308 LEU A CA 1
ATOM 2476 C C . LEU A 1 308 ? -0.952 6.025 3.921 1.00 87.88 308 LEU A C 1
ATOM 2478 O O . LEU A 1 308 ? -2.029 6.201 3.357 1.00 87.88 308 LEU A O 1
ATOM 2482 N N . LYS A 1 309 ? -0.002 6.965 3.911 1.00 82.12 309 LYS A N 1
ATOM 2483 C CA . LYS A 1 309 ? -0.177 8.271 3.267 1.00 82.12 309 LYS A CA 1
ATOM 2484 C C . LYS A 1 309 ? -0.482 8.140 1.772 1.00 82.12 309 LYS A C 1
ATOM 2486 O O . LYS A 1 309 ? -1.284 8.907 1.235 1.00 82.12 309 LYS A O 1
ATOM 2491 N N . SER A 1 310 ? 0.153 7.196 1.074 1.00 86.31 310 SER A N 1
ATOM 2492 C CA . SER A 1 310 ? -0.121 6.932 -0.345 1.00 86.31 310 SER A CA 1
ATOM 2493 C C . SER A 1 310 ? -1.535 6.382 -0.581 1.00 86.31 310 SER A C 1
ATOM 2495 O O . SER A 1 310 ? -2.217 6.845 -1.503 1.00 86.31 310 SER A O 1
ATOM 2497 N N . LEU A 1 311 ? -2.001 5.478 0.289 1.00 89.19 311 LEU A N 1
ATOM 2498 C CA . LEU A 1 311 ? -3.345 4.900 0.265 1.00 89.19 311 LEU A CA 1
ATOM 2499 C C . LEU A 1 311 ? -4.413 5.974 0.521 1.00 89.19 311 LEU A C 1
ATOM 2501 O O . LEU A 1 311 ? -5.330 6.127 -0.288 1.00 89.19 311 LEU A O 1
ATOM 2505 N N . SER A 1 312 ? -4.236 6.794 1.561 1.00 81.00 312 SER A N 1
ATOM 2506 C CA . SER A 1 312 ? -5.160 7.883 1.909 1.00 81.00 312 SER A CA 1
ATOM 2507 C C . SER A 1 312 ? -5.268 8.932 0.800 1.00 81.00 312 SER A C 1
ATOM 2509 O O . SER A 1 312 ? -6.365 9.349 0.434 1.00 81.00 312 SER A O 1
ATOM 2511 N N . ILE A 1 313 ? -4.142 9.328 0.189 1.00 77.81 313 ILE A N 1
ATOM 2512 C CA . ILE A 1 313 ? -4.144 10.264 -0.952 1.00 77.81 313 ILE A CA 1
ATOM 2513 C C . ILE A 1 313 ? -4.873 9.671 -2.166 1.00 77.81 313 ILE A C 1
ATOM 2515 O O . ILE A 1 313 ? -5.478 10.411 -2.944 1.00 77.81 313 ILE A O 1
ATOM 2519 N N . SER A 1 314 ? -4.853 8.346 -2.307 1.00 81.00 314 SER A N 1
ATOM 2520 C CA . SER A 1 314 ? -5.567 7.621 -3.363 1.00 81.00 314 SER A CA 1
ATOM 2521 C C . SER A 1 314 ? -7.022 7.308 -2.999 1.00 81.00 314 SER A C 1
ATOM 2523 O O . SER A 1 314 ? -7.692 6.626 -3.763 1.00 81.00 314 SER A O 1
ATOM 2525 N N . LYS A 1 315 ? -7.529 7.842 -1.876 1.00 83.00 315 LYS A N 1
ATOM 2526 C CA . LYS A 1 315 ? -8.913 7.685 -1.396 1.00 83.00 315 LYS A CA 1
ATOM 2527 C C . LYS A 1 315 ? -9.327 6.230 -1.145 1.00 83.00 315 LYS A C 1
ATOM 2529 O O . LYS A 1 315 ? -10.509 5.899 -1.231 1.00 83.00 315 LYS A O 1
ATOM 2534 N N . VAL A 1 316 ? -8.363 5.376 -0.815 1.00 89.12 316 VAL A N 1
ATOM 2535 C CA . VAL A 1 316 ? -8.629 4.004 -0.376 1.00 89.12 316 VAL A CA 1
ATOM 2536 C C . VAL A 1 316 ? -9.323 4.064 0.982 1.00 89.12 316 VAL A C 1
ATOM 2538 O O . VAL A 1 316 ? -8.847 4.750 1.883 1.00 89.12 316 VAL A O 1
ATOM 2541 N N . LYS A 1 317 ? -10.450 3.363 1.119 1.00 88.88 317 LYS A N 1
ATOM 2542 C CA . LYS A 1 317 ? -11.229 3.298 2.364 1.00 88.88 317 LYS A CA 1
ATOM 2543 C C . LYS A 1 317 ? -10.952 2.019 3.136 1.00 88.88 317 LYS A C 1
ATOM 2545 O O . LYS A 1 317 ? -10.872 2.051 4.357 1.00 88.88 317 LYS A O 1
ATOM 2550 N N . ASN A 1 318 ? -10.788 0.908 2.420 1.00 96.12 318 ASN A N 1
ATOM 2551 C CA . ASN A 1 318 ? -10.590 -0.405 3.017 1.00 96.12 318 ASN A CA 1
ATOM 2552 C C . ASN A 1 318 ? -9.348 -1.081 2.441 1.00 96.12 318 ASN A C 1
ATOM 2554 O O . ASN A 1 318 ? -9.023 -0.923 1.261 1.00 96.12 318 ASN A O 1
ATOM 2558 N N . VAL A 1 319 ? -8.695 -1.907 3.249 1.00 98.19 319 VAL A N 1
ATOM 2559 C CA . VAL A 1 319 ? -7.629 -2.794 2.773 1.00 98.19 319 VAL A CA 1
ATOM 2560 C C . VAL A 1 319 ? -7.838 -4.202 3.296 1.00 98.19 319 VAL A C 1
ATOM 2562 O O . VAL A 1 319 ? -8.237 -4.372 4.438 1.00 98.19 319 VAL A O 1
ATOM 2565 N N . ILE A 1 320 ? -7.560 -5.212 2.480 1.00 98.50 320 ILE A N 1
ATOM 2566 C CA . ILE A 1 320 ? -7.524 -6.615 2.886 1.00 98.50 320 ILE A CA 1
ATOM 2567 C C . ILE A 1 320 ? -6.057 -7.033 2.949 1.00 98.50 320 ILE A C 1
ATOM 2569 O O . ILE A 1 320 ? -5.381 -7.076 1.923 1.00 98.50 320 ILE A O 1
ATOM 2573 N N . ILE A 1 321 ? -5.561 -7.335 4.144 1.00 97.94 321 ILE A N 1
ATOM 2574 C CA . ILE A 1 321 ? -4.213 -7.866 4.347 1.00 97.94 321 ILE A CA 1
ATOM 2575 C C . ILE A 1 321 ? -4.227 -9.361 4.032 1.00 97.94 321 ILE A C 1
ATOM 2577 O O . ILE A 1 321 ? -5.041 -10.103 4.586 1.00 97.94 321 ILE A O 1
ATOM 2581 N N . SER A 1 322 ? -3.342 -9.785 3.130 1.00 96.38 322 SER A N 1
ATOM 2582 C CA . SER A 1 322 ? -3.179 -11.180 2.726 1.00 96.38 322 SER A CA 1
ATOM 2583 C C . SER A 1 322 ? -1.699 -11.523 2.614 1.00 96.38 322 SER A C 1
ATOM 2585 O O . SER A 1 322 ? -1.112 -11.457 1.532 1.00 96.38 322 SER A O 1
ATOM 2587 N N . PHE A 1 323 ? -1.099 -11.870 3.748 1.00 94.62 323 PHE A N 1
ATOM 2588 C CA . PHE A 1 323 ? 0.300 -12.287 3.832 1.00 94.62 323 PHE A CA 1
ATOM 2589 C C . PHE A 1 323 ? 0.436 -13.805 3.943 1.00 94.62 323 PHE A C 1
ATOM 2591 O O . PHE A 1 323 ? -0.556 -14.525 4.078 1.00 94.62 323 PHE A O 1
ATOM 2598 N N . ASP A 1 324 ? 1.677 -14.273 3.843 1.00 91.75 324 ASP A N 1
ATOM 2599 C CA . ASP A 1 324 ? 2.011 -15.689 3.756 1.00 91.75 324 ASP A CA 1
ATOM 2600 C C . ASP A 1 324 ? 1.534 -16.473 4.993 1.00 91.75 324 ASP A C 1
ATOM 2602 O O . ASP A 1 324 ? 1.601 -16.023 6.140 1.00 91.75 324 ASP A O 1
ATOM 2606 N N . ASN A 1 325 ? 1.101 -17.707 4.759 1.00 87.94 325 ASN A N 1
ATOM 2607 C CA . ASN A 1 325 ? 0.807 -18.711 5.776 1.00 87.94 325 ASN A CA 1
ATOM 2608 C C . ASN A 1 325 ? 2.087 -19.467 6.160 1.00 87.94 325 ASN A C 1
ATOM 2610 O O . ASN A 1 325 ? 2.188 -20.695 6.070 1.00 87.94 325 ASN A O 1
ATOM 2614 N N . ASP A 1 326 ? 3.103 -18.712 6.568 1.00 80.19 326 ASP A N 1
ATOM 2615 C CA . ASP A 1 326 ? 4.340 -19.291 7.065 1.00 80.19 326 ASP A CA 1
ATOM 2616 C C . ASP A 1 326 ? 4.112 -19.918 8.446 1.00 80.19 326 ASP A C 1
ATOM 2618 O O . ASP A 1 326 ? 3.668 -19.267 9.393 1.00 80.19 326 ASP A O 1
ATOM 2622 N N . LYS A 1 327 ? 4.450 -21.203 8.571 1.00 68.12 327 LYS A N 1
ATOM 2623 C CA . LYS A 1 327 ? 4.588 -21.887 9.862 1.00 68.12 327 LYS A CA 1
ATOM 2624 C C . LYS A 1 327 ? 6.051 -21.796 10.268 1.00 68.12 327 LYS A C 1
ATOM 2626 O O . LYS A 1 327 ? 6.923 -22.125 9.459 1.00 68.12 327 LYS A O 1
ATOM 2631 N N . ASP A 1 328 ? 6.320 -21.347 11.490 1.00 57.59 328 ASP A N 1
ATOM 2632 C CA . ASP A 1 328 ? 7.691 -21.261 11.974 1.00 57.59 328 ASP A CA 1
ATOM 2633 C C . ASP A 1 328 ? 8.288 -22.675 12.051 1.00 57.59 328 ASP A C 1
ATOM 2635 O O . ASP A 1 328 ? 7.669 -23.603 12.580 1.00 57.59 328 ASP A O 1
ATOM 2639 N N . LYS A 1 329 ? 9.458 -22.867 11.435 1.00 48.84 329 LYS A N 1
ATOM 2640 C CA . LYS A 1 329 ? 10.173 -24.157 11.399 1.00 48.84 329 LYS A CA 1
ATOM 2641 C C . LYS A 1 329 ? 11.352 -24.179 12.373 1.00 48.84 329 LYS A C 1
ATOM 2643 O O . LYS A 1 329 ? 12.233 -25.028 12.228 1.00 48.84 329 LYS A O 1
ATOM 2648 N N . GLU A 1 330 ? 11.416 -23.260 13.335 1.00 43.28 330 GLU A N 1
ATOM 2649 C CA . GLU A 1 330 ? 12.451 -23.323 14.365 1.00 43.28 330 GLU A CA 1
ATOM 2650 C C . GLU A 1 330 ? 12.121 -24.404 15.401 1.00 43.28 330 GLU A C 1
ATOM 2652 O O . GLU A 1 330 ? 11.376 -24.228 16.362 1.00 43.28 330 GLU A O 1
ATOM 2657 N N . GLU A 1 331 ? 12.717 -25.572 15.175 1.00 43.53 331 GLU A N 1
ATOM 2658 C CA . GLU A 1 331 ? 12.989 -26.553 16.212 1.00 43.53 331 GLU A CA 1
ATOM 2659 C C . GLU A 1 331 ? 13.919 -25.887 17.240 1.00 43.53 331 GLU A C 1
ATOM 2661 O O . GLU A 1 331 ? 15.042 -25.494 16.907 1.00 43.53 331 GLU A O 1
ATOM 2666 N N . ASP A 1 332 ? 13.464 -25.722 18.484 1.00 44.97 332 ASP A N 1
ATOM 2667 C CA . ASP A 1 332 ? 14.319 -25.228 19.559 1.00 44.97 332 ASP A CA 1
ATOM 2668 C C . ASP A 1 332 ? 15.418 -26.272 19.818 1.00 44.97 332 ASP A C 1
ATOM 2670 O O . ASP A 1 332 ? 15.243 -27.237 20.570 1.00 44.97 332 ASP A O 1
ATOM 2674 N N . LYS A 1 333 ? 16.567 -26.094 19.151 1.00 46.09 333 LYS A N 1
ATOM 2675 C CA . LYS A 1 333 ? 17.706 -27.028 19.156 1.00 46.09 333 LYS A CA 1
ATOM 2676 C C . LYS A 1 333 ? 18.250 -27.318 20.558 1.00 46.09 333 LYS A C 1
ATOM 2678 O O . LYS A 1 333 ? 19.016 -28.264 20.716 1.00 46.09 333 LYS A O 1
ATOM 2683 N N . LYS A 1 334 ? 17.896 -26.516 21.571 1.00 43.59 334 LYS A N 1
ATOM 2684 C CA . LYS A 1 334 ? 18.302 -26.730 22.968 1.00 43.59 334 LYS A CA 1
ATOM 2685 C C . LYS A 1 334 ? 17.306 -27.558 23.775 1.00 43.59 334 LYS A C 1
ATOM 2687 O O . LYS A 1 334 ? 17.723 -28.185 24.744 1.00 43.59 334 LYS A O 1
ATOM 2692 N N . THR A 1 335 ? 16.022 -27.555 23.420 1.00 51.25 335 THR A N 1
ATOM 2693 C CA . THR A 1 335 ? 14.970 -28.191 24.233 1.00 51.25 335 THR A CA 1
ATOM 2694 C C . THR A 1 335 ? 14.272 -29.357 23.538 1.00 51.25 335 THR A C 1
ATOM 2696 O O . THR A 1 335 ? 13.544 -30.094 24.202 1.00 51.25 335 THR A O 1
ATOM 2699 N N . GLY A 1 336 ? 14.490 -29.551 22.229 1.00 43.81 336 GLY A N 1
ATOM 2700 C CA . GLY A 1 336 ? 13.851 -30.616 21.446 1.00 43.81 336 GLY A CA 1
ATOM 2701 C C . GLY A 1 336 ? 12.327 -30.479 21.366 1.00 43.81 336 GLY A C 1
ATOM 2702 O O . GLY A 1 336 ? 11.635 -31.430 21.007 1.00 43.81 336 GLY A O 1
ATOM 2703 N N . LYS A 1 337 ? 11.783 -29.313 21.740 1.00 36.81 337 LYS A N 1
ATOM 2704 C CA . LYS A 1 337 ? 10.353 -29.018 21.680 1.00 36.81 337 LYS A CA 1
ATOM 2705 C C . LYS A 1 337 ? 10.054 -28.261 20.393 1.00 36.81 337 LYS A C 1
ATOM 2707 O O . LYS A 1 337 ? 10.695 -27.258 20.090 1.00 36.81 337 LYS A O 1
ATOM 2712 N N . ILE A 1 338 ? 9.022 -28.706 19.680 1.00 43.25 338 ILE A N 1
ATOM 2713 C CA . ILE A 1 338 ? 8.359 -27.892 18.659 1.00 43.25 338 ILE A CA 1
ATOM 2714 C C . ILE A 1 338 ? 7.662 -26.756 19.414 1.00 43.25 338 ILE A C 1
ATOM 2716 O O . ILE A 1 338 ? 6.601 -26.951 20.012 1.00 43.25 338 ILE A O 1
ATOM 2720 N N . GLY A 1 339 ? 8.295 -25.587 19.477 1.00 43.00 339 GLY A N 1
ATOM 2721 C CA . GLY A 1 339 ? 7.644 -24.385 19.977 1.00 43.00 339 GLY A CA 1
ATOM 2722 C C . GLY A 1 339 ? 6.515 -23.998 19.025 1.00 43.00 339 GLY A C 1
ATOM 2723 O O . GLY A 1 339 ? 6.708 -23.970 17.815 1.00 43.00 339 GLY A O 1
ATOM 2724 N N . LYS A 1 340 ? 5.326 -23.690 19.554 1.00 45.91 340 LYS A N 1
ATOM 2725 C CA . LYS A 1 340 ? 4.255 -23.026 18.795 1.00 45.91 340 LYS A CA 1
ATOM 2726 C C . LYS A 1 340 ? 4.640 -21.557 18.557 1.00 45.91 340 LYS A C 1
ATOM 2728 O O . LYS A 1 340 ? 4.008 -20.670 19.119 1.00 45.91 340 LYS A O 1
ATOM 2733 N N . GLN A 1 341 ? 5.717 -21.294 17.825 1.00 53.47 341 GLN A N 1
ATOM 2734 C CA . GLN A 1 341 ? 5.996 -19.946 17.340 1.00 53.47 341 GLN A CA 1
ATOM 2735 C C . GLN A 1 341 ? 5.284 -19.765 16.002 1.00 53.47 341 GLN A C 1
ATOM 2737 O O . GLN A 1 341 ? 5.168 -20.690 15.196 1.00 53.47 341 GLN A O 1
ATOM 2742 N N . GLU A 1 342 ? 4.668 -18.605 15.838 1.00 67.31 342 GLU A N 1
ATOM 2743 C CA . GLU A 1 342 ? 3.887 -18.277 14.655 1.00 67.31 342 GLU A CA 1
ATOM 2744 C C . GLU A 1 342 ? 4.811 -17.664 13.621 1.00 67.31 342 GLU A C 1
ATOM 2746 O O . GLU A 1 342 ? 5.650 -16.831 13.958 1.00 67.31 342 GLU A O 1
ATOM 2751 N N . GLY A 1 343 ? 4.673 -18.087 12.365 1.00 72.94 343 GLY A N 1
ATOM 2752 C CA . GLY A 1 343 ? 5.597 -17.641 11.339 1.00 72.94 343 GLY A CA 1
ATOM 2753 C C . GLY A 1 343 ? 5.459 -16.149 11.018 1.00 72.94 343 GLY A C 1
ATOM 2754 O O . GLY A 1 343 ? 4.466 -15.496 11.370 1.00 72.94 343 GLY A O 1
ATOM 2755 N N . PRO A 1 344 ? 6.457 -15.598 10.309 1.00 81.56 344 PRO A N 1
ATOM 2756 C CA . PRO A 1 344 ? 6.588 -14.166 10.059 1.00 81.56 344 PRO A CA 1
ATOM 2757 C C . PRO A 1 344 ? 5.361 -13.544 9.382 1.00 81.56 344 PRO A C 1
ATOM 2759 O O . PRO A 1 344 ? 5.023 -12.408 9.700 1.00 81.56 344 PRO A O 1
ATOM 2762 N N . GLY A 1 345 ? 4.647 -14.269 8.515 1.00 84.94 345 GLY A N 1
ATOM 2763 C CA . GLY A 1 345 ? 3.459 -13.741 7.835 1.00 84.94 345 GLY A CA 1
ATOM 2764 C C . GLY A 1 345 ? 2.311 -13.364 8.784 1.00 84.94 345 GLY A C 1
ATOM 2765 O O . GLY A 1 345 ? 1.695 -12.306 8.624 1.00 84.94 345 GLY A O 1
ATOM 2766 N N . ILE A 1 346 ? 2.070 -14.148 9.844 1.00 87.75 346 ILE A N 1
ATOM 2767 C CA . ILE A 1 346 ? 1.047 -13.833 10.861 1.00 87.75 346 ILE A CA 1
ATOM 2768 C C . ILE A 1 346 ? 1.473 -12.611 11.685 1.00 87.75 346 ILE A C 1
ATOM 2770 O O . ILE A 1 346 ? 0.671 -11.703 11.908 1.00 87.75 346 ILE A O 1
ATOM 2774 N N . VAL A 1 347 ? 2.745 -12.558 12.091 1.00 89.12 347 VAL A N 1
ATOM 2775 C CA . VAL A 1 347 ? 3.307 -11.432 12.856 1.00 89.12 347 VAL A CA 1
ATOM 2776 C C . VAL A 1 347 ? 3.252 -10.135 12.041 1.00 89.12 347 VAL A C 1
ATOM 2778 O O . VAL A 1 347 ? 2.821 -9.096 12.544 1.00 89.12 347 VAL A O 1
ATOM 2781 N N . ASN A 1 348 ? 3.617 -10.197 10.760 1.00 91.44 348 ASN A N 1
ATOM 2782 C CA . ASN A 1 348 ? 3.555 -9.066 9.836 1.00 91.44 348 ASN A CA 1
ATOM 2783 C C . ASN A 1 348 ? 2.109 -8.608 9.599 1.00 91.44 348 ASN A C 1
ATOM 2785 O O . ASN A 1 348 ? 1.858 -7.405 9.499 1.00 91.44 348 ASN A O 1
ATOM 2789 N N . THR A 1 349 ? 1.156 -9.545 9.546 1.00 93.81 349 THR A N 1
ATOM 2790 C CA . THR A 1 349 ? -0.278 -9.240 9.420 1.00 93.81 349 THR A CA 1
ATOM 2791 C C . THR A 1 349 ? -0.760 -8.452 10.633 1.00 93.81 349 THR A C 1
ATOM 2793 O O . THR A 1 349 ? -1.362 -7.390 10.481 1.00 93.81 349 THR A O 1
ATOM 2796 N N . GLU A 1 350 ? -0.438 -8.914 11.843 1.00 93.56 350 GLU A N 1
ATOM 2797 C CA . GLU A 1 350 ? -0.776 -8.207 13.080 1.00 93.56 350 GLU A CA 1
ATOM 2798 C C . GLU A 1 350 ? -0.156 -6.802 13.128 1.00 93.56 350 GLU A C 1
ATOM 2800 O O . GLU A 1 350 ? -0.856 -5.832 13.433 1.00 93.56 350 GLU A O 1
ATOM 2805 N N . ALA A 1 351 ? 1.123 -6.669 12.767 1.00 93.44 351 ALA A N 1
ATOM 2806 C CA . ALA A 1 351 ? 1.799 -5.376 12.707 1.00 93.44 351 ALA A CA 1
ATOM 2807 C C . ALA A 1 351 ? 1.127 -4.414 11.711 1.00 93.44 351 ALA A C 1
ATOM 2809 O O . ALA A 1 351 ? 0.902 -3.250 12.042 1.00 93.44 351 ALA A O 1
ATOM 2810 N N . ALA A 1 352 ? 0.752 -4.896 10.521 1.00 95.38 352 ALA A N 1
ATOM 2811 C CA . ALA A 1 352 ? 0.073 -4.091 9.509 1.00 95.38 352 ALA A CA 1
ATOM 2812 C C . ALA A 1 352 ? -1.307 -3.615 9.985 1.00 95.38 352 ALA A C 1
ATOM 2814 O O . ALA A 1 352 ? -1.612 -2.429 9.874 1.00 95.38 352 ALA A O 1
ATOM 2815 N N . VAL A 1 353 ? -2.122 -4.506 10.565 1.00 96.38 353 VAL A N 1
ATOM 2816 C CA . VAL A 1 353 ? -3.451 -4.142 11.086 1.00 96.38 353 VAL A CA 1
ATOM 2817 C C . VAL A 1 353 ? -3.329 -3.103 12.198 1.00 96.38 353 VAL A C 1
ATOM 2819 O O . VAL A 1 353 ? -4.052 -2.108 12.186 1.00 96.38 353 VAL A O 1
ATOM 2822 N N . ARG A 1 354 ? -2.393 -3.290 13.139 1.00 94.06 354 ARG A N 1
ATOM 2823 C CA . ARG A 1 354 ? -2.156 -2.323 14.220 1.00 94.06 354 ARG A CA 1
ATOM 2824 C C . ARG A 1 354 ? -1.699 -0.970 13.686 1.00 94.06 354 ARG A C 1
ATOM 28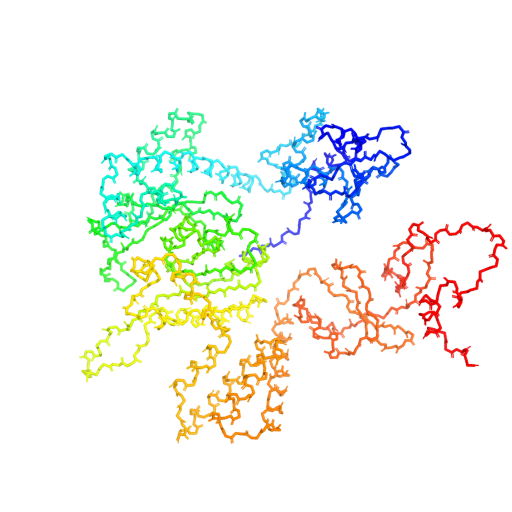26 O O . ARG A 1 354 ? -2.170 0.042 14.191 1.00 94.06 354 ARG A O 1
ATOM 2833 N N . LEU A 1 355 ? -0.815 -0.943 12.690 1.00 91.31 355 LEU A N 1
ATOM 2834 C CA . LEU A 1 355 ? -0.368 0.302 12.068 1.00 91.31 355 LEU A CA 1
ATOM 2835 C C . LEU A 1 355 ? -1.546 1.043 11.421 1.00 91.31 355 LEU A C 1
ATOM 2837 O O . LEU A 1 355 ? -1.749 2.221 11.690 1.00 91.31 355 LEU A O 1
ATOM 2841 N N . ILE A 1 356 ? -2.359 0.338 10.629 1.00 92.31 356 ILE A N 1
ATOM 2842 C CA . ILE A 1 356 ? -3.522 0.916 9.943 1.00 92.31 356 ILE A CA 1
ATOM 2843 C C . ILE A 1 356 ? -4.520 1.508 10.945 1.00 92.31 356 ILE A C 1
ATOM 2845 O O . ILE A 1 356 ? -4.920 2.656 10.776 1.00 92.31 356 ILE A O 1
ATOM 2849 N N . LEU A 1 357 ? -4.878 0.752 11.991 1.00 89.44 357 LEU A N 1
ATOM 2850 C CA . LEU A 1 357 ? -5.842 1.187 13.010 1.00 89.44 357 LEU A CA 1
ATOM 2851 C C . LEU A 1 357 ? -5.356 2.384 13.842 1.00 89.44 357 LEU A C 1
ATOM 2853 O O . LEU A 1 357 ? -6.175 3.151 14.337 1.00 89.44 357 LEU A O 1
ATOM 2857 N N . ASN A 1 358 ? -4.044 2.520 14.052 1.00 83.38 358 ASN A N 1
ATOM 2858 C CA . ASN A 1 358 ? -3.492 3.604 14.869 1.00 83.38 358 ASN A CA 1
ATOM 2859 C C . ASN A 1 358 ? -3.227 4.882 14.072 1.00 83.38 358 ASN A C 1
ATOM 2861 O O . ASN A 1 358 ? -3.407 5.975 14.605 1.00 83.38 358 ASN A O 1
ATOM 2865 N N . GLU A 1 359 ? -2.784 4.745 12.823 1.00 80.75 359 GLU A N 1
ATOM 2866 C CA . GLU A 1 359 ? -2.194 5.846 12.054 1.00 80.75 359 GLU A CA 1
ATOM 2867 C C . GLU A 1 359 ? -3.050 6.256 10.837 1.00 80.75 359 GLU A C 1
ATOM 2869 O O . GLU A 1 359 ? -2.622 7.075 10.022 1.00 80.75 359 GLU A O 1
ATOM 2874 N N . SER A 1 360 ? -4.255 5.695 10.664 1.00 80.81 360 SER A N 1
ATOM 2875 C CA . SER A 1 360 ? -5.151 6.065 9.559 1.00 80.81 360 SER A CA 1
ATOM 2876 C C . SER A 1 360 ? -6.634 5.791 9.835 1.00 80.81 360 SER A C 1
ATOM 2878 O O . SER A 1 360 ? -6.977 5.002 10.707 1.00 80.81 360 SER A O 1
ATOM 2880 N N . ASP A 1 361 ? -7.507 6.383 9.014 1.00 80.06 361 ASP A N 1
ATOM 2881 C CA . ASP A 1 361 ? -8.950 6.084 8.977 1.00 80.06 361 ASP A CA 1
ATOM 2882 C C . ASP A 1 361 ? -9.301 4.923 8.022 1.00 80.06 361 ASP A C 1
ATOM 2884 O O . ASP A 1 361 ? -10.471 4.678 7.721 1.00 80.06 361 ASP A O 1
ATOM 2888 N N . ILE A 1 362 ? -8.294 4.230 7.481 1.00 88.25 362 ILE A N 1
ATOM 2889 C CA . ILE A 1 362 ? -8.503 3.088 6.589 1.00 88.25 362 ILE A CA 1
ATOM 2890 C C . ILE A 1 362 ? -8.986 1.907 7.429 1.00 88.25 362 ILE A C 1
ATOM 2892 O O . ILE A 1 362 ? -8.410 1.602 8.468 1.00 88.25 362 ILE A O 1
ATOM 2896 N N . ILE A 1 363 ? -10.008 1.196 6.957 1.00 93.62 363 ILE A N 1
ATOM 2897 C CA . ILE A 1 363 ? -10.547 0.024 7.649 1.00 93.62 363 ILE A CA 1
ATOM 2898 C C . ILE A 1 363 ? -9.777 -1.223 7.188 1.00 93.62 363 ILE A C 1
ATOM 2900 O O . ILE A 1 363 ? -9.893 -1.619 6.020 1.00 93.62 363 ILE A O 1
ATOM 2904 N N . PRO A 1 364 ? -8.994 -1.876 8.067 1.00 97.38 364 PRO A N 1
ATOM 2905 C CA . PRO A 1 364 ? -8.316 -3.107 7.711 1.00 97.38 364 PRO A CA 1
ATOM 2906 C C . PRO A 1 364 ? -9.276 -4.290 7.812 1.00 97.38 364 PRO A C 1
ATOM 2908 O O . PRO A 1 364 ? -10.031 -4.437 8.771 1.00 97.38 364 PRO A O 1
ATOM 2911 N N . PHE A 1 365 ? -9.168 -5.184 6.847 1.00 98.44 365 PHE A N 1
ATOM 2912 C CA . PHE A 1 365 ? -9.679 -6.542 6.833 1.00 98.44 365 PHE A CA 1
ATOM 2913 C C . PHE A 1 365 ? -8.486 -7.489 6.723 1.00 98.44 365 PHE A C 1
ATOM 2915 O O . PHE A 1 365 ? -7.417 -7.110 6.247 1.00 98.44 365 PHE A O 1
ATOM 2922 N N . VAL A 1 366 ? -8.663 -8.728 7.155 1.00 98.25 366 VAL A N 1
ATOM 2923 C CA . VAL A 1 366 ? -7.630 -9.759 7.123 1.00 98.25 366 VAL A CA 1
ATOM 2924 C C . VAL A 1 366 ? -8.211 -10.990 6.458 1.00 98.25 366 VAL A C 1
ATOM 2926 O O . VAL A 1 366 ? -9.253 -11.495 6.881 1.00 98.25 366 VAL A O 1
ATOM 2929 N N . LEU A 1 367 ? -7.536 -11.477 5.419 1.00 97.25 367 LEU A N 1
ATOM 2930 C CA . LEU A 1 367 ? -7.679 -12.868 5.025 1.00 97.25 367 LEU A CA 1
ATOM 2931 C C . LEU A 1 367 ? -6.790 -13.674 5.972 1.00 97.25 367 LEU A C 1
ATOM 2933 O O . LEU A 1 367 ? -5.569 -13.587 5.872 1.00 97.25 367 LEU A O 1
ATOM 2937 N N . ASP A 1 368 ? 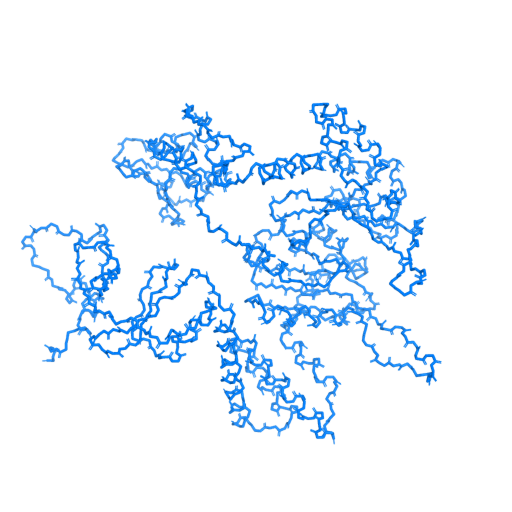-7.391 -14.399 6.921 1.00 92.94 368 ASP A N 1
ATOM 2938 C CA . ASP A 1 368 ? -6.615 -15.187 7.884 1.00 92.94 368 ASP A CA 1
ATOM 2939 C C . ASP A 1 368 ? -5.680 -16.142 7.117 1.00 92.94 368 ASP A C 1
ATOM 2941 O O . ASP A 1 368 ? -6.188 -16.941 6.321 1.00 92.94 368 ASP A O 1
ATOM 2945 N N . PRO A 1 369 ? -4.348 -16.088 7.332 1.00 90.56 369 PRO A N 1
ATOM 2946 C CA . PRO A 1 369 ? -3.404 -16.927 6.599 1.00 90.56 369 PRO A CA 1
ATOM 2947 C C . PRO A 1 369 ? -3.739 -18.421 6.666 1.00 90.56 369 PRO A C 1
ATOM 2949 O O . PRO A 1 369 ? -3.514 -19.146 5.703 1.00 90.56 369 PRO A O 1
ATOM 2952 N N . LYS A 1 370 ? -4.387 -18.893 7.739 1.00 88.56 370 LYS A N 1
ATOM 2953 C CA . LYS A 1 370 ? -4.824 -20.293 7.863 1.00 88.56 370 LYS A CA 1
ATOM 2954 C C . LYS A 1 370 ? -5.843 -20.705 6.801 1.00 88.56 370 LYS A C 1
ATOM 2956 O O . LYS A 1 370 ? -5.957 -21.888 6.504 1.00 88.56 370 LYS A O 1
ATOM 2961 N N . LEU A 1 371 ? -6.583 -19.763 6.215 1.00 92.75 371 LEU A N 1
ATOM 2962 C CA . LEU A 1 371 ? -7.509 -20.041 5.112 1.00 92.75 371 LEU A CA 1
ATOM 2963 C C . LEU A 1 371 ? -6.787 -20.399 3.806 1.00 92.75 371 LEU A C 1
ATOM 2965 O O . LEU A 1 371 ? -7.441 -20.875 2.878 1.00 92.75 371 LEU A O 1
ATOM 2969 N N . LEU A 1 372 ? -5.468 -20.190 3.737 1.00 92.62 372 LEU A N 1
ATOM 2970 C CA . LEU A 1 372 ? -4.633 -20.646 2.633 1.00 92.62 372 LEU A CA 1
ATOM 2971 C C . LEU A 1 372 ? -4.248 -22.126 2.765 1.00 92.62 372 LEU A C 1
ATOM 2973 O O . LEU A 1 372 ? -3.835 -22.696 1.762 1.00 92.62 372 LEU A O 1
ATOM 2977 N N . ASP A 1 373 ? -4.394 -22.772 3.935 1.00 89.69 373 ASP A N 1
ATOM 2978 C CA . ASP A 1 373 ? -3.982 -24.172 4.130 1.00 89.69 373 ASP A CA 1
ATOM 2979 C C . ASP A 1 373 ? -4.578 -25.101 3.038 1.00 89.69 373 ASP A C 1
ATOM 2981 O O . ASP A 1 373 ? -5.764 -25.000 2.709 1.00 89.69 373 ASP A O 1
ATOM 2985 N N . PRO A 1 374 ? -3.781 -26.037 2.483 1.00 91.62 374 PRO A N 1
ATOM 2986 C CA . PRO A 1 374 ? -2.400 -26.373 2.854 1.00 91.62 374 PRO A CA 1
ATOM 2987 C C . PRO A 1 374 ? -1.326 -25.511 2.159 1.00 91.62 374 PRO A C 1
ATOM 2989 O O . PRO A 1 374 ? -0.142 -25.832 2.255 1.00 91.62 374 PRO A O 1
ATOM 2992 N N . HIS A 1 375 ? -1.718 -24.468 1.427 1.00 93.12 375 HIS A N 1
ATOM 2993 C CA . HIS A 1 375 ? -0.823 -23.618 0.647 1.00 93.12 375 HIS A CA 1
ATOM 2994 C C . HIS A 1 375 ? -0.048 -22.642 1.531 1.00 93.12 375 HIS A C 1
ATOM 2996 O O . HIS A 1 375 ? -0.551 -22.142 2.544 1.00 93.12 375 HIS A O 1
ATOM 3002 N N . LYS A 1 376 ? 1.194 -22.378 1.123 1.00 89.44 376 LYS A N 1
ATOM 3003 C CA . LYS A 1 376 ? 2.118 -21.520 1.858 1.00 89.44 376 LYS A CA 1
ATOM 3004 C C . LYS A 1 376 ? 1.799 -20.034 1.687 1.00 89.44 376 LYS A C 1
ATOM 3006 O O . LYS A 1 376 ? 1.930 -19.263 2.628 1.00 89.44 376 LYS A O 1
ATOM 3011 N N . ASP A 1 377 ? 1.410 -19.625 0.490 1.00 92.62 377 ASP A N 1
ATOM 3012 C CA . ASP A 1 377 ? 1.203 -18.227 0.132 1.00 92.62 377 ASP A CA 1
ATOM 3013 C C . ASP A 1 377 ? -0.005 -18.077 -0.816 1.00 92.62 377 ASP A C 1
ATOM 3015 O O . ASP A 1 377 ? -0.547 -19.076 -1.317 1.00 92.62 377 ASP A O 1
ATOM 3019 N N . PRO A 1 378 ? -0.484 -16.841 -1.050 1.00 94.62 378 PRO A N 1
ATOM 3020 C CA . PRO A 1 378 ? -1.582 -16.606 -1.980 1.00 94.62 378 PRO A CA 1
ATOM 3021 C C . PRO A 1 378 ? -1.287 -17.091 -3.404 1.00 94.62 378 PRO A C 1
ATOM 3023 O O . PRO A 1 378 ? -2.215 -17.524 -4.088 1.00 94.62 378 PRO A O 1
ATOM 3026 N N . ASP A 1 379 ? -0.024 -17.056 -3.848 1.00 94.44 379 ASP A N 1
ATOM 3027 C CA . ASP A 1 379 ? 0.393 -17.559 -5.162 1.00 94.44 379 ASP A CA 1
ATOM 3028 C C . ASP A 1 379 ? 0.153 -19.065 -5.301 1.00 94.44 379 ASP A C 1
ATOM 3030 O O . ASP A 1 379 ? -0.491 -19.505 -6.250 1.00 94.44 379 ASP A O 1
ATOM 3034 N N . GLU A 1 380 ? 0.610 -19.873 -4.348 1.00 94.81 380 GLU A N 1
ATOM 3035 C CA . GLU A 1 380 ? 0.350 -21.312 -4.305 1.00 94.81 380 GLU A CA 1
ATOM 3036 C C . GLU A 1 380 ? -1.146 -21.630 -4.290 1.00 94.81 380 GLU A C 1
ATOM 3038 O O . GLU A 1 380 ? -1.580 -22.521 -5.027 1.00 94.81 380 GLU A O 1
ATOM 3043 N N . TYR A 1 381 ? -1.941 -20.882 -3.514 1.00 95.94 381 TYR A N 1
ATOM 3044 C CA . TYR A 1 381 ? -3.396 -21.042 -3.505 1.00 95.94 381 TYR A CA 1
ATOM 3045 C C . TYR A 1 381 ? -3.996 -20.747 -4.883 1.00 95.94 381 TYR A C 1
ATOM 3047 O O . TYR A 1 381 ? -4.786 -21.542 -5.401 1.00 95.94 381 TYR A O 1
ATOM 3055 N N . PHE A 1 382 ? -3.613 -19.625 -5.499 1.00 95.31 382 PHE A N 1
ATOM 3056 C CA . PHE A 1 382 ? -4.111 -19.224 -6.812 1.00 95.31 382 PHE A CA 1
ATOM 3057 C C . PHE A 1 382 ? -3.752 -20.255 -7.881 1.00 95.31 382 PHE A C 1
ATOM 3059 O O . PHE A 1 382 ? -4.607 -20.647 -8.671 1.00 95.31 382 PHE A O 1
ATOM 3066 N N . ARG A 1 383 ? -2.506 -20.738 -7.893 1.00 93.56 383 ARG A N 1
ATOM 3067 C CA . ARG A 1 383 ? -2.036 -21.738 -8.863 1.00 93.56 383 ARG A CA 1
ATOM 3068 C C . ARG A 1 383 ? -2.787 -23.061 -8.753 1.00 93.56 383 ARG A C 1
ATOM 3070 O O . ARG A 1 383 ? -3.004 -23.717 -9.766 1.00 93.56 383 ARG A O 1
ATOM 3077 N N . ALA A 1 384 ? -3.172 -23.453 -7.542 1.00 95.00 384 ALA A N 1
ATOM 3078 C CA . ALA A 1 384 ? -3.891 -24.698 -7.309 1.00 95.00 384 ALA A CA 1
ATOM 3079 C C . ALA A 1 384 ? -5.400 -24.598 -7.592 1.00 95.00 384 ALA A C 1
ATOM 3081 O O . ALA A 1 384 ? -5.994 -25.577 -8.037 1.00 95.00 384 ALA A O 1
ATOM 3082 N N . ASN A 1 385 ? -6.020 -23.440 -7.333 1.00 95.50 385 ASN A N 1
ATOM 3083 C CA . ASN A 1 385 ? -7.483 -23.311 -7.300 1.00 95.50 385 ASN A CA 1
ATOM 3084 C C . ASN A 1 385 ? -8.062 -22.367 -8.373 1.00 95.50 385 ASN A C 1
ATOM 3086 O O . ASN A 1 385 ? -9.264 -22.393 -8.636 1.00 95.50 385 ASN A O 1
ATOM 3090 N N . GLY A 1 386 ? -7.231 -21.533 -8.998 1.00 94.81 386 GLY A N 1
ATOM 3091 C CA . GLY A 1 386 ? -7.624 -20.582 -10.035 1.00 94.81 386 GLY A CA 1
ATOM 3092 C C . GLY A 1 386 ? -8.255 -19.283 -9.515 1.00 94.81 386 GLY A C 1
ATOM 3093 O O . GLY A 1 386 ? -8.405 -19.041 -8.311 1.00 94.81 386 GLY A O 1
ATOM 3094 N N . LEU A 1 387 ? -8.643 -18.425 -10.464 1.00 95.12 387 LEU A N 1
ATOM 3095 C CA . LEU A 1 387 ? -9.137 -17.069 -10.207 1.00 95.12 387 LEU A CA 1
ATOM 3096 C C . LEU A 1 387 ? -10.446 -17.040 -9.409 1.00 95.12 387 LEU A C 1
ATOM 3098 O O . LEU A 1 387 ? -10.557 -16.282 -8.446 1.00 95.12 387 LEU A O 1
ATOM 3102 N N . ASP A 1 388 ? -11.436 -17.843 -9.800 1.00 96.75 388 ASP A N 1
ATOM 3103 C CA . ASP A 1 388 ? -12.775 -17.790 -9.201 1.00 96.75 388 ASP A CA 1
ATOM 3104 C C . ASP A 1 388 ? -12.765 -18.261 -7.746 1.00 96.75 388 ASP A C 1
ATOM 3106 O O . ASP A 1 388 ? -13.359 -17.617 -6.877 1.00 96.75 388 ASP A O 1
ATOM 3110 N N . ALA A 1 389 ? -12.027 -19.337 -7.459 1.00 97.12 389 ALA A N 1
ATOM 3111 C CA . ALA A 1 389 ? -11.827 -19.818 -6.099 1.00 97.12 389 ALA A CA 1
ATOM 3112 C C . ALA A 1 389 ? -11.076 -18.786 -5.251 1.00 97.12 389 ALA A C 1
ATOM 3114 O O . ALA A 1 389 ? -11.491 -18.494 -4.131 1.00 97.12 389 ALA A O 1
ATOM 3115 N N . THR A 1 390 ? -10.036 -18.159 -5.810 1.00 96.44 390 THR A N 1
ATOM 3116 C CA . THR A 1 390 ? -9.318 -17.064 -5.145 1.00 96.44 390 THR A CA 1
ATOM 3117 C C . THR A 1 390 ? -10.259 -15.902 -4.817 1.00 96.44 390 THR A C 1
ATOM 3119 O O . THR A 1 390 ? -10.330 -15.470 -3.670 1.00 96.44 390 THR A O 1
ATOM 3122 N N . LYS A 1 391 ? -11.068 -15.430 -5.775 1.00 96.12 391 LYS A N 1
ATOM 3123 C CA . LYS A 1 391 ? -12.064 -14.369 -5.538 1.00 96.12 391 LYS A CA 1
ATOM 3124 C C . LYS A 1 391 ? -13.087 -14.757 -4.470 1.00 96.12 391 LYS A C 1
ATOM 3126 O O . LYS A 1 391 ? -13.479 -13.915 -3.663 1.00 96.12 391 LYS A O 1
ATOM 3131 N N . ALA A 1 392 ? -13.527 -16.014 -4.449 1.00 97.06 392 ALA A N 1
ATOM 3132 C CA . ALA A 1 392 ? -14.431 -16.519 -3.422 1.00 97.06 392 ALA A CA 1
ATOM 3133 C C . ALA A 1 392 ? -13.766 -16.578 -2.036 1.00 97.06 392 ALA A C 1
ATOM 3135 O O . ALA A 1 392 ? -14.425 -16.276 -1.041 1.00 97.06 392 ALA A O 1
ATOM 3136 N N . LEU A 1 393 ? -12.472 -16.908 -1.966 1.00 97.12 393 LEU A N 1
ATOM 3137 C CA . LEU A 1 393 ? -11.698 -16.934 -0.727 1.00 97.12 393 LEU A CA 1
ATOM 3138 C C . LEU A 1 393 ? -11.667 -15.554 -0.056 1.00 97.12 393 LEU A C 1
ATOM 3140 O O . LEU A 1 393 ? -11.966 -15.450 1.131 1.00 97.12 393 LEU A O 1
ATOM 3144 N N . TYR A 1 394 ? -11.413 -14.488 -0.821 1.00 96.00 394 TYR A N 1
ATOM 3145 C CA . TYR A 1 394 ? -11.349 -13.118 -0.292 1.00 96.00 394 TYR A CA 1
ATOM 3146 C C . TYR A 1 394 ? -12.671 -12.593 0.281 1.00 96.00 394 TYR A C 1
ATOM 3148 O O . TYR A 1 394 ? -12.657 -11.676 1.099 1.00 96.00 394 TYR A O 1
ATOM 3156 N N . LYS A 1 395 ? -13.814 -13.205 -0.058 1.00 95.44 395 LYS A N 1
ATOM 3157 C CA . LYS A 1 395 ? -15.105 -12.891 0.585 1.00 95.44 395 LYS A CA 1
ATOM 3158 C C . LYS A 1 395 ? -15.173 -13.340 2.048 1.00 95.44 395 LYS A C 1
ATOM 3160 O O . LYS A 1 395 ? -16.082 -12.926 2.757 1.00 95.44 395 LYS A O 1
ATOM 3165 N N . LYS A 1 396 ? -14.245 -14.195 2.491 1.00 96.88 396 LYS A N 1
ATOM 3166 C CA . LYS A 1 396 ? -14.139 -14.672 3.877 1.00 96.88 396 LYS A CA 1
ATOM 3167 C C . LYS A 1 396 ? -13.268 -13.771 4.757 1.00 96.88 396 LYS A C 1
ATOM 3169 O O . LYS A 1 396 ? -13.067 -14.105 5.920 1.00 96.88 396 LYS A O 1
ATOM 3174 N N . ALA A 1 397 ? -12.727 -12.675 4.219 1.00 97.50 397 ALA A N 1
ATOM 3175 C CA . ALA A 1 397 ? -11.919 -11.748 4.998 1.00 97.50 397 ALA A CA 1
ATOM 3176 C C . ALA A 1 397 ? -12.736 -11.150 6.155 1.00 97.50 397 ALA A C 1
ATOM 3178 O O . ALA A 1 397 ? -13.881 -10.731 5.982 1.00 97.50 397 ALA A O 1
ATOM 3179 N N . THR A 1 398 ? -12.136 -11.099 7.338 1.00 96.94 398 THR A N 1
ATOM 3180 C CA . THR A 1 398 ? -12.762 -10.579 8.560 1.00 96.94 398 THR A CA 1
ATOM 3181 C C . THR A 1 398 ? -12.233 -9.188 8.871 1.00 96.94 398 THR A C 1
ATOM 3183 O O . THR A 1 398 ? -11.081 -8.893 8.555 1.00 96.94 398 THR A O 1
ATOM 3186 N N . LYS A 1 399 ? -13.025 -8.325 9.522 1.00 96.81 399 LYS A N 1
ATOM 3187 C CA . LYS A 1 399 ? -12.522 -7.020 9.984 1.00 96.81 399 LYS A CA 1
ATOM 3188 C C . LYS A 1 399 ? -11.287 -7.223 10.867 1.00 96.81 399 LYS A C 1
ATOM 3190 O O . LYS A 1 399 ? -11.303 -8.027 11.798 1.00 96.81 399 LYS A O 1
ATOM 3195 N N . GLY A 1 400 ? -10.226 -6.476 10.586 1.00 97.06 400 GLY A N 1
ATOM 3196 C CA . GLY A 1 4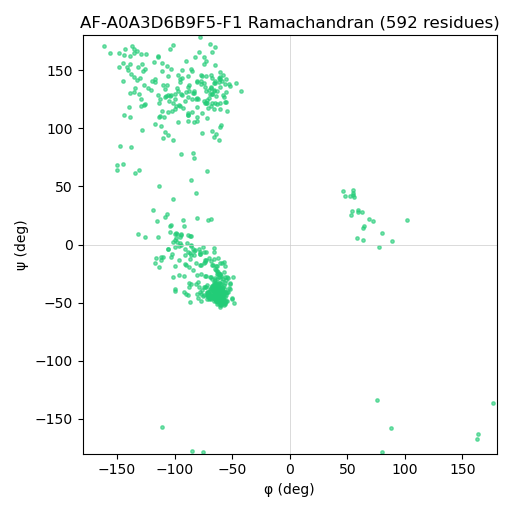00 ? -8.917 -6.636 11.211 1.00 97.06 400 GLY A CA 1
ATOM 3197 C C . GLY A 1 400 ? -8.948 -6.417 12.719 1.00 97.06 400 GLY A C 1
ATOM 3198 O O . GLY A 1 400 ? -8.246 -7.108 13.446 1.00 97.06 400 GLY A O 1
ATOM 3199 N N . ILE A 1 401 ? -9.812 -5.527 13.211 1.00 96.31 401 ILE A N 1
ATOM 3200 C CA . ILE A 1 401 ? -9.986 -5.316 14.652 1.00 96.31 401 ILE A CA 1
ATOM 3201 C C . ILE A 1 401 ? -10.551 -6.549 15.373 1.00 96.31 401 ILE A C 1
ATOM 3203 O O . ILE A 1 401 ? -10.085 -6.889 16.458 1.00 96.31 401 ILE A O 1
ATOM 3207 N N . LEU A 1 402 ? -11.512 -7.247 14.761 1.00 96.44 402 LEU A N 1
ATOM 3208 C CA . LEU A 1 402 ? -12.087 -8.476 15.310 1.00 96.44 402 LEU A CA 1
ATOM 3209 C C . LEU A 1 402 ? -11.084 -9.621 15.208 1.00 96.44 402 LEU A C 1
ATOM 3211 O O . LEU A 1 402 ? -10.891 -10.355 16.171 1.00 96.44 402 LEU A O 1
ATOM 3215 N N . TRP A 1 403 ? -10.369 -9.696 14.083 1.00 96.62 403 TRP A N 1
ATOM 3216 C CA . TRP A 1 403 ? -9.272 -10.640 13.916 1.00 96.62 403 TRP A CA 1
ATOM 3217 C C . TRP A 1 403 ? -8.194 -10.444 14.996 1.00 96.62 403 TRP A C 1
ATOM 3219 O O . TRP A 1 403 ? -7.798 -11.407 15.642 1.00 96.62 403 TRP A O 1
ATOM 3229 N N . LEU A 1 404 ? -7.777 -9.205 15.293 1.00 96.12 404 LEU A N 1
ATOM 3230 C CA . LEU A 1 404 ? -6.856 -8.918 16.403 1.00 96.12 404 LEU A CA 1
ATOM 3231 C C . LEU A 1 404 ? -7.421 -9.347 17.762 1.00 96.12 404 LEU A C 1
ATOM 3233 O O . LEU A 1 404 ? -6.669 -9.825 18.609 1.00 96.12 404 LEU A O 1
ATOM 3237 N N . ALA A 1 405 ? -8.724 -9.186 17.987 1.00 96.00 405 ALA A N 1
ATOM 3238 C CA . ALA A 1 405 ? -9.359 -9.607 19.230 1.00 96.00 405 ALA A CA 1
ATOM 3239 C C . ALA A 1 405 ? -9.299 -11.134 19.409 1.00 96.00 405 ALA A C 1
ATOM 3241 O O . ALA A 1 405 ? -8.901 -11.610 20.473 1.00 96.00 405 ALA A O 1
ATOM 3242 N N . ASP A 1 406 ? -9.600 -11.896 18.354 1.00 93.62 406 ASP A N 1
ATOM 3243 C CA . ASP A 1 406 ? -9.464 -13.358 18.347 1.00 93.62 406 ASP A CA 1
ATOM 3244 C C . ASP A 1 406 ? -8.016 -13.791 18.597 1.00 93.62 406 ASP A C 1
ATOM 3246 O O . ASP A 1 406 ? -7.757 -14.747 19.328 1.00 93.62 406 ASP A O 1
ATOM 3250 N N . ARG A 1 407 ? -7.054 -13.049 18.044 1.00 90.94 407 ARG A N 1
ATOM 3251 C CA . ARG A 1 407 ? -5.619 -13.295 18.218 1.00 90.94 407 ARG A CA 1
ATOM 3252 C C . ARG A 1 407 ? -5.156 -13.101 19.658 1.00 90.94 407 ARG A C 1
ATOM 3254 O O . ARG A 1 407 ? -4.459 -13.964 20.185 1.00 90.94 407 ARG A O 1
ATOM 3261 N N . ILE A 1 408 ? -5.587 -12.024 20.314 1.00 92.94 408 ILE A N 1
ATOM 3262 C CA . ILE A 1 408 ? -5.304 -11.779 21.739 1.00 92.94 408 ILE A CA 1
ATOM 3263 C C . ILE A 1 408 ? -5.792 -12.962 22.590 1.00 92.94 408 ILE A C 1
ATOM 3265 O O . ILE A 1 408 ? -5.114 -13.385 23.526 1.00 92.94 408 ILE A O 1
ATOM 3269 N N . LEU A 1 409 ? -6.938 -13.546 22.231 1.00 92.38 409 LEU A N 1
ATOM 3270 C CA . LEU A 1 409 ? -7.537 -14.665 22.955 1.00 92.38 409 LEU A CA 1
ATOM 3271 C C . LEU A 1 409 ? -6.827 -16.012 22.753 1.00 92.38 409 LEU A C 1
ATOM 3273 O O . LEU A 1 409 ? -7.058 -16.920 23.548 1.00 92.38 409 LEU A O 1
ATOM 3277 N N . ILE A 1 410 ? -5.958 -16.172 21.749 1.00 88.25 410 ILE A N 1
ATOM 3278 C CA . ILE A 1 410 ? -5.213 -17.430 21.535 1.00 88.25 410 ILE A CA 1
ATOM 3279 C C . ILE A 1 410 ? -4.294 -17.742 22.724 1.00 88.25 410 ILE A C 1
ATOM 3281 O O . ILE A 1 410 ? -4.143 -18.905 23.094 1.00 88.25 410 ILE A O 1
ATOM 3285 N N . ASN A 1 411 ? -3.712 -16.707 23.335 1.00 80.19 411 ASN A N 1
ATOM 3286 C CA . ASN A 1 411 ? -2.793 -16.828 24.472 1.00 80.19 411 ASN A CA 1
ATOM 3287 C C . ASN A 1 411 ? -3.480 -16.577 25.826 1.00 80.19 411 ASN A C 1
ATOM 3289 O O . ASN A 1 411 ? -2.808 -16.438 26.850 1.00 80.19 411 ASN A O 1
ATOM 3293 N N . TYR A 1 412 ? -4.812 -16.486 25.836 1.00 90.00 412 TYR A N 1
ATOM 3294 C CA . TYR A 1 412 ? -5.575 -16.251 27.051 1.00 90.00 412 TYR A CA 1
ATOM 3295 C C . TYR A 1 412 ? -5.636 -17.519 27.912 1.00 90.00 412 TYR A C 1
ATOM 3297 O O . TYR A 1 412 ? -6.117 -18.561 27.468 1.00 90.00 412 TYR A O 1
ATOM 3305 N N . ASP A 1 413 ? -5.191 -17.406 29.164 1.00 89.50 413 ASP A N 1
ATOM 3306 C CA . ASP A 1 413 ? -5.322 -18.446 30.183 1.00 89.50 413 ASP A CA 1
ATOM 3307 C C . ASP A 1 413 ? -6.322 -17.987 31.252 1.00 89.50 413 ASP A C 1
ATOM 3309 O O . ASP A 1 413 ? -6.098 -17.019 31.985 1.00 89.50 413 ASP A O 1
ATOM 3313 N N . GLU A 1 414 ? -7.451 -18.693 31.352 1.00 88.31 414 GLU A N 1
ATOM 3314 C CA . GLU A 1 414 ? -8.495 -18.387 32.329 1.00 88.31 414 GLU A CA 1
ATOM 3315 C C . GLU A 1 414 ? -8.117 -18.749 33.775 1.00 88.31 414 GLU A C 1
ATOM 3317 O O . GLU A 1 414 ? -8.866 -18.422 34.696 1.00 88.31 414 GLU A O 1
ATOM 3322 N N . ASN A 1 415 ? -6.984 -19.403 34.012 1.00 90.75 415 ASN A N 1
ATOM 3323 C CA . ASN A 1 415 ? -6.507 -19.740 35.353 1.00 90.75 415 ASN A CA 1
ATOM 3324 C C . ASN A 1 415 ? -5.373 -18.822 35.827 1.00 90.75 415 ASN A C 1
ATOM 3326 O O . ASN A 1 415 ? -5.075 -18.800 37.020 1.00 90.75 415 ASN A O 1
ATOM 3330 N N . ASP A 1 416 ? -4.806 -18.006 34.935 1.00 91.88 416 ASP A N 1
ATOM 3331 C CA . ASP A 1 416 ? -3.789 -17.013 35.272 1.00 91.88 416 ASP A CA 1
ATOM 3332 C C . ASP A 1 416 ? -4.398 -15.608 35.410 1.00 91.88 416 ASP A C 1
ATOM 3334 O O . ASP A 1 416 ? -4.912 -15.004 34.464 1.00 91.88 416 ASP A O 1
ATOM 3338 N N . SER A 1 417 ? -4.315 -15.056 36.621 1.00 90.44 417 SER A N 1
ATOM 3339 C CA . SER A 1 417 ? -4.774 -13.699 36.929 1.00 90.44 417 SER A CA 1
ATOM 3340 C C . SER A 1 417 ? -4.042 -12.625 36.118 1.00 90.44 417 SER A C 1
ATOM 3342 O O . SER A 1 417 ? -4.660 -11.620 35.759 1.00 90.44 417 SER A O 1
ATOM 3344 N N . LEU A 1 418 ? -2.756 -12.821 35.804 1.00 91.75 418 LEU A N 1
ATOM 3345 C CA . LEU A 1 418 ? -1.992 -11.876 34.991 1.00 91.75 418 LEU A CA 1
ATOM 3346 C C . LEU A 1 418 ? -2.440 -11.936 33.525 1.00 91.75 418 LEU A C 1
ATOM 3348 O O . LEU A 1 418 ? -2.739 -10.893 32.942 1.00 91.75 418 LEU A O 1
ATOM 3352 N N . SER A 1 419 ? -2.572 -13.138 32.952 1.00 91.75 419 SER A N 1
ATOM 3353 C CA . SER A 1 419 ? -3.131 -13.344 31.607 1.00 91.75 419 SER A CA 1
ATOM 3354 C C . SER A 1 419 ? -4.529 -12.735 31.462 1.00 91.75 419 SER A C 1
ATOM 3356 O O . SER A 1 419 ? -4.787 -12.011 30.496 1.00 91.75 419 SER A O 1
ATOM 3358 N N . LYS A 1 420 ? -5.411 -12.915 32.457 1.00 91.75 420 LYS A N 1
ATOM 3359 C CA . LYS A 1 420 ? -6.724 -12.245 32.516 1.00 91.75 420 LYS A CA 1
ATOM 3360 C C . LYS A 1 420 ? -6.620 -10.731 32.444 1.00 91.75 420 LYS A C 1
ATOM 3362 O O . LYS A 1 420 ? -7.318 -10.117 31.637 1.00 91.75 420 LYS A O 1
ATOM 3367 N N . GLN A 1 421 ? -5.783 -10.134 33.289 1.00 91.88 421 GLN A N 1
ATOM 3368 C CA . GLN A 1 421 ? -5.641 -8.683 33.347 1.00 91.88 421 GLN A CA 1
ATOM 3369 C C . GLN A 1 421 ? -5.081 -8.128 32.029 1.00 91.88 421 GLN A C 1
ATOM 3371 O O . GLN A 1 421 ? -5.666 -7.206 31.467 1.00 91.88 421 GLN A O 1
ATOM 3376 N N . ASN A 1 422 ? -4.034 -8.750 31.483 1.00 93.31 422 ASN A N 1
ATOM 3377 C CA . ASN A 1 422 ? -3.427 -8.351 30.211 1.00 93.31 422 ASN A CA 1
ATOM 3378 C C . ASN A 1 422 ? -4.405 -8.484 29.034 1.00 93.31 422 ASN A C 1
ATOM 3380 O O . ASN A 1 422 ? -4.531 -7.563 28.230 1.00 93.31 422 ASN A O 1
ATOM 3384 N N . THR A 1 423 ? -5.134 -9.601 28.952 1.00 94.44 423 THR A N 1
ATOM 3385 C CA . THR A 1 423 ? -6.146 -9.844 27.909 1.00 94.44 423 THR A CA 1
ATOM 3386 C C . THR A 1 423 ? -7.253 -8.797 27.975 1.00 94.44 423 THR A C 1
ATOM 3388 O O . THR A 1 423 ? -7.615 -8.208 26.958 1.00 94.44 423 THR A O 1
ATOM 3391 N N . LYS A 1 424 ? -7.757 -8.510 29.183 1.00 94.38 424 LYS A N 1
ATOM 3392 C CA . LYS A 1 424 ? -8.761 -7.467 29.413 1.00 94.38 424 LYS A CA 1
ATOM 3393 C C . LYS A 1 424 ? -8.280 -6.109 28.914 1.00 94.38 424 LYS A C 1
ATOM 3395 O O . LYS A 1 424 ? -9.001 -5.449 28.171 1.00 94.38 424 LYS A O 1
ATOM 3400 N N . ASP A 1 425 ? -7.074 -5.704 29.300 1.00 93.75 425 ASP A N 1
ATOM 3401 C CA . ASP A 1 425 ? -6.540 -4.386 28.962 1.00 93.75 425 ASP A CA 1
ATOM 3402 C C . ASP A 1 425 ? -6.297 -4.245 27.450 1.00 93.75 425 ASP A C 1
ATOM 3404 O O . ASP A 1 425 ? -6.612 -3.201 26.875 1.00 93.75 425 ASP A O 1
ATOM 3408 N N . GLN A 1 426 ? -5.827 -5.306 26.782 1.00 95.00 426 GLN A N 1
ATOM 3409 C CA . GLN A 1 426 ? -5.645 -5.322 25.328 1.00 95.00 426 GLN A CA 1
ATOM 3410 C C . GLN A 1 426 ? -6.977 -5.279 24.563 1.00 95.00 426 GLN A C 1
ATOM 3412 O O . GLN A 1 426 ? -7.102 -4.508 23.613 1.00 95.00 426 GLN A O 1
ATOM 3417 N N . LEU A 1 427 ? -7.990 -6.049 24.980 1.00 95.94 427 LEU A N 1
ATOM 3418 C CA . LEU A 1 427 ? -9.317 -6.017 24.349 1.00 95.94 427 LEU A CA 1
ATOM 3419 C C . LEU A 1 427 ? -10.015 -4.665 24.553 1.00 95.94 427 LEU A C 1
ATOM 3421 O O . LEU A 1 427 ? -10.611 -4.134 23.618 1.00 95.94 427 LEU A O 1
ATOM 3425 N N . LEU A 1 428 ? -9.906 -4.075 25.749 1.00 95.50 428 LEU A N 1
ATOM 3426 C CA . LEU A 1 428 ? -10.412 -2.725 26.007 1.00 95.50 428 LEU A CA 1
ATOM 3427 C C . LEU A 1 428 ? -9.686 -1.684 25.151 1.00 95.50 428 LEU A C 1
ATOM 3429 O O . LEU A 1 428 ? -10.332 -0.778 24.633 1.00 95.50 428 LEU A O 1
ATOM 3433 N N . TYR A 1 429 ? -8.374 -1.819 24.953 1.00 94.00 429 TYR A N 1
ATOM 3434 C CA . TYR A 1 429 ? -7.627 -0.937 24.058 1.00 94.00 429 TYR A CA 1
ATOM 3435 C C . TYR A 1 429 ? -8.116 -1.026 22.606 1.00 94.00 429 TYR A C 1
ATOM 3437 O O . TYR A 1 429 ? -8.258 0.007 21.964 1.00 94.00 429 TYR A O 1
ATOM 3445 N N . LEU A 1 430 ? -8.488 -2.206 22.093 1.00 94.12 430 LEU A N 1
ATOM 3446 C CA . LEU A 1 430 ? -9.074 -2.293 20.746 1.00 94.12 430 LEU A CA 1
ATOM 3447 C C . LEU A 1 430 ? -10.333 -1.422 20.600 1.00 94.12 430 LEU A C 1
ATOM 3449 O O . LEU A 1 430 ? -10.520 -0.791 19.564 1.00 94.12 430 LEU A O 1
ATOM 3453 N N . THR A 1 431 ? -11.152 -1.281 21.648 1.00 93.25 431 THR A N 1
ATOM 3454 C CA . THR A 1 431 ? -12.342 -0.405 21.610 1.00 93.25 431 THR A CA 1
ATOM 3455 C C . THR A 1 431 ? -12.020 1.086 21.470 1.00 93.25 431 THR A C 1
ATOM 3457 O O . THR A 1 431 ? -12.920 1.879 21.196 1.00 93.25 431 THR A O 1
ATOM 3460 N N . THR A 1 432 ? -10.758 1.487 21.653 1.00 87.75 432 THR A N 1
ATOM 3461 C CA . THR A 1 432 ? -10.298 2.863 21.412 1.00 87.75 432 THR A CA 1
ATOM 3462 C C . THR A 1 432 ? -9.794 3.074 19.985 1.00 87.75 432 THR A C 1
ATOM 3464 O O . THR A 1 432 ? -9.517 4.210 19.614 1.00 87.75 432 THR A O 1
ATOM 3467 N N . LEU A 1 433 ? -9.657 2.002 19.196 1.00 86.00 433 LEU A N 1
ATOM 3468 C CA . LEU A 1 433 ? -9.125 2.017 17.829 1.00 86.00 433 LEU A CA 1
ATOM 3469 C C . LEU A 1 433 ? -10.208 1.986 16.745 1.00 86.00 433 LEU A C 1
ATOM 3471 O O . LEU A 1 433 ? -9.888 2.005 15.562 1.00 86.00 433 LEU A O 1
ATOM 3475 N N . THR A 1 434 ? -11.485 1.912 17.122 1.00 83.12 434 THR A N 1
ATOM 3476 C CA . THR A 1 434 ? -12.601 1.964 16.172 1.00 83.12 434 THR A CA 1
ATOM 3477 C C . THR A 1 434 ? -13.700 2.901 16.672 1.00 83.12 434 THR A C 1
ATOM 3479 O O . THR A 1 434 ? -14.070 2.836 17.848 1.00 83.12 434 THR A O 1
ATOM 3482 N N . PRO A 1 435 ? -14.246 3.771 15.805 1.00 75.56 435 PRO A N 1
ATOM 3483 C CA . PRO A 1 435 ? -15.468 4.514 16.090 1.00 75.56 435 PRO A CA 1
ATOM 3484 C C . PRO A 1 435 ? -16.742 3.736 15.709 1.00 75.56 435 PRO A C 1
ATOM 3486 O O . PRO A 1 435 ? -17.845 4.202 15.992 1.00 75.56 435 PRO A O 1
ATOM 3489 N N . ASP A 1 436 ? -16.616 2.582 15.046 1.00 82.25 436 ASP A N 1
ATOM 3490 C CA . ASP A 1 436 ? -17.746 1.811 14.530 1.00 82.25 436 ASP A CA 1
ATOM 3491 C C . ASP A 1 436 ? -18.532 1.134 15.665 1.00 82.25 436 ASP A C 1
ATOM 3493 O O . ASP A 1 436 ? -18.002 0.350 16.458 1.00 82.25 436 ASP A O 1
ATOM 3497 N N . ALA A 1 437 ? -19.825 1.452 15.757 1.00 86.31 437 ALA A N 1
ATOM 3498 C CA . ALA A 1 437 ? -20.675 0.979 16.846 1.00 86.31 437 ALA A CA 1
ATOM 3499 C C . ALA A 1 437 ? -20.916 -0.538 16.802 1.00 86.31 437 ALA A C 1
ATOM 3501 O O . ALA A 1 437 ? -21.116 -1.154 17.852 1.00 86.31 437 ALA A O 1
ATOM 3502 N N . GLU A 1 438 ? -20.899 -1.143 15.611 1.00 91.25 438 GLU A N 1
ATOM 3503 C CA . GLU A 1 438 ? -21.055 -2.586 15.450 1.00 91.25 438 GLU A CA 1
ATOM 3504 C C . GLU A 1 438 ? -19.807 -3.316 15.957 1.00 91.25 438 GLU A C 1
ATOM 3506 O O . GLU A 1 438 ? -19.926 -4.253 16.747 1.00 91.25 438 GLU A O 1
ATOM 3511 N N . ASP A 1 439 ? -18.617 -2.828 15.606 1.00 91.94 439 ASP A N 1
ATOM 3512 C CA . ASP A 1 439 ? -17.346 -3.368 16.092 1.00 91.94 439 ASP A CA 1
ATOM 3513 C C . ASP A 1 439 ? -17.248 -3.273 17.617 1.00 91.94 439 ASP A C 1
ATOM 3515 O O . ASP A 1 439 ? -16.908 -4.253 18.284 1.00 91.94 439 ASP A O 1
ATOM 3519 N N . ILE A 1 440 ? -17.629 -2.130 18.200 1.00 92.56 440 ILE A N 1
ATOM 3520 C CA . ILE A 1 440 ? -17.680 -1.961 19.661 1.00 92.56 440 ILE A CA 1
ATOM 3521 C C . ILE A 1 440 ? -18.662 -2.956 20.289 1.00 92.56 440 ILE A C 1
ATOM 3523 O O . ILE A 1 440 ? -18.360 -3.543 21.332 1.00 92.56 440 ILE A O 1
ATOM 3527 N N . ALA A 1 441 ? -19.831 -3.175 19.681 1.00 94.00 441 ALA A N 1
ATOM 3528 C CA . ALA A 1 441 ? -20.812 -4.130 20.189 1.00 94.00 441 ALA A CA 1
ATOM 3529 C C . ALA A 1 441 ? -20.285 -5.575 20.145 1.00 94.00 441 ALA A C 1
ATOM 3531 O O . ALA A 1 441 ? -20.467 -6.321 21.113 1.00 94.00 441 ALA A O 1
ATOM 3532 N N . GLN A 1 442 ? -19.594 -5.960 19.069 1.00 96.00 442 GLN A N 1
ATOM 3533 C CA . GLN A 1 442 ? -18.979 -7.282 18.932 1.00 96.00 442 GLN A CA 1
ATOM 3534 C C . GLN A 1 442 ? -17.836 -7.485 19.936 1.00 96.00 442 GLN A C 1
ATOM 3536 O O . GLN A 1 442 ? -17.817 -8.497 20.638 1.00 96.00 442 GLN A O 1
ATOM 3541 N N . LEU A 1 443 ? -16.949 -6.497 20.099 1.00 96.25 443 LEU A N 1
ATOM 3542 C CA . LEU A 1 443 ? -15.893 -6.520 21.118 1.00 96.25 443 LEU A CA 1
ATOM 3543 C C . LEU A 1 443 ? -16.471 -6.594 22.536 1.00 96.25 443 LEU A C 1
ATOM 3545 O O . LEU A 1 443 ? -15.998 -7.373 23.358 1.00 96.25 443 LEU A O 1
ATOM 3549 N N . THR A 1 444 ? -17.535 -5.838 22.820 1.00 96.06 444 THR A N 1
ATOM 3550 C CA . THR A 1 444 ? -18.230 -5.876 24.117 1.00 96.06 444 THR A CA 1
ATOM 3551 C C . THR A 1 444 ? -18.741 -7.282 24.415 1.00 96.06 444 THR A C 1
ATOM 3553 O O . THR A 1 444 ? -18.508 -7.804 25.505 1.00 96.06 444 THR A O 1
ATOM 3556 N N . LYS A 1 445 ? -19.400 -7.920 23.439 1.00 96.06 445 LYS A N 1
ATOM 3557 C CA . LYS A 1 445 ? -19.886 -9.298 23.565 1.00 96.06 445 LYS A CA 1
ATOM 3558 C C . LYS A 1 445 ? -18.734 -10.273 23.821 1.00 96.06 445 LYS A C 1
ATOM 3560 O O . LYS A 1 445 ? -18.820 -11.076 24.747 1.00 96.06 445 LYS A O 1
ATOM 3565 N N . LEU A 1 446 ? -17.645 -10.156 23.062 1.00 94.88 446 LEU A N 1
ATOM 3566 C CA . LEU A 1 446 ? -16.460 -11.000 23.208 1.00 94.88 446 LEU A CA 1
ATOM 3567 C C . LEU A 1 446 ? -15.833 -10.879 24.607 1.00 94.88 446 LEU A C 1
ATOM 3569 O O . LEU A 1 446 ? -15.545 -11.891 25.246 1.00 94.88 446 LEU A O 1
ATOM 3573 N N . ILE A 1 447 ? -15.677 -9.651 25.113 1.00 94.94 447 ILE A N 1
ATOM 3574 C CA . ILE A 1 447 ? -15.150 -9.369 26.457 1.00 94.94 447 ILE A CA 1
ATOM 3575 C C . ILE A 1 447 ? -16.054 -9.985 27.530 1.00 94.94 447 ILE A C 1
ATOM 3577 O O . ILE A 1 447 ? -15.557 -10.643 28.444 1.00 94.94 447 ILE A O 1
ATOM 3581 N N . MET A 1 448 ? -17.373 -9.797 27.420 1.00 95.19 448 MET A N 1
ATOM 3582 C CA . MET A 1 448 ? -18.341 -10.356 28.368 1.00 95.19 448 MET A CA 1
ATOM 3583 C C . MET A 1 448 ? -18.248 -11.883 28.436 1.00 95.19 448 MET A C 1
ATOM 3585 O O . MET A 1 448 ? -18.148 -12.445 29.526 1.00 95.19 448 MET A O 1
ATOM 3589 N N . GLU A 1 449 ? -18.256 -12.550 27.280 1.00 93.19 449 GLU A N 1
ATOM 3590 C CA . GLU A 1 449 ? -18.266 -14.012 27.191 1.00 93.19 449 GLU A CA 1
ATOM 3591 C C . GLU A 1 449 ? -16.943 -14.631 27.654 1.00 93.19 449 GLU A C 1
ATOM 3593 O O . GLU A 1 449 ? -16.948 -15.585 28.434 1.00 93.19 449 GLU A O 1
ATOM 3598 N N . LYS A 1 450 ? -15.803 -14.092 27.205 1.00 92.19 450 LYS A N 1
ATOM 3599 C CA . LYS A 1 450 ? -14.485 -14.684 27.484 1.00 92.19 450 LYS A CA 1
ATOM 3600 C C . LYS A 1 450 ? -13.975 -14.376 28.883 1.00 92.19 450 LYS A C 1
ATOM 3602 O O . LYS A 1 450 ? -13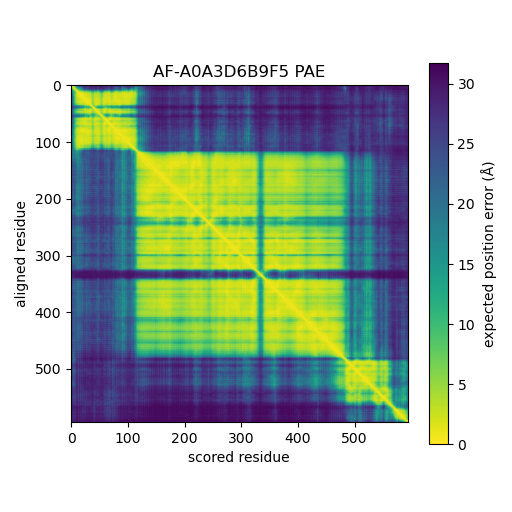.371 -15.246 29.501 1.00 92.19 450 LYS A O 1
ATOM 3607 N N . LEU A 1 451 ? -14.245 -13.177 29.399 1.00 90.56 451 LEU A N 1
ATOM 3608 C CA . LEU A 1 451 ? -13.792 -12.771 30.732 1.00 90.56 451 LEU A CA 1
ATOM 3609 C C . LEU A 1 451 ? -14.854 -12.966 31.821 1.00 90.56 451 LEU A C 1
ATOM 3611 O O . LEU A 1 451 ? -14.566 -12.700 32.987 1.00 90.56 451 LEU A O 1
ATOM 3615 N N . LYS A 1 452 ? -16.054 -13.448 31.461 1.00 92.12 452 LYS A N 1
ATOM 3616 C CA . LYS A 1 452 ? -17.181 -13.694 32.378 1.00 92.12 452 LYS A CA 1
ATOM 3617 C C . LYS A 1 452 ? -17.545 -12.432 33.182 1.00 92.12 452 LYS A C 1
ATOM 3619 O O . LYS A 1 452 ? -17.740 -12.492 34.393 1.00 92.12 452 LYS A O 1
ATOM 3624 N N . LEU A 1 453 ? -17.593 -11.282 32.502 1.00 93.06 453 LEU A N 1
ATOM 3625 C CA . LEU A 1 453 ? -17.886 -9.969 33.094 1.00 93.06 453 LEU A CA 1
ATOM 3626 C C . LEU A 1 453 ? -19.301 -9.493 32.750 1.00 93.06 453 LEU A C 1
ATOM 3628 O O . LEU A 1 453 ? -19.781 -9.680 31.631 1.00 93.06 453 LEU A O 1
ATOM 3632 N N . ASP A 1 454 ? -19.934 -8.790 33.688 1.00 94.31 454 ASP A N 1
ATOM 3633 C CA . ASP A 1 454 ? -21.252 -8.193 33.480 1.00 94.31 454 ASP A CA 1
ATOM 3634 C C . ASP A 1 454 ? -21.229 -7.051 32.458 1.00 94.31 454 ASP A C 1
ATOM 3636 O O . ASP A 1 454 ? -20.334 -6.201 32.445 1.00 94.31 454 ASP A O 1
ATOM 3640 N N . LYS A 1 455 ? -22.293 -6.957 31.651 1.00 92.62 455 LYS A N 1
ATOM 3641 C CA . LYS A 1 455 ? -22.443 -5.930 30.606 1.00 92.62 455 LYS A CA 1
ATOM 3642 C C . LYS A 1 455 ? -22.290 -4.501 31.135 1.00 92.62 455 LYS A C 1
ATOM 3644 O O . LYS A 1 455 ? -21.697 -3.653 30.472 1.00 92.62 455 LYS A O 1
ATOM 3649 N N . SER A 1 456 ? -22.845 -4.215 32.315 1.00 93.88 456 SER A N 1
ATOM 3650 C CA . SER A 1 456 ? -22.772 -2.887 32.938 1.00 93.88 456 SER A CA 1
ATOM 3651 C C . SER A 1 456 ? -21.329 -2.496 33.265 1.00 93.88 456 SER A C 1
ATOM 3653 O O . SER A 1 456 ? -20.929 -1.362 32.994 1.00 93.88 456 SER A O 1
ATOM 3655 N N . LEU A 1 457 ? -20.542 -3.443 33.780 1.00 93.81 457 LEU A N 1
ATOM 3656 C CA . LEU A 1 457 ? -19.132 -3.254 34.094 1.00 93.81 457 LEU A CA 1
ATOM 3657 C C . LEU A 1 457 ? -18.302 -3.079 32.820 1.00 93.81 457 LEU A C 1
ATOM 3659 O O . LEU A 1 457 ? -17.532 -2.126 32.738 1.00 93.81 457 LEU A O 1
ATOM 3663 N N . VAL A 1 458 ? -18.495 -3.929 31.807 1.00 94.31 458 VAL A N 1
ATOM 3664 C CA . VAL A 1 458 ? -17.771 -3.816 30.527 1.00 94.31 458 VAL A CA 1
ATOM 3665 C C . VAL A 1 458 ? -18.031 -2.461 29.867 1.00 94.31 458 VAL A C 1
ATOM 3667 O O . VAL A 1 458 ? -17.087 -1.767 29.501 1.00 94.31 458 VAL A O 1
ATOM 3670 N N . ASN A 1 459 ? -19.289 -2.018 29.804 1.00 92.38 459 ASN A N 1
ATOM 3671 C CA . ASN A 1 459 ? -19.634 -0.705 29.254 1.00 92.38 459 ASN A CA 1
ATOM 3672 C C . ASN A 1 459 ? -18.975 0.451 30.019 1.00 92.38 459 ASN A C 1
ATOM 3674 O O . ASN A 1 459 ? -18.596 1.454 29.414 1.00 92.38 459 ASN A O 1
ATOM 3678 N N . LYS A 1 460 ? -18.860 0.338 31.348 1.00 93.44 460 LYS A N 1
ATOM 3679 C CA . LYS A 1 460 ? -18.162 1.331 32.169 1.00 93.44 460 LYS A CA 1
ATOM 3680 C C . LYS A 1 460 ? -16.666 1.360 31.834 1.00 93.44 460 LYS A C 1
ATOM 3682 O O . LYS A 1 460 ? -16.144 2.437 31.564 1.00 93.44 460 LYS A O 1
ATOM 3687 N N . LEU A 1 461 ? -16.021 0.194 31.775 1.00 93.81 461 LEU A N 1
ATOM 3688 C CA . LEU A 1 461 ? -14.596 0.061 31.460 1.00 93.81 461 LEU A CA 1
ATOM 3689 C C . LEU A 1 461 ? -14.258 0.578 30.056 1.00 93.81 461 LEU A C 1
ATOM 3691 O O . LEU A 1 461 ? -13.263 1.274 29.892 1.00 93.81 461 LEU A O 1
ATOM 3695 N N . ILE A 1 462 ? -15.098 0.295 29.055 1.00 92.56 462 ILE A N 1
ATOM 3696 C CA . ILE A 1 462 ? -14.925 0.822 27.692 1.00 92.56 462 ILE A CA 1
ATOM 3697 C C . ILE A 1 462 ? -14.970 2.352 27.705 1.00 92.56 462 ILE A C 1
ATOM 3699 O O . ILE A 1 462 ? -14.074 2.998 27.167 1.00 92.56 462 ILE A O 1
ATOM 3703 N N . LYS A 1 463 ? -15.969 2.949 28.370 1.00 89.31 463 LYS A N 1
ATOM 3704 C CA . LYS A 1 463 ? -16.084 4.414 28.479 1.00 89.31 463 LYS A CA 1
ATOM 3705 C C . LYS A 1 463 ? -14.877 5.041 29.175 1.00 89.31 463 LYS A C 1
ATOM 3707 O O . LYS A 1 463 ? -14.394 6.080 28.732 1.00 89.31 463 LYS A O 1
ATOM 3712 N N . GLU A 1 464 ? -14.400 4.429 30.257 1.00 88.62 464 GLU A N 1
ATOM 3713 C CA . GLU A 1 464 ? -13.201 4.876 30.972 1.00 88.62 464 GLU A CA 1
ATOM 3714 C C . GLU A 1 464 ? -11.966 4.788 30.069 1.00 88.62 464 GLU A C 1
ATOM 3716 O O . GLU A 1 464 ? -11.254 5.781 29.917 1.00 88.62 464 GLU A O 1
ATOM 3721 N N . LYS A 1 465 ? -11.771 3.662 29.373 1.00 89.44 465 LYS A N 1
ATOM 3722 C CA . LYS A 1 465 ? -10.611 3.457 28.500 1.00 89.44 465 LYS A CA 1
ATOM 3723 C C . LYS A 1 465 ? -10.599 4.388 27.290 1.00 89.44 465 LYS A C 1
ATOM 3725 O O . LYS A 1 465 ? -9.560 4.960 26.961 1.00 89.44 465 LYS A O 1
ATOM 3730 N N . GLN A 1 466 ? -11.752 4.595 26.657 1.00 82.81 466 GLN A N 1
ATOM 3731 C CA . GLN A 1 466 ? -11.905 5.555 25.563 1.00 82.81 466 GLN A CA 1
ATOM 3732 C C . GLN A 1 466 ? -11.612 6.984 26.033 1.00 82.81 466 GLN A C 1
ATOM 3734 O O . GLN A 1 466 ? -10.937 7.737 25.332 1.00 82.81 466 GLN A O 1
ATOM 3739 N N . LYS A 1 467 ? -12.052 7.355 27.243 1.00 78.69 467 LYS A N 1
ATOM 3740 C CA . LYS A 1 467 ? -11.734 8.657 27.841 1.00 78.69 467 LYS A CA 1
ATOM 3741 C C . LYS A 1 467 ? -10.232 8.816 28.111 1.00 78.69 467 LYS A C 1
ATOM 3743 O O . LYS A 1 467 ? -9.681 9.868 27.799 1.00 78.69 467 LYS A O 1
ATOM 3748 N N . GLU A 1 468 ? -9.569 7.801 28.662 1.00 80.81 468 GLU A N 1
ATOM 3749 C CA . GLU A 1 468 ? -8.115 7.808 28.900 1.00 80.81 468 GLU A CA 1
ATOM 3750 C C . GLU A 1 468 ? -7.321 7.979 27.601 1.00 80.81 468 GLU A C 1
ATOM 3752 O O . GLU A 1 468 ? -6.507 8.897 27.493 1.00 80.81 468 GLU A O 1
ATOM 3757 N N . SER A 1 469 ? -7.607 7.141 26.600 1.00 78.44 469 SER A N 1
ATOM 3758 C CA . SER A 1 469 ? -6.943 7.177 25.292 1.00 78.44 469 SER A CA 1
ATOM 3759 C C . SER A 1 469 ? -7.105 8.541 24.617 1.00 78.44 469 SER A C 1
ATOM 3761 O O . SER A 1 469 ? -6.151 9.111 24.081 1.00 78.44 469 SER A O 1
ATOM 3763 N N . ARG A 1 470 ? -8.299 9.131 24.727 1.00 72.88 470 ARG A N 1
ATOM 3764 C CA . ARG A 1 470 ? -8.587 10.477 24.234 1.00 72.88 470 ARG A CA 1
ATOM 3765 C C . ARG A 1 470 ? -7.711 11.543 24.900 1.00 72.88 470 ARG A C 1
ATOM 3767 O O . ARG A 1 470 ? -7.146 12.388 24.208 1.00 72.88 470 ARG A O 1
ATOM 3774 N N . ILE A 1 471 ? -7.557 11.491 26.225 1.00 73.44 471 ILE A N 1
ATOM 3775 C CA . ILE A 1 471 ? -6.693 12.411 26.985 1.00 73.44 471 ILE A CA 1
ATOM 3776 C C . ILE A 1 471 ? -5.220 12.247 26.580 1.00 73.44 471 ILE A C 1
ATOM 3778 O O . ILE A 1 471 ? -4.509 13.243 26.432 1.00 73.44 471 ILE A O 1
ATOM 3782 N N . GLU A 1 472 ? -4.745 11.018 26.378 1.00 74.75 472 GLU A N 1
ATOM 3783 C CA . GLU A 1 472 ? -3.380 10.769 25.897 1.00 74.75 472 GLU A CA 1
ATOM 3784 C C . GLU A 1 472 ? -3.147 11.323 24.492 1.00 74.75 472 GLU A C 1
ATOM 3786 O O . GLU A 1 472 ? -2.129 11.981 24.259 1.00 74.75 472 GLU A O 1
ATOM 3791 N N . ARG A 1 473 ? -4.102 11.135 23.572 1.00 70.00 473 ARG A N 1
ATOM 3792 C CA . ARG A 1 473 ? -4.011 11.675 22.209 1.00 70.00 473 ARG A CA 1
ATOM 3793 C C . ARG A 1 473 ? -3.928 13.201 22.221 1.00 70.00 473 ARG A C 1
ATOM 3795 O O . ARG A 1 473 ? -3.059 13.756 21.551 1.00 70.00 473 ARG A O 1
ATOM 3802 N N . TYR A 1 474 ? -4.721 13.876 23.059 1.00 65.81 474 TYR A N 1
ATOM 3803 C CA . TYR A 1 474 ? -4.594 15.324 23.265 1.00 65.81 474 TYR A CA 1
ATOM 3804 C C . TYR A 1 474 ? -3.205 15.740 23.740 1.00 65.81 474 TYR A C 1
ATOM 3806 O O . TYR A 1 474 ? -2.624 16.673 23.188 1.00 65.81 474 TYR A O 1
ATOM 3814 N N . LYS A 1 475 ? -2.650 15.050 24.744 1.00 70.75 475 LYS A N 1
ATOM 3815 C CA . LYS A 1 475 ? -1.300 15.344 25.247 1.00 70.75 475 LYS A CA 1
ATOM 3816 C C . LYS A 1 475 ? -0.250 15.161 24.152 1.00 70.75 475 LYS A C 1
ATOM 3818 O O . LYS A 1 475 ? 0.629 16.006 24.015 1.00 70.75 475 LYS A O 1
ATOM 3823 N N . LYS A 1 476 ? -0.356 14.093 23.352 1.00 68.19 476 LYS A N 1
ATOM 3824 C CA . LYS A 1 476 ? 0.566 13.814 22.241 1.00 68.19 476 LYS A CA 1
ATOM 3825 C C . LYS A 1 476 ? 0.518 14.925 21.188 1.00 68.19 476 LYS A C 1
ATOM 3827 O O . LYS A 1 476 ? 1.570 15.449 20.842 1.00 68.19 476 LYS A O 1
ATOM 3832 N N . ILE A 1 477 ? -0.674 15.331 20.741 1.00 64.50 477 ILE A N 1
ATOM 3833 C CA . ILE A 1 477 ? -0.849 16.409 19.749 1.00 64.50 477 ILE A CA 1
ATOM 3834 C C . ILE A 1 477 ? -0.341 17.748 20.304 1.00 64.50 477 ILE A C 1
ATOM 3836 O O . ILE A 1 477 ? 0.428 18.433 19.630 1.00 64.50 477 ILE A O 1
ATOM 3840 N N . LYS A 1 478 ? -0.693 18.094 21.554 1.00 65.00 478 LYS A N 1
ATOM 3841 C CA . LYS A 1 478 ? -0.232 19.327 22.218 1.00 65.00 478 LYS A CA 1
ATOM 3842 C C . LYS A 1 478 ? 1.296 19.382 22.326 1.00 65.00 478 LYS A C 1
ATOM 3844 O O . LYS A 1 478 ? 1.884 20.435 22.109 1.00 65.00 478 LYS A O 1
ATOM 3849 N N . ASN A 1 479 ? 1.943 18.250 22.600 1.00 63.56 479 ASN A N 1
ATOM 3850 C CA . ASN A 1 479 ? 3.403 18.155 22.680 1.00 63.56 479 ASN A CA 1
ATOM 3851 C C . ASN A 1 479 ? 4.090 18.126 21.303 1.00 63.56 479 ASN A C 1
ATOM 3853 O O . ASN A 1 479 ? 5.255 18.500 21.198 1.00 63.56 479 ASN A O 1
ATOM 3857 N N . ALA A 1 480 ? 3.395 17.675 20.255 1.00 60.31 480 ALA A N 1
ATOM 3858 C CA . ALA A 1 480 ? 3.955 17.509 18.916 1.00 60.31 480 ALA A CA 1
ATOM 3859 C C . ALA A 1 480 ? 4.083 18.820 18.115 1.00 60.31 480 ALA A C 1
ATOM 3861 O O . ALA A 1 480 ? 4.698 18.795 17.051 1.00 60.31 480 ALA A O 1
ATOM 3862 N N . ASN A 1 481 ? 3.542 19.953 18.593 1.00 54.78 481 ASN A N 1
ATOM 3863 C CA . ASN A 1 481 ? 3.557 21.244 17.880 1.00 54.78 481 ASN A CA 1
ATOM 3864 C C . ASN A 1 481 ? 3.152 21.110 16.393 1.00 54.78 481 ASN A C 1
ATOM 3866 O O . ASN A 1 481 ? 3.817 21.647 15.506 1.00 54.78 481 ASN A O 1
ATOM 3870 N N . LEU A 1 482 ? 2.073 20.370 16.104 1.00 55.78 482 LEU A N 1
ATOM 3871 C CA . LEU A 1 482 ? 1.572 20.159 14.741 1.00 55.78 482 LEU A CA 1
ATOM 3872 C C . LEU A 1 482 ? 1.106 21.497 14.133 1.00 55.78 482 LEU A C 1
ATOM 3874 O O . LEU A 1 482 ? -0.011 21.958 14.350 1.00 55.78 482 LEU A O 1
ATOM 3878 N N . ALA A 1 483 ? 1.993 22.143 13.372 1.00 44.53 483 ALA A N 1
ATOM 3879 C CA . ALA A 1 483 ? 1.784 23.429 12.702 1.00 44.53 483 ALA A CA 1
ATOM 3880 C C . ALA A 1 483 ? 1.022 23.286 11.364 1.00 44.53 483 ALA A C 1
ATOM 3882 O O . ALA A 1 483 ? 1.386 23.889 10.349 1.00 44.53 483 ALA A O 1
ATOM 3883 N N . GLY A 1 484 ? -0.037 22.472 11.361 1.00 54.66 484 GLY A N 1
ATOM 3884 C CA . GLY A 1 484 ? -0.937 22.296 10.223 1.00 54.66 484 GLY A CA 1
ATOM 3885 C C . GLY A 1 484 ? -1.877 23.489 10.020 1.00 54.66 484 GLY A C 1
ATOM 3886 O O . GLY A 1 484 ? -2.086 24.316 10.910 1.00 54.66 484 GLY A O 1
ATOM 3887 N N . GLN A 1 485 ? -2.452 23.604 8.821 1.00 56.62 485 GLN A N 1
ATOM 3888 C CA . GLN A 1 485 ? -3.571 24.515 8.579 1.00 56.62 485 GLN A CA 1
ATOM 3889 C C . GLN A 1 485 ? -4.798 23.922 9.280 1.00 56.62 485 GLN A C 1
ATOM 3891 O O . GLN A 1 485 ? -5.281 22.875 8.859 1.00 56.62 485 GLN A O 1
ATOM 3896 N N . LYS A 1 486 ? -5.240 24.557 10.371 1.00 67.44 486 LYS A N 1
ATOM 3897 C CA . LYS A 1 486 ? -6.383 24.105 11.172 1.00 67.44 486 LYS A CA 1
ATOM 3898 C C . LYS A 1 486 ? -7.612 23.938 10.278 1.00 67.44 486 LYS A C 1
ATOM 3900 O O . LYS A 1 486 ? -8.087 24.921 9.709 1.00 67.44 486 LYS A O 1
ATOM 3905 N N . ARG A 1 487 ? -8.088 22.699 10.128 1.00 80.44 487 ARG A N 1
ATOM 3906 C CA . ARG A 1 487 ? -9.350 22.371 9.463 1.00 80.44 487 ARG A CA 1
ATOM 3907 C C . ARG A 1 487 ? -10.496 22.999 10.235 1.00 80.44 487 ARG A C 1
ATOM 3909 O O . ARG A 1 487 ? -11.391 23.575 9.620 1.00 80.44 487 ARG A O 1
ATOM 3916 N N . TYR A 1 488 ? -10.451 22.910 11.555 1.00 84.69 488 TYR A N 1
ATOM 3917 C CA . TYR A 1 488 ? -11.519 23.373 12.414 1.00 84.69 488 TYR A CA 1
ATOM 3918 C C . TYR A 1 488 ? -11.112 24.650 13.138 1.00 84.69 488 TYR A C 1
ATOM 3920 O O . TYR A 1 488 ? -10.084 24.724 13.803 1.00 84.69 488 TYR A O 1
ATOM 3928 N N . PHE A 1 489 ? -11.948 25.676 13.039 1.00 84.88 489 PHE A N 1
ATOM 3929 C CA . PHE A 1 489 ? -11.784 26.890 13.826 1.00 84.88 489 PHE A CA 1
ATOM 3930 C C . PHE A 1 489 ? -12.844 26.907 14.929 1.00 84.88 489 PHE A C 1
ATOM 3932 O O . PHE A 1 489 ? -13.978 27.309 14.659 1.00 84.88 489 PHE A O 1
ATOM 3939 N N . PRO A 1 490 ? -12.527 26.423 16.144 1.00 88.44 490 PRO A N 1
ATOM 3940 C CA . PRO A 1 490 ? -13.457 26.467 17.260 1.00 88.44 490 PRO A CA 1
ATOM 3941 C C . PRO A 1 490 ? -13.518 27.884 17.844 1.00 88.44 490 PRO A C 1
ATOM 3943 O O . PRO A 1 490 ? -12.497 28.561 17.971 1.00 88.44 490 PRO A O 1
ATOM 3946 N N . PHE A 1 491 ? -14.711 28.327 18.222 1.00 87.19 491 PHE A N 1
ATOM 3947 C CA . PHE A 1 491 ? -14.963 29.630 18.837 1.00 87.19 491 PHE A CA 1
ATOM 3948 C C . PHE A 1 491 ? -16.143 29.546 19.812 1.00 87.19 491 PHE A C 1
ATOM 3950 O O . PHE A 1 491 ? -16.918 28.587 19.798 1.00 87.19 491 PHE A O 1
ATOM 3957 N N . ILE A 1 492 ? -16.285 30.556 20.666 1.00 85.94 492 ILE A N 1
ATOM 3958 C CA . ILE A 1 492 ? -17.452 30.722 21.536 1.00 85.94 492 ILE A CA 1
ATOM 3959 C C . ILE A 1 492 ? -18.346 31.802 20.941 1.00 85.94 492 ILE A C 1
ATOM 3961 O O . ILE A 1 492 ? -17.894 32.910 20.651 1.00 85.94 492 ILE A O 1
ATOM 3965 N N . GLU A 1 493 ? -19.631 31.500 20.780 1.00 81.12 493 GLU A N 1
ATOM 3966 C CA . GLU A 1 493 ? -20.602 32.518 20.398 1.00 81.12 493 GLU A CA 1
ATOM 3967 C C . GLU A 1 493 ? -20.872 33.447 21.590 1.00 81.12 493 GLU A C 1
ATOM 3969 O O . GLU A 1 493 ? -21.337 33.017 22.648 1.00 81.12 493 GLU A O 1
ATOM 3974 N N . ARG A 1 494 ? -20.629 34.747 21.415 1.00 78.25 494 ARG A N 1
ATOM 3975 C CA . ARG A 1 494 ? -20.755 35.749 22.481 1.00 78.25 494 ARG A CA 1
ATOM 3976 C C . ARG A 1 494 ? -22.159 35.819 23.089 1.00 78.25 494 ARG A C 1
ATOM 3978 O O . ARG A 1 494 ? -22.284 36.048 24.287 1.00 78.25 494 ARG A O 1
ATOM 3985 N N . SER A 1 495 ? -23.202 35.656 22.276 1.00 71.38 495 SER A N 1
ATOM 3986 C CA . SER A 1 495 ? -24.610 35.783 22.686 1.00 71.38 495 SER A CA 1
ATOM 3987 C C . SER A 1 495 ? -25.099 34.620 23.541 1.00 71.38 495 SER A C 1
ATOM 3989 O O . SER A 1 495 ? -25.900 34.828 24.448 1.00 71.38 495 SER A O 1
ATOM 3991 N N . THR A 1 496 ? -24.641 33.405 23.243 1.00 73.88 496 THR A N 1
ATOM 3992 C CA . THR A 1 496 ? -25.153 32.171 23.860 1.00 73.88 496 THR A CA 1
ATOM 3993 C C . THR A 1 496 ? -24.139 31.498 24.776 1.00 73.88 496 THR A C 1
ATOM 3995 O O . THR A 1 496 ? -24.493 30.558 25.483 1.00 73.88 496 THR A O 1
ATOM 3998 N N . SER A 1 497 ? -22.880 31.950 24.756 1.00 78.50 497 SER A N 1
ATOM 3999 C CA . SER A 1 497 ? -21.747 31.275 25.401 1.00 78.50 497 SER A CA 1
ATOM 4000 C C . SER A 1 497 ? -21.605 29.808 24.975 1.00 78.50 497 SER A C 1
ATOM 4002 O O . SER A 1 497 ? -21.068 28.992 25.720 1.00 78.50 497 SER A O 1
ATOM 4004 N N . SER A 1 498 ? -22.101 29.461 23.784 1.00 79.44 498 SER A N 1
ATOM 4005 C CA . SER A 1 498 ? -22.058 28.096 23.272 1.00 79.44 498 SER A CA 1
ATOM 4006 C C . SER A 1 498 ? -20.822 27.861 22.407 1.00 79.44 498 SER A C 1
ATOM 4008 O O . SER A 1 498 ? -20.383 28.739 21.655 1.00 79.44 498 SER A O 1
ATOM 4010 N N . TYR A 1 499 ? -20.260 26.658 22.514 1.00 84.62 499 TYR A N 1
ATOM 4011 C CA . TYR A 1 499 ? -19.160 26.219 21.667 1.00 84.62 499 TYR A CA 1
ATOM 4012 C C . TYR A 1 499 ? -19.648 26.037 20.233 1.00 84.62 499 TYR A C 1
ATOM 4014 O O . TYR A 1 499 ? -20.706 25.463 19.988 1.00 84.62 499 TYR A O 1
ATOM 4022 N N . SER A 1 500 ? -18.879 26.533 19.278 1.00 85.62 500 SER A N 1
ATOM 4023 C CA . SER A 1 500 ? -19.194 26.473 17.853 1.00 85.62 500 SER A CA 1
ATOM 4024 C C . SER A 1 500 ? -17.903 26.280 17.063 1.00 85.62 500 SER A C 1
ATOM 4026 O O . SER A 1 500 ? -16.809 26.477 17.597 1.00 85.62 500 SER A O 1
ATOM 4028 N N . TYR A 1 501 ? -18.000 25.867 15.803 1.00 86.12 501 TYR A N 1
ATOM 4029 C CA . TYR A 1 501 ? -16.821 25.763 14.948 1.00 86.12 501 TYR A CA 1
ATOM 4030 C C . TYR A 1 501 ? -17.130 26.028 13.476 1.00 86.12 501 TYR A C 1
ATOM 4032 O O . TYR A 1 501 ? -18.243 25.802 13.009 1.00 86.12 501 TYR A O 1
ATOM 4040 N N . LEU A 1 502 ? -16.120 26.499 12.747 1.00 79.25 502 LEU A N 1
ATOM 4041 C CA . LEU A 1 502 ? -16.099 26.538 11.285 1.00 79.25 502 LEU A CA 1
ATOM 4042 C C . LEU A 1 502 ? -15.286 25.339 10.777 1.00 79.25 502 LEU A C 1
ATOM 4044 O O . LEU A 1 502 ? -14.122 25.197 11.160 1.00 79.25 502 LEU A O 1
ATOM 4048 N N . ASP A 1 503 ? -15.858 24.510 9.900 1.00 79.19 503 ASP A N 1
ATOM 4049 C CA . ASP A 1 503 ? -15.070 23.589 9.070 1.00 79.19 503 ASP A CA 1
ATOM 4050 C C . ASP A 1 503 ? -14.566 24.368 7.850 1.00 79.19 503 ASP A C 1
ATOM 4052 O O . ASP A 1 503 ? -15.316 24.680 6.929 1.00 79.19 503 ASP A O 1
ATOM 4056 N N . THR A 1 504 ? -13.280 24.705 7.836 1.00 70.12 504 THR A N 1
ATOM 4057 C CA . THR A 1 504 ? -12.661 25.504 6.766 1.00 70.12 504 THR A CA 1
ATOM 4058 C C . THR A 1 504 ? -12.598 24.777 5.421 1.00 70.12 504 THR A C 1
ATOM 4060 O O . THR A 1 504 ? -12.433 25.427 4.389 1.00 70.12 504 THR A O 1
ATOM 4063 N N . LYS A 1 505 ? -12.738 23.445 5.407 1.00 72.88 505 LYS A N 1
ATOM 4064 C CA . LYS A 1 505 ? -12.753 22.639 4.181 1.00 72.88 505 LYS A CA 1
ATOM 4065 C C . LYS A 1 505 ? -14.124 22.669 3.512 1.00 72.88 505 LYS A C 1
ATOM 4067 O O . LYS A 1 505 ? -14.198 22.762 2.290 1.00 72.88 505 LYS A O 1
ATOM 4072 N N . GLU A 1 506 ? -15.187 22.563 4.305 1.00 64.12 506 GLU A N 1
ATOM 4073 C CA . GLU A 1 506 ? -16.576 22.638 3.825 1.00 64.12 506 GLU A CA 1
ATOM 4074 C C . GLU A 1 506 ? -17.054 24.089 3.691 1.00 64.12 506 GLU A C 1
ATOM 4076 O O . GLU A 1 506 ? -17.983 24.384 2.948 1.00 64.12 506 GLU A O 1
ATOM 4081 N N . GLY A 1 507 ? -16.396 25.000 4.407 1.00 63.50 507 GLY A N 1
ATOM 4082 C CA . GLY A 1 507 ? -16.800 26.385 4.569 1.00 63.50 507 GLY A CA 1
ATOM 4083 C C . GLY A 1 507 ? -17.943 26.568 5.567 1.00 63.50 507 GLY A C 1
ATOM 4084 O O . GLY A 1 507 ? -18.321 27.710 5.794 1.00 63.50 507 GLY A O 1
ATOM 4085 N N . GLU A 1 508 ? -18.499 25.503 6.150 1.00 64.69 508 GLU A N 1
ATOM 4086 C CA . GLU A 1 508 ? -19.730 25.531 6.949 1.00 64.69 508 GLU A CA 1
ATOM 4087 C C . GLU A 1 508 ? -19.507 25.825 8.437 1.00 64.69 508 GLU A C 1
ATOM 4089 O O . GLU A 1 508 ? -18.518 25.402 9.042 1.00 64.69 508 GLU A O 1
ATOM 4094 N N . ILE A 1 509 ? -20.461 26.551 9.031 1.00 72.62 509 ILE A N 1
ATOM 4095 C CA . ILE A 1 509 ? -20.453 26.921 10.450 1.00 72.62 509 ILE A CA 1
ATOM 4096 C C . ILE A 1 509 ? -21.451 26.051 11.204 1.00 72.62 509 ILE A C 1
ATOM 4098 O O . ILE A 1 509 ? -22.638 26.010 10.878 1.00 72.62 509 ILE A O 1
ATOM 4102 N N . TYR A 1 510 ? -20.973 25.425 12.270 1.00 77.88 510 TYR A N 1
ATOM 4103 C CA . TYR A 1 510 ? -21.757 24.581 13.155 1.00 77.88 510 TYR A CA 1
ATOM 4104 C C . TYR A 1 510 ? -21.866 25.257 14.523 1.00 77.88 510 TYR A C 1
ATOM 4106 O O . TYR A 1 510 ? -20.882 25.388 15.256 1.00 77.88 510 TYR A O 1
ATOM 4114 N N . MET A 1 511 ? -23.076 25.714 14.842 1.00 76.88 511 MET A N 1
ATOM 4115 C CA . MET A 1 511 ? -23.378 26.487 16.048 1.00 76.88 511 MET A CA 1
ATOM 4116 C C . MET A 1 511 ? -23.852 25.589 17.196 1.00 76.88 511 MET A C 1
ATOM 4118 O O . MET A 1 511 ? -24.502 24.569 16.965 1.00 76.88 511 MET A O 1
ATOM 4122 N N . SER A 1 512 ? -23.579 26.006 18.434 1.00 78.75 512 SER A N 1
ATOM 4123 C CA . SER A 1 512 ? -24.111 25.394 19.666 1.00 78.75 512 SER A CA 1
ATOM 4124 C C . SER A 1 512 ? -23.849 23.889 19.808 1.00 78.75 512 SER A C 1
ATOM 4126 O O . SER A 1 512 ? -24.723 23.096 20.165 1.00 78.75 512 SER A O 1
ATOM 4128 N N . VAL A 1 513 ? -22.609 23.496 19.550 1.00 75.06 513 VAL A N 1
ATOM 4129 C CA . VAL A 1 513 ? -22.105 22.133 19.694 1.00 75.06 513 VAL A CA 1
ATOM 4130 C C . VAL A 1 513 ? -21.767 21.870 21.164 1.00 75.06 513 VAL A C 1
ATOM 4132 O O . VAL A 1 513 ? -21.242 22.736 21.859 1.00 75.06 513 VAL A O 1
ATOM 4135 N N . GLN A 1 514 ? -22.055 20.670 21.673 1.00 77.44 514 GLN A N 1
ATOM 4136 C CA . GLN A 1 514 ? -21.595 20.293 23.015 1.00 77.44 514 GLN A CA 1
ATOM 4137 C C . GLN A 1 514 ? -20.065 20.222 23.037 1.00 77.44 514 GLN A C 1
ATOM 4139 O O . GLN A 1 514 ? -19.476 19.658 22.119 1.00 77.44 514 GLN A O 1
ATOM 4144 N N . GLU A 1 515 ? -19.429 20.717 24.101 1.00 79.25 515 GLU A N 1
ATOM 4145 C CA . GLU A 1 515 ? -17.963 20.731 24.252 1.00 79.25 515 GLU A CA 1
ATOM 4146 C C . GLU A 1 515 ? -17.334 19.367 23.931 1.00 79.25 515 GLU A C 1
ATOM 4148 O O . GLU A 1 515 ? -16.479 19.268 23.056 1.00 79.25 515 GLU A O 1
ATOM 4153 N N . GLY A 1 516 ? -17.857 18.287 24.523 1.00 69.31 516 GLY A N 1
ATOM 4154 C CA . GLY A 1 516 ? -17.360 16.932 24.276 1.00 69.31 516 GLY A CA 1
ATOM 4155 C C . GLY A 1 516 ? -17.514 16.441 22.828 1.00 69.31 516 GLY A C 1
ATOM 4156 O O . GLY A 1 516 ? -16.743 15.585 22.401 1.00 69.31 516 GLY A O 1
ATOM 4157 N N . ILE A 1 517 ? -18.483 16.969 22.070 1.00 72.38 517 ILE A N 1
ATOM 4158 C CA . ILE A 1 517 ? -18.657 16.682 20.636 1.00 72.38 517 ILE A CA 1
ATOM 4159 C C . ILE A 1 517 ? -17.674 17.519 19.815 1.00 72.38 517 ILE A C 1
ATOM 4161 O O . ILE A 1 517 ? -17.007 16.973 18.941 1.00 72.38 517 ILE A O 1
ATOM 4165 N N . LEU A 1 518 ? -17.552 18.817 20.112 1.00 81.12 518 LEU A N 1
ATOM 4166 C CA . LEU A 1 518 ? -16.603 19.710 19.445 1.00 81.12 518 LEU A CA 1
ATOM 4167 C C . LEU A 1 518 ? -15.182 19.165 19.564 1.00 81.12 518 LEU A C 1
ATOM 4169 O O . LEU A 1 518 ? -14.459 19.031 18.587 1.00 81.12 518 LEU A O 1
ATOM 4173 N N . GLU A 1 519 ? -14.799 18.796 20.771 1.00 77.81 519 GLU A N 1
ATOM 4174 C CA . GLU A 1 519 ? -13.512 18.205 21.058 1.00 77.81 519 GLU A CA 1
ATOM 4175 C C . GLU A 1 519 ? -13.263 16.907 20.239 1.00 77.81 519 GLU A C 1
ATOM 4177 O O . GLU A 1 519 ? -12.164 16.727 19.708 1.00 77.81 519 GLU A O 1
ATOM 4182 N N . ASN A 1 520 ? -14.262 16.024 20.072 1.00 70.06 520 ASN A N 1
ATOM 4183 C CA . ASN A 1 520 ? -14.151 14.842 19.196 1.00 70.06 520 ASN A CA 1
ATOM 4184 C C . ASN A 1 520 ? -13.937 15.230 17.725 1.00 70.06 520 ASN A C 1
ATOM 4186 O O . ASN A 1 520 ? -13.142 14.599 17.029 1.00 70.06 520 ASN A O 1
ATOM 4190 N N . ILE A 1 521 ? -14.630 16.273 17.262 1.00 75.75 521 ILE A N 1
ATOM 4191 C CA . ILE A 1 521 ? -14.482 16.800 15.902 1.00 75.75 521 ILE A CA 1
ATOM 4192 C C . ILE A 1 521 ? -13.055 17.315 15.695 1.00 75.75 521 ILE A C 1
ATOM 4194 O O . ILE A 1 521 ? -12.406 16.919 14.731 1.00 75.75 521 ILE A O 1
ATOM 4198 N N . LEU A 1 522 ? -12.518 18.101 16.634 1.00 78.06 522 LEU A N 1
ATOM 4199 C CA . LEU A 1 522 ? -11.136 18.590 16.569 1.00 78.06 522 LEU A CA 1
ATOM 4200 C C . LEU A 1 522 ? -10.125 17.440 16.484 1.00 78.06 522 LEU A C 1
ATOM 4202 O O . LEU A 1 522 ? -9.234 17.475 15.640 1.00 78.06 522 LEU A O 1
ATOM 4206 N N . LEU A 1 523 ? -10.307 16.378 17.276 1.00 71.31 523 LEU A N 1
ATOM 4207 C CA . LEU A 1 523 ? -9.429 15.202 17.228 1.00 71.31 523 LEU A CA 1
ATOM 4208 C C . LEU A 1 523 ? -9.456 14.480 15.882 1.00 71.31 523 LEU A C 1
ATOM 4210 O O . LEU A 1 523 ? -8.415 13.987 15.452 1.00 71.31 523 LEU A O 1
ATOM 4214 N N . SER A 1 524 ? -10.612 14.437 15.212 1.00 68.88 524 SER A N 1
ATOM 4215 C CA . SER A 1 524 ? -10.714 13.887 13.851 1.00 68.88 524 SER A CA 1
ATOM 4216 C C . SER A 1 524 ? -9.927 14.707 12.820 1.00 68.88 524 SER A C 1
ATOM 4218 O O . SER A 1 524 ? -9.566 14.196 11.766 1.00 68.88 524 SER A O 1
ATOM 4220 N N . GLY A 1 525 ? -9.632 15.974 13.128 1.00 69.12 525 GLY A N 1
ATOM 4221 C CA . GLY A 1 525 ? -8.754 16.842 12.346 1.00 69.12 525 GLY A CA 1
ATOM 4222 C C . GLY A 1 525 ? -7.303 16.862 12.827 1.00 69.12 525 GLY A C 1
ATOM 4223 O O . GLY A 1 525 ? -6.546 17.695 12.345 1.00 69.12 525 GLY A O 1
ATOM 4224 N N . GLU A 1 526 ? -6.923 15.997 13.776 1.00 71.38 526 GLU A N 1
ATOM 4225 C CA . GLU A 1 526 ? -5.621 16.031 14.467 1.00 71.38 526 GLU A CA 1
ATOM 4226 C C . GLU A 1 526 ? -5.350 17.349 15.217 1.00 71.38 526 GLU A C 1
ATOM 4228 O O . GLU A 1 526 ? -4.207 17.766 15.406 1.00 71.38 526 GLU A O 1
ATOM 4233 N N . GLU A 1 527 ? -6.409 18.002 15.693 1.00 78.31 527 GLU A N 1
ATOM 4234 C CA . GLU A 1 527 ? -6.348 19.272 16.408 1.00 78.31 527 GLU A CA 1
ATOM 4235 C C . GLU A 1 527 ? -6.725 19.118 17.884 1.00 78.31 527 GLU A C 1
ATOM 4237 O O . GLU A 1 527 ? -7.445 18.205 18.297 1.00 78.31 527 GLU A O 1
ATOM 4242 N N . THR A 1 528 ? -6.252 20.054 18.705 1.00 78.31 528 THR A N 1
ATOM 4243 C CA . THR A 1 528 ? -6.668 20.173 20.105 1.00 78.31 528 THR A CA 1
ATOM 4244 C C . THR A 1 528 ? -7.589 21.366 20.293 1.00 78.31 528 THR A C 1
ATOM 4246 O O . THR A 1 528 ? -7.478 22.363 19.575 1.00 78.31 528 THR A O 1
ATOM 4249 N N . LEU A 1 529 ? -8.447 21.307 21.316 1.00 78.88 529 LEU A N 1
ATOM 4250 C CA . LEU A 1 529 ? -9.136 22.506 21.784 1.00 78.88 529 LEU A CA 1
ATOM 4251 C C . LEU A 1 529 ? -8.067 23.549 22.167 1.00 78.88 529 LEU A C 1
ATOM 4253 O O . LEU A 1 529 ? -7.117 23.201 22.879 1.00 78.88 529 LEU A O 1
ATOM 4257 N N . PRO A 1 530 ? -8.132 24.782 21.642 1.00 76.44 530 PRO A N 1
ATOM 4258 C CA . PRO A 1 530 ? -7.181 25.813 22.017 1.00 76.44 530 PRO A CA 1
ATOM 4259 C C . PRO A 1 530 ? -7.411 26.227 23.473 1.00 76.44 530 PRO A C 1
ATOM 4261 O O . PRO A 1 530 ? -8.547 26.282 23.935 1.00 76.44 530 PRO A O 1
ATOM 4264 N N . ASP A 1 531 ? -6.324 26.570 24.170 1.00 76.44 531 ASP A N 1
ATOM 4265 C CA . ASP A 1 531 ? -6.384 27.024 25.568 1.00 76.44 531 ASP A CA 1
ATOM 4266 C C . ASP A 1 531 ? -7.226 28.314 25.712 1.00 76.44 531 ASP A C 1
ATOM 4268 O O . ASP A 1 531 ? -7.797 28.577 26.767 1.00 76.44 531 ASP A O 1
ATOM 4272 N N . ILE A 1 532 ? -7.322 29.106 24.637 1.00 76.94 532 ILE A N 1
ATOM 4273 C CA . ILE A 1 532 ? -8.179 30.288 24.534 1.00 76.94 532 ILE A CA 1
ATOM 4274 C C . ILE A 1 532 ? -8.992 30.175 23.247 1.00 76.94 532 ILE A C 1
ATOM 4276 O O . ILE A 1 532 ? -8.431 30.132 22.149 1.00 76.94 532 ILE A O 1
ATOM 4280 N N . LEU A 1 533 ? -10.316 30.146 23.389 1.00 84.12 533 LEU A N 1
ATOM 4281 C CA . LEU A 1 533 ? -11.236 30.208 22.262 1.00 84.12 533 LEU A CA 1
ATOM 4282 C C . LEU A 1 533 ? -11.544 31.671 21.921 1.00 84.12 533 LEU A C 1
ATOM 4284 O O . LEU A 1 533 ? -11.878 32.440 22.825 1.00 84.12 533 LEU A O 1
ATOM 4288 N N . PRO A 1 534 ? -11.473 32.064 20.638 1.00 82.12 534 PRO A N 1
ATOM 4289 C CA . PRO A 1 534 ? -11.960 33.367 20.215 1.00 82.12 534 PRO A CA 1
ATOM 4290 C C . PRO A 1 534 ? -13.458 33.470 20.508 1.00 82.12 534 PRO A C 1
ATOM 4292 O O . PRO A 1 534 ? -14.208 32.507 20.333 1.00 82.12 534 PRO A O 1
ATOM 4295 N N . VAL A 1 535 ? -13.888 34.641 20.969 1.00 83.75 535 VAL A N 1
ATOM 4296 C CA . VAL A 1 535 ? -15.293 34.931 21.254 1.00 83.75 535 VAL A CA 1
ATOM 4297 C C . VAL A 1 535 ? -15.827 35.769 20.104 1.00 83.75 535 VAL A C 1
ATOM 4299 O O . VAL A 1 535 ? -15.378 36.890 19.908 1.00 83.75 535 VAL A O 1
ATOM 4302 N N . LEU A 1 536 ? -16.777 35.234 19.340 1.00 78.88 536 LEU A N 1
ATOM 4303 C CA . LEU A 1 536 ? -17.307 35.896 18.148 1.00 78.88 536 LEU A CA 1
ATOM 4304 C C . LEU A 1 536 ? -18.791 36.210 18.316 1.00 78.88 536 LEU A C 1
ATOM 4306 O O . LEU A 1 536 ? -19.552 35.432 18.897 1.00 78.88 536 LEU A O 1
ATOM 4310 N N . LYS A 1 537 ? -19.222 37.365 17.810 1.00 79.25 537 LYS A N 1
ATOM 4311 C CA . LYS A 1 537 ? -20.639 37.734 17.766 1.00 79.25 537 LYS A CA 1
ATOM 4312 C C . LYS A 1 537 ? -21.251 37.246 16.452 1.00 79.25 537 LYS A C 1
ATOM 4314 O O . LYS A 1 537 ? -20.713 37.516 15.380 1.00 79.25 537 LYS A O 1
ATOM 4319 N N . ALA A 1 538 ? -22.401 36.581 16.535 1.00 71.25 538 ALA A N 1
ATOM 4320 C CA . ALA A 1 538 ? -23.211 36.297 15.359 1.00 71.25 538 ALA A CA 1
ATOM 4321 C C . ALA A 1 538 ? -23.842 37.597 14.835 1.00 71.25 538 ALA A C 1
ATOM 4323 O O . ALA A 1 538 ? -24.510 38.320 15.581 1.00 71.25 538 ALA A O 1
ATOM 4324 N N . ASP A 1 539 ? -23.621 37.885 13.557 1.00 71.06 539 ASP A N 1
ATOM 4325 C CA . ASP A 1 539 ? -24.268 38.969 12.830 1.00 71.06 539 ASP A CA 1
ATOM 4326 C C . ASP A 1 539 ? -24.938 38.418 11.570 1.00 71.06 539 ASP A C 1
ATOM 4328 O O . ASP A 1 539 ? -24.533 37.400 11.003 1.00 71.06 539 ASP A O 1
ATOM 4332 N N . PHE A 1 540 ? -26.005 39.082 11.147 1.00 66.94 540 PHE A N 1
ATOM 4333 C CA . PHE A 1 540 ? -26.723 38.734 9.932 1.00 66.94 540 PHE A CA 1
ATOM 4334 C C . PHE A 1 540 ? -26.622 39.908 8.971 1.00 66.94 540 PHE A C 1
ATOM 4336 O O . PHE A 1 540 ? -27.319 40.912 9.127 1.00 66.94 540 PHE A O 1
ATOM 4343 N N . ASN A 1 541 ? -25.757 39.778 7.964 1.00 64.31 541 ASN A N 1
ATOM 4344 C CA . ASN A 1 541 ? -25.561 40.823 6.972 1.00 64.31 541 ASN A CA 1
ATOM 4345 C C . ASN A 1 541 ? -25.689 40.266 5.553 1.00 64.31 541 ASN A C 1
ATOM 4347 O O . ASN A 1 541 ? -24.737 39.757 4.967 1.00 64.31 541 ASN A O 1
ATOM 4351 N N . VAL A 1 542 ? -26.873 40.458 4.972 1.00 61.38 542 VAL A N 1
ATOM 4352 C CA . VAL A 1 542 ? -27.205 40.068 3.590 1.00 61.38 542 VAL A CA 1
ATOM 4353 C C . VAL A 1 542 ? -26.427 40.829 2.515 1.00 61.38 542 VAL A C 1
ATOM 4355 O O . VAL A 1 542 ? -26.573 40.524 1.341 1.00 61.38 542 VAL A O 1
ATOM 4358 N N . ASN A 1 543 ? -25.640 41.839 2.883 1.00 62.53 543 ASN A N 1
ATOM 4359 C CA . ASN A 1 543 ? -24.821 42.602 1.942 1.00 62.53 543 ASN A CA 1
ATOM 4360 C C . ASN A 1 543 ? -23.331 42.246 2.043 1.00 62.53 543 ASN A C 1
ATOM 4362 O O . ASN A 1 543 ? -22.530 42.789 1.286 1.00 62.53 543 ASN A O 1
ATOM 4366 N N . SER A 1 544 ? -22.946 41.376 2.983 1.00 65.44 544 SER A N 1
ATOM 4367 C CA . SER A 1 544 ? -21.567 40.921 3.139 1.00 65.44 544 SER A CA 1
ATOM 4368 C C . SER A 1 544 ? -21.417 39.494 2.624 1.00 65.44 544 SER A C 1
ATOM 4370 O O . SER A 1 544 ? -22.144 38.596 3.042 1.00 65.44 544 SER A O 1
ATOM 4372 N N . ASN A 1 545 ? -20.432 39.280 1.750 1.00 63.44 545 ASN A N 1
ATOM 4373 C CA . ASN A 1 545 ? -20.041 37.943 1.295 1.00 63.44 545 ASN A CA 1
ATOM 4374 C C . ASN A 1 545 ? -18.976 37.298 2.200 1.00 63.44 545 ASN A C 1
ATOM 4376 O O . ASN A 1 545 ? -18.628 36.135 2.001 1.00 63.44 545 ASN A O 1
ATOM 4380 N N . GLU A 1 546 ? -18.440 38.029 3.182 1.00 64.81 546 GLU A N 1
ATOM 4381 C CA . GLU A 1 546 ? -17.455 37.492 4.121 1.00 64.81 546 GLU A CA 1
ATOM 4382 C C . GLU A 1 546 ? -18.152 36.707 5.233 1.00 64.81 546 GLU A C 1
ATOM 4384 O O . GLU A 1 546 ? -19.039 37.227 5.911 1.00 64.81 546 GLU A O 1
ATOM 4389 N N . ARG A 1 547 ? -17.748 35.441 5.416 1.00 72.19 547 ARG A N 1
ATOM 4390 C CA . ARG A 1 547 ? -18.337 34.523 6.406 1.00 72.19 547 ARG A CA 1
ATOM 4391 C C . ARG A 1 547 ? -17.803 34.766 7.824 1.00 72.19 547 ARG A C 1
ATOM 4393 O O . ARG A 1 547 ? -18.541 34.590 8.789 1.00 72.19 547 ARG A O 1
ATOM 4400 N N . ILE A 1 548 ? -16.545 35.196 7.949 1.00 72.94 548 ILE A N 1
ATOM 4401 C CA . ILE A 1 548 ? -15.897 35.561 9.217 1.00 72.94 548 ILE A CA 1
ATOM 4402 C C . ILE A 1 548 ? -15.063 36.826 9.010 1.00 72.94 548 ILE A C 1
ATOM 4404 O O . ILE A 1 548 ? -14.228 36.863 8.110 1.00 72.94 548 ILE A O 1
ATOM 4408 N N . ASP A 1 549 ? -15.247 37.809 9.889 1.00 74.19 549 ASP A N 1
ATOM 4409 C CA . ASP A 1 549 ? -14.393 38.987 10.035 1.00 74.19 549 ASP A CA 1
ATOM 4410 C C . ASP A 1 549 ? -13.679 38.892 11.392 1.00 74.19 549 ASP A C 1
ATOM 4412 O O . ASP A 1 549 ? -14.270 39.112 12.453 1.00 74.19 549 ASP A O 1
ATOM 4416 N N . LEU A 1 550 ? -12.403 38.497 11.352 1.00 68.25 550 LEU A N 1
ATOM 4417 C CA . LEU A 1 550 ? -11.579 38.310 12.548 1.00 68.25 550 LEU A CA 1
ATOM 4418 C C . LEU A 1 550 ? -11.179 39.637 13.202 1.00 68.25 550 LEU A C 1
ATOM 4420 O O . LEU A 1 550 ? -10.952 39.656 14.406 1.00 68.25 550 LEU A O 1
ATOM 4424 N N . GLU A 1 551 ? -11.097 40.731 12.441 1.00 76.75 551 GLU A N 1
ATOM 4425 C CA . GLU A 1 551 ? -10.755 42.045 12.995 1.00 76.75 551 GLU A CA 1
ATOM 4426 C C . GLU A 1 551 ? -11.928 42.628 13.781 1.00 76.75 551 GLU A C 1
ATOM 4428 O O . GLU A 1 551 ? -11.732 43.262 14.817 1.00 76.75 551 GLU A O 1
ATOM 4433 N N . LYS A 1 552 ? -13.156 42.394 13.307 1.00 77.81 552 LYS A N 1
ATOM 4434 C CA . LYS A 1 552 ? -14.376 42.851 13.982 1.00 77.81 552 LYS A CA 1
ATOM 4435 C C . LYS A 1 552 ? -14.952 41.845 14.976 1.00 77.81 552 LYS A C 1
ATOM 4437 O O . LYS A 1 552 ? -15.932 42.171 15.641 1.00 77.81 552 LYS A O 1
ATOM 4442 N N . GLU A 1 553 ? -14.371 40.651 15.076 1.00 79.00 553 GLU A N 1
ATOM 4443 C CA . GLU A 1 553 ? -14.877 39.534 15.883 1.00 79.00 553 GLU A CA 1
ATOM 4444 C C . GLU A 1 553 ? -16.328 39.136 15.525 1.00 79.00 553 GLU A C 1
ATOM 4446 O O . GLU A 1 553 ? -17.163 38.859 16.396 1.00 79.00 553 GLU A O 1
ATOM 4451 N N . ILE A 1 554 ? -16.649 39.115 14.226 1.00 75.44 554 ILE A N 1
ATOM 4452 C CA . ILE A 1 554 ? -18.004 38.867 13.714 1.00 75.44 554 ILE A CA 1
ATOM 4453 C C . ILE A 1 554 ? -18.044 37.622 12.825 1.00 75.44 554 ILE A C 1
ATOM 4455 O O . ILE A 1 554 ? -17.166 37.393 11.994 1.00 75.44 554 ILE A O 1
ATOM 4459 N N . ILE A 1 555 ? -19.120 36.844 12.960 1.00 74.31 555 ILE A N 1
ATOM 4460 C CA . ILE A 1 555 ? -19.480 35.767 12.034 1.00 74.31 555 ILE A CA 1
ATOM 4461 C C . ILE A 1 555 ? -20.761 36.142 11.309 1.00 74.31 555 ILE A C 1
ATOM 4463 O O . ILE A 1 555 ? -21.782 36.376 11.957 1.00 74.31 555 ILE A O 1
ATOM 4467 N N . ASN A 1 556 ? -20.719 36.129 9.978 1.00 72.69 556 ASN A N 1
ATOM 4468 C CA . ASN A 1 556 ? -21.905 36.305 9.157 1.00 72.69 556 ASN A CA 1
ATOM 4469 C C . ASN A 1 556 ? -22.574 34.950 8.907 1.00 72.69 556 ASN A C 1
ATOM 4471 O O . ASN A 1 556 ? -22.048 34.098 8.186 1.00 72.69 556 ASN A O 1
ATOM 4475 N N . LEU A 1 557 ? -23.758 34.754 9.488 1.00 67.56 557 LEU A N 1
ATOM 4476 C CA . LEU A 1 557 ? -24.518 33.505 9.348 1.00 67.56 557 LEU A CA 1
ATOM 4477 C C . LEU A 1 557 ? -25.193 33.353 7.976 1.00 67.56 557 LEU A C 1
ATOM 4479 O O . LEU A 1 557 ? -25.828 32.332 7.712 1.00 67.56 557 LEU A O 1
ATOM 4483 N N . PHE A 1 558 ? -25.069 34.353 7.102 1.00 63.28 558 PHE A N 1
ATOM 4484 C CA . PHE A 1 558 ? -25.723 34.362 5.807 1.00 63.28 558 PHE A CA 1
ATOM 4485 C C . PHE A 1 558 ? -24.806 34.902 4.718 1.00 63.28 558 PHE A C 1
ATOM 4487 O O . PHE A 1 558 ? -24.539 36.098 4.649 1.00 63.28 558 PHE A O 1
ATOM 4494 N N . VAL A 1 559 ? -24.373 34.009 3.829 1.00 57.00 559 VAL A N 1
ATOM 4495 C CA . VAL A 1 559 ? -23.769 34.396 2.554 1.00 57.00 559 VAL A CA 1
ATOM 4496 C C . VAL A 1 559 ? -24.897 34.423 1.519 1.00 57.00 559 VAL A C 1
ATOM 4498 O O . VAL A 1 559 ? -25.527 33.384 1.298 1.00 57.00 559 VAL A O 1
ATOM 4501 N N . PRO A 1 560 ? -25.204 35.579 0.911 1.00 50.06 560 PRO A N 1
ATOM 4502 C CA . PRO A 1 560 ? -26.259 35.682 -0.089 1.00 50.06 560 PRO A CA 1
ATOM 4503 C C . PRO A 1 560 ? -25.993 34.736 -1.260 1.00 50.06 560 PRO A C 1
ATOM 4505 O O . PRO A 1 560 ? -24.915 34.746 -1.851 1.00 50.06 560 PRO A O 1
ATOM 4508 N N . THR A 1 561 ? -26.986 33.925 -1.619 1.00 49.22 561 THR A N 1
ATOM 4509 C CA . THR A 1 561 ? -26.962 33.197 -2.896 1.00 49.22 561 THR A CA 1
ATOM 4510 C C . THR A 1 561 ? -27.445 34.115 -4.021 1.00 49.22 561 THR A C 1
ATOM 4512 O O . THR A 1 561 ? -28.143 35.096 -3.763 1.00 49.22 561 THR A O 1
ATOM 4515 N N . GLU A 1 562 ? -27.146 33.788 -5.281 1.00 42.69 562 GLU A N 1
ATOM 4516 C CA . GLU A 1 562 ? -27.610 34.561 -6.452 1.00 42.69 562 GLU A CA 1
ATOM 4517 C C . GLU A 1 562 ? -29.145 34.724 -6.514 1.00 42.69 562 GLU A C 1
ATOM 4519 O O . GLU A 1 562 ? -29.648 35.645 -7.151 1.00 42.69 562 GLU A O 1
ATOM 4524 N N . TYR A 1 563 ? -29.901 33.884 -5.796 1.00 44.16 563 TYR A N 1
ATOM 4525 C CA . TYR A 1 563 ? -31.364 33.940 -5.698 1.00 44.16 563 TYR A CA 1
ATOM 4526 C C . TYR A 1 563 ? -31.889 34.888 -4.605 1.00 44.16 563 TYR A C 1
ATOM 4528 O O . TYR A 1 563 ? -33.094 35.108 -4.514 1.00 44.16 563 TYR A O 1
ATOM 4536 N N . MET A 1 564 ? -31.014 35.424 -3.748 1.00 45.00 564 MET A N 1
ATOM 4537 C CA . MET A 1 564 ? -31.383 36.199 -2.552 1.00 45.00 564 MET A CA 1
ATOM 4538 C C . MET A 1 564 ? -31.255 37.719 -2.733 1.00 45.00 564 MET A C 1
ATOM 4540 O O . MET A 1 564 ? -31.564 38.476 -1.813 1.00 45.00 564 MET A O 1
ATOM 4544 N N . LEU A 1 565 ? -30.873 38.183 -3.926 1.00 46.78 565 LEU A N 1
ATOM 4545 C CA . LEU A 1 565 ? -30.853 39.601 -4.291 1.00 46.78 565 LEU A CA 1
ATOM 4546 C C . LEU A 1 565 ? -32.251 40.055 -4.740 1.00 46.78 565 LEU A C 1
ATOM 4548 O O . LEU A 1 565 ? -32.517 40.236 -5.927 1.00 46.78 565 LEU A O 1
ATOM 4552 N N . LEU A 1 566 ? -33.169 40.231 -3.789 1.00 45.69 566 LEU A N 1
ATOM 4553 C CA . LEU A 1 566 ? -34.453 40.869 -4.080 1.00 45.69 566 LEU A CA 1
ATOM 4554 C C . LEU A 1 566 ? -34.227 42.368 -4.327 1.00 45.69 566 LEU A C 1
ATOM 4556 O O . LEU A 1 566 ? -33.812 43.106 -3.430 1.00 45.69 566 LEU A O 1
ATOM 4560 N N . SER A 1 567 ? -34.528 42.838 -5.538 1.00 42.41 567 SER A N 1
ATOM 4561 C CA . SER A 1 567 ? -34.739 44.265 -5.786 1.00 42.41 567 SER A CA 1
ATOM 4562 C C . SER A 1 567 ? -35.915 44.765 -4.937 1.00 42.41 567 SER A C 1
ATOM 4564 O O . SER A 1 567 ? -36.846 44.010 -4.652 1.00 42.41 567 SER A O 1
ATOM 4566 N N . LYS A 1 568 ? -35.886 46.040 -4.514 1.00 38.16 568 LYS A N 1
ATOM 4567 C CA . LYS A 1 568 ? -37.004 46.688 -3.802 1.00 38.16 568 LYS A CA 1
ATOM 4568 C C . LYS A 1 568 ? -38.244 46.715 -4.700 1.00 38.16 568 LYS A C 1
ATOM 4570 O O . LYS A 1 568 ? -38.487 47.685 -5.412 1.00 38.16 568 LYS A O 1
ATOM 4575 N N . ASN A 1 569 ? -39.047 45.669 -4.618 1.00 41.88 569 ASN A N 1
ATOM 4576 C CA . ASN A 1 569 ? -40.367 45.607 -5.215 1.00 41.88 569 ASN A CA 1
ATOM 4577 C C . ASN A 1 569 ? -41.351 45.712 -4.044 1.00 41.88 569 ASN A C 1
ATOM 4579 O O . ASN A 1 569 ? -41.114 45.125 -2.991 1.00 41.88 569 ASN A O 1
ATOM 4583 N N . GLN A 1 570 ? -42.427 46.488 -4.183 1.00 38.06 570 GLN A N 1
ATOM 4584 C CA . GLN A 1 570 ? -43.430 46.709 -3.124 1.00 38.06 570 GLN A CA 1
ATOM 4585 C C . GLN A 1 570 ? -44.271 45.456 -2.794 1.00 38.06 570 GLN A C 1
ATOM 4587 O O . GLN A 1 570 ? -45.375 45.565 -2.267 1.00 38.06 570 GLN A O 1
ATOM 4592 N N . GLU A 1 571 ? -43.775 44.261 -3.104 1.00 48.84 571 GLU A N 1
ATOM 4593 C CA . GLU A 1 571 ? -44.452 43.013 -2.798 1.00 48.84 571 GLU A CA 1
ATOM 4594 C C . GLU A 1 571 ? -44.296 42.693 -1.31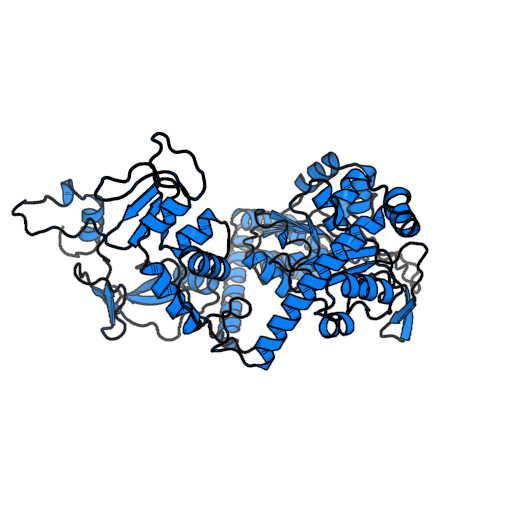2 1.00 48.84 571 GLU A C 1
ATOM 4596 O O . GLU A 1 571 ? -43.211 42.421 -0.796 1.00 48.84 571 GLU A O 1
ATOM 4601 N N . THR A 1 572 ? -45.418 42.736 -0.601 1.00 48.19 572 THR A N 1
ATOM 4602 C CA . THR A 1 572 ? -45.532 42.166 0.737 1.00 48.19 572 THR A CA 1
ATOM 4603 C C . THR A 1 572 ? -45.390 40.654 0.662 1.00 48.19 572 THR A C 1
ATOM 4605 O O . THR A 1 572 ? -46.227 39.963 0.085 1.00 48.19 572 THR A O 1
ATOM 4608 N N . PHE A 1 573 ? -44.335 40.155 1.292 1.00 50.84 573 PHE A N 1
ATOM 4609 C CA . PHE A 1 573 ? -44.050 38.740 1.448 1.00 50.84 573 PHE A CA 1
ATOM 4610 C C . PHE A 1 573 ? -44.534 38.242 2.816 1.00 50.84 573 PHE A C 1
ATOM 4612 O O . PHE A 1 573 ? -44.451 38.981 3.801 1.00 50.84 573 PHE A O 1
ATOM 4619 N N . HIS A 1 574 ? -45.004 36.993 2.911 1.00 57.19 574 HIS A N 1
ATOM 4620 C CA . HIS A 1 574 ? -45.415 36.370 4.171 1.00 57.19 574 HIS A CA 1
ATOM 4621 C C . HIS A 1 574 ? -44.425 35.260 4.570 1.00 57.19 574 HIS A C 1
ATOM 4623 O O . HIS A 1 574 ? -44.640 34.093 4.237 1.00 57.19 574 HIS A O 1
ATOM 4629 N N . PRO A 1 575 ? -43.379 35.558 5.373 1.00 52.53 575 PRO A N 1
ATOM 4630 C CA . PRO A 1 575 ? -42.277 34.630 5.653 1.00 52.53 575 PRO A CA 1
ATOM 4631 C C . PRO A 1 575 ? -42.682 33.250 6.155 1.00 52.53 575 PRO A C 1
ATOM 4633 O O . PRO A 1 575 ? -42.101 32.244 5.754 1.00 52.53 575 PRO A O 1
ATOM 4636 N N . LYS A 1 576 ? -43.723 33.188 6.986 1.00 58.31 576 LYS A N 1
ATOM 4637 C CA . LYS A 1 576 ? -44.259 31.932 7.516 1.00 58.31 576 LYS A CA 1
ATOM 4638 C C . LYS A 1 576 ? -44.874 31.034 6.440 1.00 58.31 576 LYS A C 1
ATOM 4640 O O . LYS A 1 576 ? -44.856 29.817 6.591 1.00 58.31 576 LYS A O 1
ATOM 4645 N N . LYS A 1 577 ? -45.456 31.634 5.405 1.00 56.50 577 LYS A N 1
ATOM 4646 C CA . LYS A 1 577 ? -46.161 30.939 4.328 1.00 56.50 577 LYS A CA 1
ATOM 4647 C C . LYS A 1 577 ? -45.210 30.583 3.195 1.00 56.50 577 LYS A C 1
ATOM 4649 O O . LYS A 1 577 ? -45.246 29.469 2.687 1.00 56.50 577 LYS A O 1
ATOM 4654 N N . ASP A 1 578 ? -44.352 31.526 2.851 1.00 57.12 578 ASP A N 1
ATOM 4655 C CA . ASP A 1 578 ? -43.661 31.505 1.578 1.00 57.12 578 ASP A CA 1
ATOM 4656 C C . ASP A 1 578 ? -42.203 30.997 1.715 1.00 57.12 578 ASP A C 1
ATOM 4658 O O . ASP A 1 578 ? -41.698 30.354 0.801 1.00 57.12 578 ASP A O 1
ATOM 4662 N N . PHE A 1 579 ? -41.549 31.166 2.881 1.00 62.41 579 PHE A N 1
ATOM 4663 C CA . PHE A 1 579 ? -40.258 30.525 3.216 1.00 62.41 579 PHE A CA 1
ATOM 4664 C C . PHE A 1 579 ? -40.299 29.844 4.601 1.00 62.41 579 PHE A C 1
ATOM 4666 O O . PHE A 1 579 ? -39.557 30.224 5.514 1.00 62.41 579 PHE A O 1
ATOM 4673 N N . PRO A 1 580 ? -41.129 28.802 4.795 1.00 47.66 580 PRO A N 1
ATOM 4674 C CA . PRO A 1 580 ? -41.385 28.212 6.113 1.00 47.66 580 PRO A CA 1
ATOM 4675 C C . PRO A 1 580 ? -40.133 27.632 6.795 1.00 47.66 580 PRO A C 1
ATOM 4677 O O . PRO A 1 580 ? -40.048 27.624 8.024 1.00 47.66 580 PRO A O 1
ATOM 4680 N N . HIS A 1 581 ? -39.142 27.182 6.019 1.00 44.75 581 HIS A N 1
ATOM 4681 C CA . HIS A 1 581 ? -37.879 26.644 6.538 1.00 44.75 581 HIS A CA 1
ATOM 4682 C C . HIS A 1 581 ? -36.955 27.746 7.079 1.00 44.75 581 HIS A C 1
ATOM 4684 O O . HIS A 1 581 ? -36.429 27.617 8.183 1.00 44.75 581 HIS A O 1
ATOM 4690 N N . ILE A 1 582 ? -36.833 28.861 6.349 1.00 49.75 582 ILE A N 1
ATOM 4691 C CA . ILE A 1 582 ? -36.054 30.037 6.769 1.00 49.75 582 ILE A CA 1
ATOM 4692 C C . ILE A 1 582 ? -36.755 30.732 7.939 1.00 49.75 582 ILE A C 1
ATOM 4694 O O . ILE A 1 582 ? -36.117 31.090 8.922 1.00 49.75 582 ILE A O 1
ATOM 4698 N N . TYR A 1 583 ? -38.084 30.841 7.897 1.00 56.03 583 TYR A N 1
ATOM 4699 C CA . TYR A 1 583 ? -38.871 31.399 8.992 1.00 56.03 583 TYR A CA 1
ATOM 4700 C C . TYR A 1 583 ? -38.733 30.590 10.291 1.00 56.03 583 TYR A C 1
ATOM 4702 O O . TYR A 1 583 ? -38.588 31.181 11.358 1.00 56.03 583 TYR A O 1
ATOM 4710 N N . ARG A 1 584 ? -38.707 29.248 10.227 1.00 49.81 584 ARG A N 1
ATOM 4711 C CA . ARG A 1 584 ? -38.426 28.395 11.400 1.00 49.81 584 ARG A CA 1
ATOM 4712 C C . ARG A 1 584 ? -37.035 28.642 11.990 1.00 49.81 584 ARG A C 1
ATOM 4714 O O . ARG A 1 584 ? -36.907 28.672 13.210 1.00 49.81 584 ARG A O 1
ATOM 4721 N N . LEU A 1 585 ? -36.025 28.837 11.144 1.00 50.22 585 LEU A N 1
ATOM 4722 C CA . LEU A 1 585 ? -34.662 29.177 11.564 1.00 50.22 585 LEU A CA 1
ATOM 4723 C C . LEU A 1 585 ? -34.602 30.557 12.235 1.00 50.22 585 LEU A C 1
ATOM 4725 O O . LEU A 1 585 ? -34.062 30.674 13.328 1.00 50.22 585 LEU A O 1
ATOM 4729 N N . VAL A 1 586 ? -35.233 31.575 11.642 1.00 52.44 586 VAL A N 1
ATOM 4730 C CA . VAL A 1 586 ? -35.278 32.945 12.188 1.00 52.44 586 VAL A CA 1
ATOM 4731 C C . VAL A 1 586 ? -36.050 33.010 13.514 1.00 52.44 586 VAL A C 1
ATOM 4733 O O . VAL A 1 586 ? -35.612 33.682 14.444 1.00 52.44 586 VAL A O 1
ATOM 4736 N N . MET A 1 587 ? -37.163 32.281 13.653 1.00 49.88 587 MET A N 1
ATOM 4737 C CA . MET A 1 587 ? -37.959 32.263 14.892 1.00 49.88 587 MET A CA 1
ATOM 4738 C C . MET A 1 587 ? -37.243 31.586 16.068 1.00 49.88 587 MET A C 1
ATOM 4740 O O . MET A 1 587 ? -37.486 31.955 17.213 1.00 49.88 587 MET A O 1
ATOM 4744 N N . ASN A 1 588 ? -36.336 30.640 15.810 1.00 50.19 588 ASN A N 1
ATOM 4745 C CA . ASN A 1 588 ? -35.510 30.034 16.859 1.00 50.19 588 ASN A CA 1
ATOM 4746 C C . ASN A 1 588 ? -34.401 30.974 17.372 1.00 50.19 588 ASN A C 1
ATOM 4748 O O . ASN A 1 588 ? -33.816 30.700 18.416 1.00 50.19 588 ASN A O 1
ATOM 4752 N N . LEU A 1 589 ? -34.123 32.075 16.663 1.00 48.56 589 LEU A N 1
ATOM 4753 C CA . LEU A 1 589 ? -33.023 33.003 16.946 1.00 48.56 589 LEU A CA 1
ATOM 4754 C C . LEU A 1 589 ? -33.482 34.334 17.581 1.00 48.56 589 LEU A C 1
ATOM 4756 O O . LEU A 1 589 ? -32.641 35.147 17.958 1.00 48.56 589 LEU A O 1
ATOM 4760 N N . ILE A 1 590 ? -34.795 34.571 17.740 1.00 47.50 590 ILE A N 1
ATOM 4761 C CA . ILE A 1 590 ? -35.352 35.798 18.347 1.00 47.50 590 ILE A CA 1
ATOM 4762 C C . ILE A 1 590 ? -36.041 35.462 19.690 1.00 47.50 590 ILE A C 1
ATOM 4764 O O . ILE A 1 590 ? -37.130 34.890 19.691 1.00 47.50 590 ILE A O 1
ATOM 4768 N N . PRO A 1 591 ? -35.491 35.857 20.859 1.00 47.50 591 PRO A N 1
ATOM 4769 C CA . PRO A 1 591 ? -35.970 35.405 22.173 1.00 47.50 591 PRO A CA 1
ATOM 4770 C C . PRO A 1 591 ? -37.214 36.129 22.736 1.00 47.50 591 PRO A C 1
ATOM 4772 O O . PRO A 1 591 ? -37.437 36.110 23.945 1.00 47.50 591 PRO A O 1
ATOM 4775 N N . LYS A 1 592 ? -38.059 36.759 21.908 1.00 45.88 592 LYS A N 1
ATOM 4776 C CA . LYS A 1 592 ? -39.329 37.373 22.358 1.00 45.88 592 LYS A CA 1
ATOM 4777 C C . LYS A 1 592 ? -40.410 37.364 21.276 1.00 45.88 592 LYS A C 1
ATOM 4779 O O . LYS A 1 592 ? -40.797 38.417 20.797 1.00 45.88 592 LYS A O 1
ATOM 4784 N N . TYR A 1 593 ? -40.921 36.191 20.922 1.00 36.72 593 TYR A N 1
ATOM 4785 C CA . TYR A 1 593 ? -42.285 36.054 20.395 1.00 36.72 593 TYR A CA 1
ATOM 4786 C C . TYR A 1 593 ? -42.850 34.697 20.841 1.00 36.72 593 TYR A C 1
ATOM 4788 O O . TYR A 1 593 ? -42.746 33.693 20.139 1.00 36.72 593 TYR A O 1
ATOM 4796 N N . ARG A 1 594 ? -43.403 34.681 22.059 1.00 41.44 594 ARG A N 1
ATOM 4797 C CA . ARG A 1 594 ? -44.557 33.846 22.404 1.00 41.44 594 ARG A CA 1
ATOM 4798 C C . ARG A 1 594 ? -45.791 34.722 22.331 1.00 41.44 594 ARG A C 1
ATOM 4800 O O . ARG A 1 594 ? -45.666 35.886 22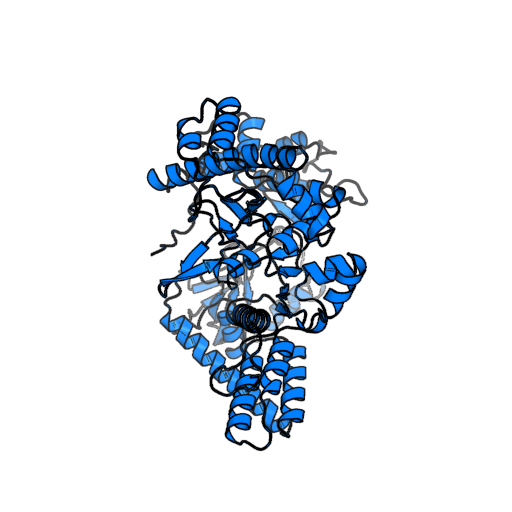.776 1.00 41.44 594 ARG A O 1
#